Protein AF-A0A4R0J089-F1 (afdb_monomer_lite)

Foldseek 3Di:
DLVPDDPLVSLLVVQLVCQVVFAKAWEDAAPQAFIKIKHQQQQNQQVQQVHDSLAAFAKAQQAPVSLVLQVVFFLADPLLVVLVVVCQVLFAKEKTFGHDDPPRDPSQVSQDDPRIGIYHHRDDPSSCSNVVVDNMITMDAQHHPPDFGHRAPVSSCVGTPVPHRYSGPVVVHDDDPHHWHHFYWYQYSHSDIDGPDDIDSQVVLVHRVSVSVVSVCVSVQSVLVPVDCDDLEPFKWKFPFKFFLNHGDDADPPWIKMKHWYKDADPDPPDARIWIKIWIDTPDKIKIDIDHPPQCCPRQWGADCAIDIDDDDDDPSSVVVVVVVRVQNNQGWGWHHNPQWIWTDDDRMITIIGTQCVVQNFDDQAPFWWFFQWKWAQQHDTDGDDDPDTWTWHDHPQKIWTGLVFWTKIFGWDDDPFWIATDPIDIDPDDDDPVSVVSSVLVVVQNHGTWGWDTRRQWIWIADPNNIITIIGTD

Organism: NCBI:txid1572659

InterPro domains:
  IPR005184 Domain of unknown function DUF306, Meta/HslJ [PF03724] (278-347)
  IPR005184 Domain of unknown function DUF306, Meta/HslJ [PF03724] (365-466)
  IPR006070 Threonylcarbamoyl-AMP synthase-like domain [PS51163] (9-201)
  IPR017945 DHBP synthase RibB-like alpha/beta domain superfamily [SSF55821] (14-199)
  IPR038670 HslJ-like superfamily [G3DSA:2.40.128.270] (255-353)
  IPR038670 HslJ-like superfamily [G3DSA:2.40.128.270] (363-474)
  IPR053147 Heat shock protein HslJ-like [PTHR35535] (362-464)

Sequence (475 aa):
MMESLPELDRAQLHAIEVLRGGGAVVVTNPSPMTYGVVARDARAVNLLKGRPVDQPVGISVHSEAAHDQLFRYLDLGTDTLAAIDFALAERIAVLAPIRSDPTMPEWLAPAIKDGWVVFFDGYWGPLALLWLTFPFLYGSSANRTSEAPAASASEARARFPTDTVIIDADHLRTPAAAYGASTMVRVEPDGRLSLHRSGIQDQAAGGPDVLLDRLHEFRSAIAVLDGSTSTPIGEAYLSTAVTEDGEPRRLVPNTRIRLGFARAPNKNADGPRVWDVVRAHVGCNSMGTAVAAGELLTDGRLWIDGLGGTQVGCQPPLRDQEEWLKTFLTSKPSWRLNGDELTLASGGTTITLLDRTIAEPDFPLDGIRWEVVTTITNADLRQHHHHAEQAWIRFDGGRLTGWSGCNELSGTVTRNNTELTFANLTTTNRACPPETAPLQAAILATLGPAVTYTIDHNQLTLLTPSGIGLDLKAA

Radius of gyration: 31.44 Å; chains: 1; bounding box: 72×55×82 Å

pLDDT: mean 88.66, std 10.99, range [38.66, 98.38]

Structure (mmCIF, N/CA/C/O backbone):
data_AF-A0A4R0J089-F1
#
_entry.id   AF-A0A4R0J089-F1
#
loop_
_atom_site.group_PDB
_atom_site.id
_atom_site.type_symbol
_atom_site.label_atom_id
_atom_site.label_alt_id
_atom_site.label_comp_id
_atom_site.label_asym_id
_atom_site.label_entity_id
_atom_site.label_seq_id
_atom_site.pdbx_PDB_ins_code
_atom_site.Cartn_x
_atom_site.Cartn_y
_atom_site.Cartn_z
_atom_site.occupancy
_atom_site.B_iso_or_equiv
_atom_site.auth_seq_id
_atom_site.auth_comp_id
_atom_site.auth_asym_id
_atom_site.auth_atom_id
_atom_site.pdbx_PDB_model_num
ATOM 1 N N . MET A 1 1 ? 3.781 -23.599 40.535 1.00 57.16 1 MET A N 1
ATOM 2 C CA . MET A 1 1 ? 4.338 -22.749 39.456 1.00 57.16 1 MET A CA 1
ATOM 3 C C . MET A 1 1 ? 3.545 -21.463 39.219 1.00 57.16 1 MET A C 1
ATOM 5 O O . MET A 1 1 ? 4.145 -20.512 38.755 1.00 57.16 1 MET A O 1
ATOM 9 N N . MET A 1 2 ? 2.246 -21.392 39.546 1.00 54.44 2 MET A N 1
ATOM 10 C CA . MET A 1 2 ? 1.428 -20.190 39.304 1.00 54.44 2 MET A CA 1
ATOM 11 C C . MET A 1 2 ? 1.625 -19.073 40.349 1.00 54.44 2 MET A C 1
ATOM 13 O O . MET A 1 2 ? 1.461 -17.907 40.025 1.00 54.44 2 MET A O 1
ATOM 17 N N . GLU A 1 3 ? 2.018 -19.401 41.587 1.00 57.94 3 GLU A N 1
ATOM 18 C CA . GLU A 1 3 ? 2.177 -18.429 42.690 1.00 57.94 3 GLU A CA 1
ATOM 19 C C . GLU A 1 3 ? 3.389 -17.489 42.566 1.00 57.94 3 GLU A C 1
ATOM 21 O O . GLU A 1 3 ? 3.432 -16.481 43.262 1.00 57.94 3 GLU A O 1
ATOM 26 N N . SER A 1 4 ? 4.350 -17.779 41.683 1.00 71.38 4 SER A N 1
ATOM 27 C CA . SER A 1 4 ? 5.553 -16.954 41.478 1.00 71.38 4 SER A CA 1
ATOM 28 C C . SER A 1 4 ? 5.410 -15.896 40.378 1.00 71.38 4 SER A C 1
ATOM 30 O O . SER A 1 4 ? 6.367 -15.173 40.113 1.00 71.38 4 SER A O 1
ATOM 32 N N . LEU A 1 5 ? 4.260 -15.833 39.699 1.00 75.81 5 LEU A N 1
ATOM 33 C CA . LEU A 1 5 ? 4.003 -14.862 38.634 1.00 75.81 5 LEU A CA 1
ATOM 34 C C . LEU A 1 5 ? 3.502 -13.523 39.205 1.00 75.81 5 LEU A C 1
ATOM 36 O O . LEU A 1 5 ? 2.808 -13.527 40.230 1.00 75.81 5 LEU A O 1
ATOM 40 N N . PRO A 1 6 ? 3.788 -12.388 38.534 1.00 87.38 6 PRO A N 1
ATOM 41 C CA . PRO A 1 6 ? 3.177 -11.100 38.851 1.00 87.38 6 PRO A CA 1
ATOM 42 C C . PRO A 1 6 ? 1.649 -11.200 38.962 1.00 87.38 6 PRO A C 1
ATOM 44 O O . PRO A 1 6 ? 1.005 -11.978 38.258 1.00 87.38 6 PRO A O 1
ATOM 47 N N . GLU A 1 7 ? 1.046 -10.406 39.849 1.00 89.56 7 GLU A N 1
ATOM 48 C CA . GLU A 1 7 ? -0.401 -10.438 40.107 1.00 89.56 7 GLU A CA 1
ATOM 49 C C . GLU A 1 7 ? -1.237 -10.239 38.836 1.00 89.56 7 GLU A C 1
ATOM 51 O O . GLU A 1 7 ? -2.180 -10.996 38.601 1.00 89.56 7 GLU A O 1
ATOM 56 N N . LEU A 1 8 ? -0.835 -9.296 37.980 1.00 91.12 8 LEU A N 1
ATOM 57 C CA . LEU A 1 8 ? -1.517 -9.017 36.719 1.00 91.12 8 LEU A CA 1
ATOM 58 C C . LEU A 1 8 ? -1.459 -10.202 35.743 1.00 91.12 8 LEU A C 1
ATOM 60 O O . LEU A 1 8 ? -2.455 -10.505 35.089 1.00 91.12 8 LEU A O 1
ATOM 64 N N . ASP A 1 9 ? -0.334 -10.914 35.674 1.00 90.75 9 ASP A N 1
ATOM 65 C CA . ASP A 1 9 ? -0.192 -12.095 34.815 1.00 90.75 9 ASP A CA 1
ATOM 66 C C . ASP A 1 9 ? -1.080 -13.240 35.309 1.00 90.75 9 ASP A C 1
ATOM 68 O O . ASP A 1 9 ? -1.741 -13.904 34.511 1.00 90.75 9 ASP A O 1
ATOM 72 N N . ARG A 1 10 ? -1.176 -13.438 36.632 1.00 93.31 10 ARG A N 1
ATOM 73 C CA . ARG A 1 10 ? -2.110 -14.414 37.221 1.00 93.31 10 ARG A CA 1
ATOM 74 C C . ARG A 1 10 ? -3.564 -14.061 36.912 1.00 93.31 10 ARG A C 1
ATOM 76 O O . ARG A 1 10 ? -4.334 -14.952 36.560 1.00 93.31 10 ARG A O 1
ATOM 83 N N . ALA A 1 11 ? -3.933 -12.781 37.002 1.00 95.00 11 ALA A N 1
ATOM 84 C CA . ALA A 1 11 ? -5.275 -12.316 36.654 1.00 95.00 11 ALA A CA 1
ATOM 85 C C . ALA A 1 11 ? -5.596 -12.557 35.168 1.00 95.00 11 ALA A C 1
ATOM 87 O O . ALA A 1 11 ? -6.682 -13.038 34.844 1.00 95.00 11 ALA A O 1
ATOM 88 N N . GLN A 1 12 ? -4.640 -12.296 34.270 1.00 96.62 12 GLN A N 1
ATOM 89 C CA . GLN A 1 12 ? -4.781 -12.587 32.841 1.00 96.62 12 GLN A CA 1
ATOM 90 C C . GLN A 1 12 ? -4.917 -14.088 32.562 1.00 96.62 12 GLN A C 1
ATOM 92 O O . GLN A 1 12 ? -5.802 -14.479 31.805 1.00 96.62 12 GLN A O 1
ATOM 97 N N . LEU A 1 13 ? -4.099 -14.939 33.192 1.00 96.62 13 LEU A N 1
ATOM 98 C CA . LEU A 1 13 ? -4.197 -16.397 33.049 1.00 96.62 13 LEU A CA 1
ATOM 99 C C . LEU A 1 13 ? -5.551 -16.932 33.525 1.00 96.62 13 LEU A C 1
ATOM 101 O O . LEU A 1 13 ? -6.178 -17.718 32.818 1.00 96.62 13 LEU A O 1
ATOM 105 N N . HIS A 1 14 ? -6.041 -16.456 34.670 1.00 97.19 14 HIS A N 1
ATOM 106 C CA . HIS A 1 14 ? -7.359 -16.841 35.168 1.00 97.19 14 HIS A CA 1
ATOM 107 C C . HIS A 1 14 ? -8.484 -16.388 34.225 1.00 97.19 14 HIS A C 1
ATOM 109 O O . HIS A 1 14 ? -9.404 -17.148 33.922 1.00 97.19 14 HIS A O 1
ATOM 115 N N . ALA A 1 15 ? -8.389 -15.174 33.681 1.00 97.88 15 ALA A N 1
ATOM 116 C CA . ALA A 1 15 ? -9.337 -14.694 32.684 1.00 97.88 15 ALA A CA 1
ATOM 117 C C . ALA A 1 15 ? -9.291 -15.516 31.381 1.00 97.88 15 ALA A C 1
ATOM 119 O O . ALA A 1 15 ? -10.340 -15.827 30.821 1.00 97.88 15 ALA A O 1
ATOM 120 N N . ILE A 1 16 ? -8.105 -15.933 30.923 1.00 98.19 16 ILE A N 1
ATOM 121 C CA . ILE A 1 16 ? -7.942 -16.841 29.774 1.00 98.19 16 ILE A CA 1
ATOM 122 C C . ILE A 1 16 ? -8.651 -18.179 30.026 1.00 98.19 16 ILE A C 1
ATOM 124 O O . ILE A 1 16 ? -9.292 -18.704 29.113 1.00 98.19 16 ILE A O 1
ATOM 128 N N . GLU A 1 17 ? -8.565 -18.737 31.235 1.00 98.00 17 GLU A N 1
ATOM 129 C CA . GLU A 1 17 ? -9.277 -19.969 31.604 1.00 98.00 17 GLU A CA 1
ATOM 130 C C . GLU A 1 17 ? -10.797 -19.788 31.531 1.00 98.00 17 GLU A C 1
ATOM 132 O O . GLU A 1 17 ? -11.476 -20.600 30.897 1.00 98.00 17 GLU A O 1
ATOM 137 N N . VAL A 1 18 ? -11.326 -18.694 32.089 1.00 98.25 18 VAL A N 1
ATOM 138 C CA . VAL A 1 18 ? -12.760 -18.367 32.007 1.00 98.25 18 VAL A CA 1
ATOM 139 C C . VAL A 1 18 ? -13.212 -18.216 30.555 1.00 98.25 18 VAL A C 1
ATOM 141 O O . VAL A 1 18 ? -14.216 -18.806 30.156 1.00 98.25 18 VAL A O 1
ATOM 144 N N . LEU A 1 19 ? -12.442 -17.496 29.735 1.00 98.12 19 LEU A N 1
ATOM 145 C CA . LEU A 1 19 ? -12.720 -17.320 28.309 1.00 98.12 19 LEU A CA 1
ATOM 146 C C . LEU A 1 19 ? -12.696 -18.652 27.545 1.00 98.12 19 LEU A C 1
ATOM 148 O O . LEU A 1 19 ? -13.558 -18.896 26.700 1.00 98.12 19 LEU A O 1
ATOM 152 N N . ARG A 1 20 ? -11.741 -19.545 27.841 1.00 97.50 20 ARG A N 1
ATOM 153 C CA . ARG A 1 20 ? -11.686 -20.902 27.261 1.00 97.50 20 ARG A CA 1
ATOM 154 C C . ARG A 1 20 ? -12.882 -21.758 27.671 1.00 97.50 20 ARG A C 1
ATOM 156 O O . ARG A 1 20 ? -13.331 -22.556 26.854 1.00 97.50 20 ARG A O 1
ATOM 163 N N . GLY A 1 21 ? -13.401 -21.561 28.881 1.00 96.56 21 GLY A N 1
ATOM 164 C CA . GLY A 1 21 ? -14.614 -22.203 29.389 1.00 96.56 21 GLY A CA 1
ATOM 165 C C . GLY A 1 21 ? -15.928 -21.624 28.851 1.00 96.56 21 GLY A C 1
ATOM 166 O O . GLY A 1 21 ? -16.989 -22.089 29.255 1.00 96.56 21 GLY A O 1
ATOM 167 N N . GLY A 1 22 ? -15.884 -20.623 27.963 1.00 95.50 22 GLY A N 1
ATOM 168 C CA . GLY A 1 22 ? -17.076 -19.973 27.404 1.00 95.50 22 GLY A CA 1
ATOM 169 C C . GLY A 1 22 ? -17.680 -18.883 28.295 1.00 95.50 22 GLY A C 1
ATOM 170 O O . GLY A 1 22 ? -18.761 -18.383 27.995 1.00 95.50 22 GLY A O 1
ATOM 171 N N . GLY A 1 23 ? -16.999 -18.499 29.377 1.00 97.44 23 GLY A N 1
ATOM 172 C CA . GLY A 1 23 ? -17.391 -17.375 30.220 1.00 97.44 23 GLY A CA 1
ATOM 173 C C . GLY A 1 23 ? -17.019 -16.016 29.621 1.00 97.44 23 GLY A C 1
ATOM 174 O O . GLY A 1 23 ? -16.315 -15.917 28.612 1.00 97.44 23 GLY A O 1
ATOM 175 N N . ALA A 1 24 ? -17.485 -14.956 30.279 1.00 98.06 24 ALA A N 1
ATOM 176 C CA . ALA A 1 24 ? -17.128 -13.573 29.982 1.00 98.06 24 ALA A CA 1
ATOM 177 C C . ALA A 1 24 ? -16.313 -12.980 31.135 1.00 98.06 24 ALA A C 1
ATOM 179 O O . ALA A 1 24 ? -16.505 -13.346 32.295 1.00 98.06 24 ALA A O 1
ATOM 180 N N . VAL A 1 25 ? -15.422 -12.048 30.813 1.00 98.31 25 VAL A N 1
ATOM 181 C CA . VAL A 1 25 ? -14.563 -11.369 31.788 1.00 98.31 25 VAL A CA 1
ATOM 182 C C . VAL A 1 25 ? -14.657 -9.862 31.613 1.00 98.31 25 VAL A C 1
ATOM 184 O O . VAL A 1 25 ? -14.941 -9.368 30.518 1.00 98.31 25 VAL A O 1
ATOM 187 N N . VAL A 1 26 ? -14.409 -9.123 32.690 1.00 98.00 26 VAL A N 1
ATOM 188 C CA . VAL A 1 26 ? -14.304 -7.665 32.652 1.00 98.00 26 VAL A CA 1
ATOM 189 C C . VAL A 1 26 ? -12.826 -7.288 32.586 1.00 98.00 26 VAL A C 1
ATOM 191 O O . VAL A 1 26 ? -12.029 -7.703 33.426 1.00 98.00 26 VAL A O 1
ATOM 194 N N . VAL A 1 27 ? -12.452 -6.497 31.587 1.00 97.50 27 VAL A N 1
ATOM 195 C CA . VAL A 1 27 ? -11.071 -6.081 31.329 1.00 97.50 27 VAL A CA 1
ATOM 196 C C . VAL A 1 27 ? -10.910 -4.579 31.497 1.00 97.50 27 VAL A C 1
ATOM 198 O O . VAL A 1 27 ? -11.789 -3.791 31.133 1.00 97.50 27 VAL A O 1
ATOM 201 N N . THR A 1 28 ? -9.762 -4.187 32.043 1.00 95.88 28 THR A N 1
ATOM 202 C CA . THR A 1 28 ? -9.339 -2.788 32.063 1.00 95.88 28 THR A CA 1
ATOM 203 C C . THR A 1 28 ? -8.983 -2.342 30.644 1.00 95.88 28 THR A C 1
ATOM 205 O O . THR A 1 28 ? -8.209 -3.011 29.962 1.00 95.88 28 THR A O 1
ATOM 208 N N . ASN A 1 29 ? -9.507 -1.190 30.228 1.00 94.12 29 ASN A N 1
ATOM 209 C CA . ASN A 1 29 ? -9.069 -0.490 29.021 1.00 94.12 29 ASN A CA 1
ATOM 210 C C . ASN A 1 29 ? -8.115 0.663 29.391 1.00 94.12 29 ASN A C 1
ATOM 212 O O . ASN A 1 29 ? -8.190 1.189 30.509 1.00 94.12 29 ASN A O 1
ATOM 216 N N . PRO A 1 30 ? -7.240 1.101 28.469 1.00 91.31 30 PRO A N 1
ATOM 217 C CA . PRO A 1 30 ? -6.381 2.257 28.694 1.00 91.31 30 PRO A CA 1
ATOM 218 C C . PRO A 1 30 ? -7.198 3.523 28.931 1.00 91.31 30 PRO A C 1
ATOM 220 O O . PRO A 1 30 ? -8.322 3.668 28.451 1.00 91.31 30 PRO A O 1
ATOM 223 N N . SER A 1 31 ? -6.613 4.480 29.643 1.00 90.31 31 SER A N 1
ATOM 224 C CA . SER A 1 31 ? -7.219 5.802 29.776 1.00 90.31 31 SER A CA 1
ATOM 225 C C . SER A 1 31 ? -7.378 6.497 28.424 1.00 90.31 31 SER A C 1
ATOM 227 O O . SER A 1 31 ? -6.508 6.349 27.567 1.00 90.31 31 SER A O 1
ATOM 229 N N . PRO A 1 32 ? -8.441 7.296 28.241 1.00 92.31 32 PRO A N 1
ATOM 230 C CA . PRO A 1 32 ? -9.522 7.588 29.191 1.00 92.31 32 PRO A CA 1
ATOM 231 C C . PRO A 1 32 ? -10.733 6.635 29.058 1.00 92.31 32 PRO A C 1
ATOM 233 O O . PRO A 1 32 ? -11.843 6.963 29.472 1.00 92.31 32 PRO A O 1
ATOM 236 N N . MET A 1 33 ? -10.578 5.442 28.484 1.00 94.25 33 MET A N 1
ATOM 237 C CA . MET A 1 33 ? -11.711 4.541 28.262 1.00 94.25 33 MET A CA 1
ATOM 238 C C . MET A 1 33 ? -12.139 3.800 29.527 1.00 94.25 33 MET A C 1
ATOM 240 O O . MET A 1 33 ? -11.306 3.313 30.283 1.00 94.25 33 MET A O 1
ATOM 244 N N . THR A 1 34 ? -13.444 3.647 29.730 1.00 95.50 34 THR A N 1
ATOM 245 C CA . THR A 1 34 ? -14.035 2.767 30.757 1.00 95.50 34 THR A CA 1
ATOM 246 C C . THR A 1 34 ? -13.727 1.290 30.499 1.00 95.50 34 THR A C 1
ATOM 248 O O . THR A 1 34 ? -13.397 0.910 29.376 1.00 95.50 34 THR A O 1
ATOM 251 N N . TYR A 1 35 ? -13.925 0.441 31.507 1.00 96.75 35 TYR A N 1
ATOM 252 C CA . TYR A 1 35 ? -13.756 -1.012 31.419 1.00 96.75 35 TYR A CA 1
ATOM 253 C C . TYR A 1 35 ? -14.625 -1.638 30.313 1.00 96.75 35 TYR A C 1
ATOM 255 O O . TYR A 1 35 ? -15.670 -1.098 29.926 1.00 96.75 35 TYR A O 1
ATOM 263 N N . GLY A 1 36 ? -14.200 -2.800 29.816 1.00 96.25 36 GLY A N 1
ATOM 264 C CA . GLY A 1 36 ? -14.906 -3.600 28.814 1.00 96.25 36 GLY A CA 1
ATOM 265 C C . GLY A 1 36 ? -15.321 -4.968 29.351 1.00 96.25 36 GLY A C 1
ATOM 266 O O . GLY A 1 36 ? -14.690 -5.498 30.255 1.00 96.25 36 GLY A O 1
ATOM 267 N N . VAL A 1 37 ? -16.380 -5.544 28.794 1.00 97.31 37 VAL A N 1
ATOM 268 C CA . VAL A 1 37 ? -16.716 -6.968 28.920 1.00 97.31 37 VAL A CA 1
ATOM 269 C C . VAL A 1 37 ? -16.283 -7.649 27.635 1.00 97.31 37 VAL A C 1
ATOM 271 O O . VAL A 1 37 ? -16.646 -7.168 26.560 1.00 97.31 37 VAL A O 1
ATOM 274 N N . VAL A 1 38 ? -15.559 -8.760 27.744 1.00 98.00 38 VAL A N 1
ATOM 275 C CA . VAL A 1 38 ? -15.123 -9.557 26.593 1.00 98.00 38 VAL A CA 1
ATOM 276 C C . VAL A 1 38 ? -15.403 -11.042 26.791 1.00 98.00 38 VAL A C 1
ATOM 278 O O . VAL A 1 38 ? -15.368 -11.544 27.916 1.00 98.00 38 VAL A O 1
ATOM 281 N N . ALA A 1 39 ? -15.695 -11.747 25.699 1.00 98.06 39 ALA A N 1
ATOM 282 C CA . ALA A 1 39 ? -15.896 -13.193 25.698 1.00 98.06 39 ALA A CA 1
ATOM 283 C C . ALA A 1 39 ? -15.565 -13.820 24.339 1.00 98.06 39 ALA A C 1
ATOM 285 O O . ALA A 1 39 ? -15.548 -13.145 23.311 1.00 98.06 39 ALA A O 1
ATOM 286 N N . ARG A 1 40 ? -15.372 -15.143 24.322 1.00 96.56 40 ARG A N 1
ATOM 287 C CA . ARG A 1 40 ? -15.309 -15.928 23.075 1.00 96.56 40 ARG A CA 1
ATOM 288 C C . ARG A 1 40 ? -16.678 -16.259 22.486 1.00 96.56 40 ARG A C 1
ATOM 290 O O . ARG A 1 40 ? -16.751 -16.652 21.329 1.00 96.56 40 ARG A O 1
ATOM 297 N N . ASP A 1 41 ? -17.735 -16.118 23.280 1.00 95.50 41 ASP A N 1
ATOM 298 C CA . ASP A 1 41 ? -19.125 -16.312 22.876 1.00 95.50 41 ASP A CA 1
ATOM 299 C C . ASP A 1 41 ? -19.905 -15.014 23.124 1.00 95.50 41 ASP A C 1
ATOM 301 O O . ASP A 1 41 ? -19.961 -14.505 24.246 1.00 95.50 41 ASP A O 1
ATOM 305 N N . ALA A 1 42 ? -20.534 -14.487 22.075 1.00 96.38 42 ALA A N 1
ATOM 306 C CA . ALA A 1 42 ? -21.409 -13.322 22.136 1.00 96.38 42 ALA A CA 1
ATOM 307 C C . ALA A 1 42 ? -22.507 -13.453 23.206 1.00 96.38 42 ALA A C 1
ATOM 309 O O . ALA A 1 42 ? -22.836 -12.481 23.895 1.00 96.38 42 ALA A O 1
ATOM 310 N N . ARG A 1 43 ? -23.039 -14.666 23.402 1.00 96.50 43 ARG A N 1
ATOM 311 C CA . ARG A 1 43 ? -24.071 -14.943 24.408 1.00 96.50 43 ARG A CA 1
ATOM 312 C C . ARG A 1 43 ? -23.556 -14.685 25.816 1.00 96.50 43 ARG A C 1
ATOM 314 O O . ARG A 1 43 ? -24.283 -14.112 26.622 1.00 96.50 43 ARG A O 1
ATOM 321 N N . ALA A 1 44 ? -22.306 -15.042 26.105 1.00 97.19 44 ALA A N 1
ATOM 322 C CA . ALA A 1 44 ? -21.698 -14.814 27.412 1.00 97.19 44 ALA A CA 1
ATOM 323 C C . ALA A 1 44 ? -21.548 -13.314 27.719 1.00 97.19 44 ALA A C 1
ATOM 325 O O . ALA A 1 44 ? -21.844 -12.889 28.837 1.00 97.19 44 ALA A O 1
ATOM 326 N N . VAL A 1 45 ? -21.190 -12.493 26.718 1.00 97.06 45 VAL A N 1
ATOM 327 C CA . VAL A 1 45 ? -21.195 -11.021 26.852 1.00 97.06 45 VAL A CA 1
ATOM 328 C C . VAL A 1 45 ? -22.594 -10.524 27.220 1.00 97.06 45 VAL A C 1
ATOM 330 O O . VAL A 1 45 ? -22.753 -9.728 28.144 1.00 97.06 45 VAL A O 1
ATOM 333 N N . ASN A 1 46 ? -23.619 -10.995 26.509 1.00 96.19 46 ASN A N 1
ATOM 334 C CA . ASN A 1 46 ? -24.997 -10.552 26.710 1.00 96.19 46 ASN A CA 1
ATOM 335 C C . ASN A 1 46 ? -25.567 -10.970 28.072 1.00 96.19 46 ASN A C 1
ATOM 337 O O . ASN A 1 46 ? -26.172 -10.142 28.759 1.00 96.19 46 ASN A O 1
ATOM 341 N N . LEU A 1 47 ? -25.314 -12.213 28.488 1.00 95.06 47 LEU A N 1
ATOM 342 C CA . LEU A 1 47 ? -25.714 -12.734 29.794 1.00 95.06 47 LEU A CA 1
ATOM 343 C C . LEU A 1 47 ? -25.078 -11.931 30.929 1.00 95.06 47 LEU A C 1
ATOM 345 O O . LEU A 1 47 ? -25.796 -11.467 31.814 1.00 95.06 47 LEU A O 1
ATOM 349 N N . LEU A 1 48 ? -23.763 -11.687 30.873 1.00 94.94 48 LEU A N 1
ATOM 350 C CA . LEU A 1 48 ? -23.070 -10.915 31.907 1.00 94.94 48 LEU A CA 1
ATOM 351 C C . LEU A 1 48 ? -23.576 -9.464 31.988 1.00 94.94 48 LEU A C 1
ATOM 353 O O . LEU A 1 48 ? -23.626 -8.873 33.066 1.00 94.94 48 LEU A O 1
ATOM 357 N N . LYS A 1 49 ? -23.998 -8.887 30.858 1.00 92.81 49 LYS A N 1
ATOM 358 C CA . LYS A 1 49 ? -24.579 -7.536 30.800 1.00 92.81 49 LYS A CA 1
ATOM 359 C C . LYS A 1 49 ? -26.057 -7.466 31.194 1.00 92.81 49 LYS A C 1
ATOM 361 O O . LYS A 1 49 ? -26.582 -6.357 31.318 1.00 92.81 49 LYS A O 1
ATOM 366 N N . GLY A 1 50 ? -26.731 -8.604 31.365 1.00 92.31 50 GLY A N 1
ATOM 367 C CA . GLY A 1 50 ? -28.166 -8.656 31.641 1.00 92.31 50 GLY A CA 1
ATOM 368 C C . GLY A 1 50 ? -29.011 -8.118 30.482 1.00 92.31 50 GLY A C 1
ATOM 369 O O . GLY A 1 50 ? -29.906 -7.300 30.697 1.00 92.31 50 GLY A O 1
ATOM 370 N N . ARG A 1 51 ? -28.695 -8.519 29.244 1.00 93.06 51 ARG A N 1
ATOM 371 C CA . ARG A 1 51 ? -29.439 -8.143 28.026 1.00 93.06 51 ARG A CA 1
ATOM 372 C C . ARG A 1 51 ? -29.766 -9.380 27.168 1.00 93.06 51 ARG A C 1
ATOM 374 O O . ARG A 1 51 ? -29.204 -10.441 27.444 1.00 93.06 51 ARG A O 1
ATOM 381 N N . PRO A 1 52 ? -30.670 -9.290 26.169 1.00 94.69 52 PRO A N 1
ATOM 382 C CA . PRO A 1 52 ? -31.055 -10.435 25.339 1.00 94.69 52 PRO A CA 1
ATOM 383 C C . PRO A 1 52 ? -29.849 -11.174 24.750 1.00 94.69 52 PRO A C 1
ATOM 385 O O . PRO A 1 52 ? -28.895 -10.546 24.290 1.00 94.69 52 PRO A O 1
ATOM 388 N N . VAL A 1 53 ? -29.880 -12.511 24.786 1.00 93.56 53 VAL A N 1
ATOM 389 C CA . VAL A 1 53 ? -28.736 -13.371 24.416 1.00 93.56 53 VAL A CA 1
ATOM 390 C C . VAL A 1 53 ? -28.341 -13.259 22.945 1.00 93.56 53 VAL A C 1
ATOM 392 O O . VAL A 1 53 ? -27.186 -13.501 22.607 1.00 93.56 53 VAL A O 1
ATOM 395 N N . ASP A 1 54 ? -29.285 -12.868 22.099 1.00 92.00 54 ASP A N 1
ATOM 396 C CA . ASP A 1 54 ? -29.181 -12.660 20.656 1.00 92.00 54 ASP A CA 1
ATOM 397 C C . ASP A 1 54 ? -28.886 -11.201 20.277 1.00 92.00 54 ASP A C 1
ATOM 399 O O . ASP A 1 54 ? -28.757 -10.882 19.097 1.00 92.00 54 ASP A O 1
ATOM 403 N N . GLN A 1 55 ? -28.750 -10.299 21.256 1.00 93.44 55 GLN A N 1
ATOM 404 C CA . GLN A 1 55 ? -28.402 -8.915 20.972 1.00 93.44 55 GLN A CA 1
ATOM 405 C C . GLN A 1 55 ? -27.004 -8.830 20.328 1.00 93.44 55 GLN A C 1
ATOM 407 O O . GLN A 1 55 ? -26.048 -9.365 20.897 1.00 93.44 55 GLN A O 1
ATOM 412 N N . PRO A 1 56 ? -26.837 -8.089 19.217 1.00 93.81 56 PRO A N 1
ATOM 413 C CA . PRO A 1 56 ? -25.535 -7.933 18.583 1.00 93.81 56 PRO A CA 1
ATOM 414 C C . PRO A 1 56 ? -24.459 -7.369 19.522 1.00 93.81 56 PRO A C 1
ATOM 416 O O . PRO A 1 56 ? -24.708 -6.504 20.379 1.00 93.81 56 PRO A O 1
ATOM 419 N N . VAL A 1 57 ? -23.242 -7.878 19.361 1.00 95.00 57 VAL A N 1
ATOM 420 C CA . VAL A 1 57 ? -22.043 -7.521 20.135 1.00 95.00 57 VAL A CA 1
ATOM 421 C C . VAL A 1 57 ? -20.969 -6.980 19.200 1.00 95.00 57 VAL A C 1
ATOM 423 O O . VAL A 1 57 ? -20.908 -7.368 18.042 1.00 95.00 57 VAL A O 1
ATOM 426 N N . GLY A 1 58 ? -20.110 -6.085 19.689 1.00 95.38 58 GLY A N 1
ATOM 427 C CA . GLY A 1 58 ? -18.950 -5.679 18.900 1.00 95.38 58 GLY A CA 1
ATOM 428 C C . GLY A 1 58 ? -17.921 -6.804 18.842 1.00 95.38 58 GLY A C 1
ATOM 429 O O . GLY A 1 58 ? -17.889 -7.652 19.737 1.00 95.38 58 GLY A O 1
ATOM 430 N N . ILE A 1 59 ? -17.047 -6.781 17.842 1.00 95.94 59 ILE A N 1
ATOM 431 C CA . ILE A 1 59 ? -15.906 -7.696 17.750 1.00 95.94 59 ILE A CA 1
ATOM 432 C C . ILE A 1 59 ? -14.576 -6.948 17.822 1.00 95.94 59 ILE A C 1
ATOM 434 O O . ILE A 1 59 ? -14.427 -5.874 17.244 1.00 95.94 59 ILE A O 1
ATOM 438 N N . SER A 1 60 ? -13.609 -7.509 18.546 1.00 95.25 60 SER A N 1
ATOM 439 C CA . SER A 1 60 ? -12.245 -7.005 18.532 1.00 95.25 60 SER A CA 1
ATOM 440 C C . SER A 1 60 ? -11.493 -7.512 17.301 1.00 95.25 60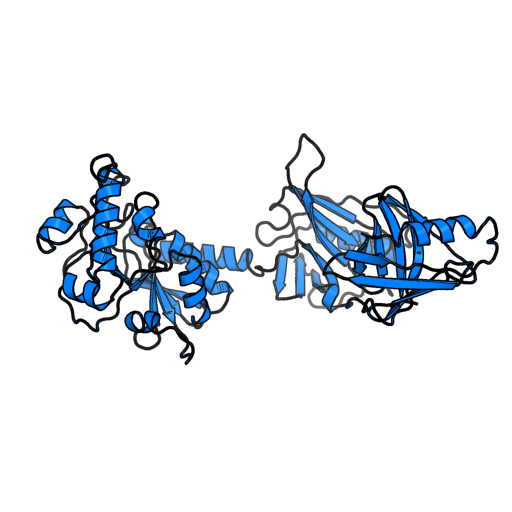 SER A C 1
ATOM 442 O O . SER A 1 60 ? -11.450 -8.715 17.045 1.00 95.25 60 SER A O 1
ATOM 444 N N . VAL A 1 61 ? -10.847 -6.601 16.578 1.00 92.06 61 VAL A N 1
ATOM 445 C CA . VAL A 1 61 ? -10.006 -6.897 15.400 1.00 92.06 61 VAL A CA 1
ATOM 446 C C . VAL A 1 61 ? -8.542 -6.554 15.657 1.00 92.06 61 VAL A C 1
ATOM 448 O O . VAL A 1 61 ? -7.848 -5.968 14.842 1.00 92.06 61 VAL A O 1
ATOM 451 N N . HIS A 1 62 ? -8.085 -6.911 16.848 1.00 85.56 62 HIS A N 1
ATOM 452 C CA . HIS A 1 62 ? -6.757 -6.584 17.349 1.00 85.56 62 HIS A CA 1
ATOM 453 C C . HIS A 1 62 ? -5.634 -7.482 16.801 1.00 85.56 62 HIS A C 1
ATOM 455 O O . HIS A 1 62 ? -4.457 -7.177 16.979 1.00 85.56 62 HIS A O 1
ATOM 461 N N . SER A 1 63 ? -5.981 -8.620 16.190 1.00 85.12 63 SER A N 1
ATOM 462 C CA . SER A 1 63 ? -5.026 -9.464 15.473 1.00 85.12 63 SER A CA 1
ATOM 463 C C . SER A 1 63 ? -5.150 -9.233 13.972 1.00 85.12 63 SER A C 1
ATOM 465 O O . SER A 1 63 ? -6.260 -9.070 13.464 1.00 85.12 63 SER A O 1
ATOM 467 N N . GLU A 1 64 ? -4.021 -9.300 13.267 1.00 81.25 64 GLU A N 1
ATOM 468 C CA . GLU A 1 64 ? -3.951 -9.193 11.803 1.00 81.25 64 GLU A CA 1
ATOM 469 C C . GLU A 1 64 ? -4.907 -10.184 11.120 1.00 81.25 64 GLU A C 1
ATOM 471 O O . GLU A 1 64 ? -5.681 -9.817 10.248 1.00 81.25 64 GLU A O 1
ATOM 476 N N . ALA A 1 65 ? -4.975 -11.426 11.609 1.00 82.19 65 ALA A N 1
ATOM 477 C CA . ALA A 1 65 ? -5.860 -12.439 11.040 1.00 82.19 65 ALA A CA 1
ATOM 478 C C . ALA A 1 65 ? -7.358 -12.099 11.177 1.00 82.19 65 ALA A C 1
ATOM 480 O O . ALA A 1 65 ? -8.134 -12.373 10.261 1.00 82.19 65 ALA A O 1
ATOM 481 N N . ALA A 1 66 ? -7.790 -11.551 12.319 1.00 86.38 66 ALA A N 1
ATOM 482 C CA . ALA A 1 66 ? -9.187 -11.158 12.516 1.00 86.38 66 ALA A CA 1
ATOM 483 C C . ALA A 1 66 ? -9.533 -9.885 11.738 1.00 86.38 66 ALA A C 1
ATOM 485 O O . ALA A 1 66 ? -10.637 -9.776 11.200 1.00 86.38 66 ALA A O 1
ATOM 486 N N . HIS A 1 67 ? -8.578 -8.958 11.670 1.00 88.19 67 HIS A N 1
ATOM 487 C CA . HIS A 1 67 ? -8.652 -7.747 10.868 1.00 88.19 67 HIS A CA 1
ATOM 488 C C . HIS A 1 67 ? -8.828 -8.081 9.380 1.00 88.19 67 HIS A C 1
ATOM 490 O O . HIS A 1 67 ? -9.893 -7.799 8.830 1.00 88.19 67 HIS A O 1
ATOM 496 N N . ASP A 1 68 ? -7.897 -8.828 8.783 1.00 85.38 68 ASP A N 1
ATOM 497 C CA . ASP A 1 68 ? -7.931 -9.231 7.371 1.00 85.38 68 ASP A CA 1
ATOM 498 C C . ASP A 1 68 ? -9.213 -9.985 7.002 1.00 85.38 68 ASP A C 1
ATOM 500 O O . ASP A 1 68 ? -9.805 -9.775 5.937 1.00 85.38 68 ASP A O 1
ATOM 504 N N . GLN A 1 69 ? -9.657 -10.897 7.879 1.00 88.31 69 GLN A N 1
ATOM 505 C CA . GLN A 1 69 ? -10.880 -11.660 7.646 1.00 88.31 69 GLN A CA 1
ATOM 506 C C . GLN A 1 69 ? -12.117 -10.769 7.654 1.00 88.31 69 GLN A C 1
ATOM 508 O O . GLN A 1 69 ? -12.960 -10.946 6.781 1.00 88.31 69 GLN A O 1
ATOM 513 N N . LEU A 1 70 ? -12.242 -9.829 8.597 1.00 90.88 70 LEU A N 1
ATOM 514 C CA . LEU A 1 70 ? -13.371 -8.900 8.616 1.00 90.88 70 LEU A CA 1
ATOM 515 C C . LEU A 1 70 ? -13.326 -7.957 7.407 1.00 90.88 70 LEU A C 1
ATOM 517 O O . LEU A 1 70 ? -14.332 -7.799 6.714 1.00 90.88 70 LEU A O 1
ATOM 521 N N . PHE A 1 71 ? -12.166 -7.350 7.146 1.00 89.94 71 PHE A N 1
ATOM 522 C CA . PHE A 1 71 ? -12.001 -6.294 6.146 1.00 89.94 71 PHE A CA 1
ATOM 523 C C . PHE A 1 71 ? -12.294 -6.796 4.730 1.00 89.94 71 PHE A C 1
ATOM 525 O O . PHE A 1 71 ? -12.870 -6.067 3.923 1.00 89.94 71 PHE A O 1
ATOM 532 N N . ARG A 1 72 ? -12.036 -8.081 4.456 1.00 89.25 72 ARG A N 1
ATOM 533 C CA . ARG A 1 72 ? -12.422 -8.739 3.199 1.00 89.25 72 ARG A CA 1
ATOM 534 C C . ARG A 1 72 ? -13.917 -8.655 2.889 1.00 89.25 72 ARG A C 1
ATOM 536 O O . ARG A 1 72 ? -14.267 -8.644 1.709 1.00 89.25 72 ARG A O 1
ATOM 543 N N . TYR A 1 73 ? -14.779 -8.615 3.903 1.00 92.75 73 TYR A N 1
ATOM 544 C CA . TYR A 1 73 ? -16.236 -8.609 3.735 1.00 92.75 73 TYR A CA 1
ATOM 545 C C . TYR A 1 73 ? -16.864 -7.225 3.910 1.00 92.75 73 TYR A C 1
ATOM 547 O O . TYR A 1 73 ? -18.055 -7.078 3.650 1.00 92.75 73 TYR A O 1
ATOM 555 N N . LEU A 1 74 ? -16.105 -6.199 4.306 1.00 93.31 74 LEU A N 1
ATOM 556 C CA . LEU A 1 74 ? -16.633 -4.835 4.383 1.00 93.31 74 LEU A CA 1
ATOM 557 C C . LEU A 1 74 ? -17.050 -4.344 2.992 1.00 93.31 74 LEU A C 1
ATOM 559 O O . LEU A 1 74 ? -16.367 -4.611 2.000 1.00 93.31 74 LEU A O 1
ATOM 563 N N . ASP A 1 75 ? -18.187 -3.658 2.906 1.00 91.50 75 ASP A N 1
ATOM 564 C CA . ASP A 1 75 ? -18.692 -3.063 1.660 1.00 91.50 75 ASP A CA 1
ATOM 565 C C . ASP A 1 75 ? -18.136 -1.645 1.476 1.00 91.50 75 ASP A C 1
ATOM 567 O O . ASP A 1 75 ? -18.874 -0.663 1.513 1.00 91.50 75 ASP A O 1
ATOM 571 N N . LEU A 1 76 ? -16.805 -1.538 1.411 1.00 84.88 76 LEU A N 1
ATOM 572 C CA . LEU A 1 76 ? -16.071 -0.272 1.427 1.00 84.88 76 LEU A CA 1
ATOM 573 C C . LEU A 1 76 ? -14.892 -0.291 0.446 1.00 84.88 76 LEU A C 1
ATOM 575 O O . LEU A 1 76 ? -14.309 -1.343 0.179 1.00 84.88 76 LEU A O 1
ATOM 579 N N . GLY A 1 77 ? -14.530 0.892 -0.059 1.00 73.19 77 GLY A N 1
ATOM 580 C CA . GLY A 1 77 ? -13.311 1.113 -0.841 1.00 73.19 77 GLY A CA 1
ATOM 581 C C . GLY A 1 77 ? -12.041 1.078 0.017 1.00 73.19 77 GLY A C 1
ATOM 582 O O . GLY A 1 77 ? -12.093 1.261 1.233 1.00 73.19 77 GLY A O 1
ATOM 583 N N . THR A 1 78 ? -10.888 0.849 -0.616 1.00 64.56 78 THR A N 1
ATOM 584 C CA . THR A 1 78 ? -9.578 0.745 0.056 1.00 64.56 78 THR A CA 1
ATOM 585 C C . THR A 1 78 ? -9.147 2.037 0.754 1.00 64.56 78 THR A C 1
ATOM 587 O O . THR A 1 78 ? -8.600 1.966 1.851 1.00 64.56 78 THR A O 1
ATOM 590 N N . ASP A 1 79 ? -9.467 3.199 0.178 1.00 63.78 79 ASP A N 1
ATOM 591 C CA . ASP A 1 79 ? -9.236 4.536 0.760 1.00 63.78 79 ASP A CA 1
ATOM 592 C C . ASP A 1 79 ? -9.897 4.686 2.142 1.00 63.78 79 ASP A C 1
ATOM 594 O O . ASP A 1 79 ? -9.393 5.321 3.070 1.00 63.78 79 ASP A O 1
ATOM 598 N N . THR A 1 80 ? -11.056 4.053 2.292 1.00 74.94 80 THR A N 1
ATOM 599 C CA . THR A 1 80 ? -11.863 4.105 3.501 1.00 74.94 80 THR A CA 1
ATOM 600 C C . THR A 1 80 ? -11.315 3.169 4.580 1.00 74.94 80 THR A C 1
ATOM 602 O O . THR A 1 80 ? -11.420 3.481 5.767 1.00 74.94 80 THR A O 1
ATOM 605 N N . LEU A 1 81 ? -10.685 2.052 4.195 1.00 79.56 81 LEU A N 1
ATOM 606 C CA . LEU A 1 81 ? -10.098 1.094 5.139 1.00 79.56 81 LEU A CA 1
ATOM 607 C C . LEU A 1 81 ? -8.950 1.719 5.945 1.00 79.56 81 LEU A C 1
ATOM 609 O O . LEU A 1 81 ? -8.875 1.511 7.152 1.00 79.56 81 LEU A O 1
ATOM 613 N N . ALA A 1 82 ? -8.127 2.569 5.330 1.00 70.25 82 ALA A N 1
ATOM 614 C CA . ALA A 1 82 ? -7.027 3.231 6.032 1.00 70.25 82 ALA A CA 1
ATOM 615 C C . ALA A 1 82 ? -7.519 4.258 7.078 1.00 70.25 82 ALA A C 1
ATOM 617 O O . ALA A 1 82 ? -6.963 4.374 8.173 1.00 70.25 82 ALA A O 1
ATOM 618 N N . ALA A 1 83 ? -8.619 4.967 6.790 1.00 73.88 83 ALA A N 1
ATOM 619 C CA . ALA A 1 83 ? -9.272 5.835 7.773 1.00 73.88 83 ALA A CA 1
ATOM 620 C C . ALA A 1 83 ? -9.893 5.034 8.935 1.00 73.88 83 ALA A C 1
ATOM 622 O O . ALA A 1 83 ? -9.902 5.499 10.078 1.00 73.88 83 ALA A O 1
ATOM 623 N N . ILE A 1 84 ? -10.389 3.823 8.659 1.00 87.81 84 ILE A N 1
ATOM 624 C CA . ILE A 1 84 ? -10.867 2.886 9.682 1.00 87.81 84 ILE A CA 1
ATOM 625 C C . ILE A 1 84 ? -9.710 2.423 10.570 1.00 87.81 84 ILE A C 1
ATOM 627 O O . ILE A 1 84 ? -9.859 2.451 11.789 1.00 87.81 84 ILE A O 1
ATOM 631 N N . ASP A 1 85 ? -8.562 2.057 10.002 1.00 82.00 85 ASP A N 1
ATOM 632 C CA . ASP A 1 85 ? -7.390 1.617 10.773 1.00 82.00 85 ASP A CA 1
ATOM 633 C C . ASP A 1 85 ? -6.901 2.684 11.744 1.00 82.00 85 ASP A C 1
ATOM 635 O O . ASP A 1 85 ? -6.606 2.398 12.906 1.00 82.00 85 ASP A O 1
ATOM 639 N N . PHE A 1 86 ? -6.900 3.941 11.312 1.00 81.44 86 PHE A N 1
ATOM 640 C CA . PHE A 1 86 ? -6.587 5.050 12.200 1.00 81.44 86 PHE A CA 1
ATOM 641 C C . PHE A 1 86 ? -7.642 5.263 13.280 1.00 81.44 86 PHE A C 1
ATOM 643 O O . PHE A 1 86 ? -7.294 5.461 14.442 1.00 81.44 86 PHE A O 1
ATOM 650 N N . ALA A 1 87 ? -8.930 5.162 12.939 1.00 88.19 87 ALA A N 1
ATOM 651 C CA . ALA A 1 87 ? -9.983 5.205 13.947 1.00 88.19 87 ALA A CA 1
ATOM 652 C C . ALA A 1 87 ? -9.775 4.104 15.008 1.00 88.19 87 ALA A C 1
ATOM 654 O O . ALA A 1 87 ? -9.867 4.380 16.205 1.00 88.19 87 ALA A O 1
ATOM 655 N N . LEU A 1 88 ? -9.421 2.884 14.592 1.00 89.62 88 LEU A N 1
ATOM 656 C CA . LEU A 1 88 ? -9.106 1.777 15.497 1.00 89.62 88 LEU A CA 1
ATOM 657 C C . LEU A 1 88 ? -7.865 2.059 16.358 1.00 89.62 88 LEU A C 1
ATOM 659 O O . LEU A 1 88 ? -7.912 1.820 17.566 1.00 89.62 88 LEU A O 1
ATOM 663 N N . ALA A 1 89 ? -6.799 2.626 15.784 1.00 81.50 89 ALA A N 1
ATOM 664 C CA . ALA A 1 89 ? -5.592 3.025 16.516 1.00 81.50 89 ALA A CA 1
ATOM 665 C C . ALA A 1 89 ? -5.884 4.091 17.593 1.00 81.50 89 ALA A C 1
ATOM 667 O O . ALA A 1 89 ? -5.362 4.022 18.709 1.00 81.50 89 ALA A O 1
ATOM 668 N N . GLU A 1 90 ? -6.808 5.010 17.305 1.00 84.25 90 GLU A N 1
ATOM 669 C CA . GLU A 1 90 ? -7.348 6.003 18.247 1.00 84.25 90 GLU A CA 1
ATOM 670 C C . GLU A 1 90 ? -8.411 5.414 19.206 1.00 84.25 90 GLU A C 1
ATOM 672 O O . GLU A 1 90 ? -9.031 6.114 20.017 1.00 84.25 90 GLU A O 1
ATOM 677 N N . ARG A 1 91 ? -8.621 4.091 19.155 1.00 88.38 91 ARG A N 1
ATOM 678 C CA . ARG A 1 91 ? -9.590 3.318 19.953 1.00 88.38 91 ARG A CA 1
ATOM 679 C C . ARG A 1 91 ? -11.043 3.751 19.778 1.00 88.38 91 ARG A C 1
ATOM 681 O O . ARG A 1 91 ? -11.878 3.596 20.679 1.00 88.38 91 ARG A O 1
ATOM 688 N N . ILE A 1 92 ? -11.352 4.296 18.612 1.00 93.81 92 ILE A N 1
ATOM 689 C CA . ILE A 1 92 ? -12.701 4.625 18.175 1.00 93.81 92 ILE A CA 1
ATOM 690 C C . ILE A 1 92 ? -13.346 3.332 17.668 1.00 93.81 92 ILE A C 1
ATOM 692 O O . ILE A 1 92 ? -12.741 2.556 16.930 1.00 93.81 92 ILE A O 1
ATOM 696 N N . ALA A 1 93 ? -14.584 3.072 18.086 1.00 95.94 93 ALA A N 1
ATOM 697 C CA . ALA A 1 93 ? -15.345 1.945 17.560 1.00 95.94 93 ALA A CA 1
ATOM 698 C C . ALA A 1 93 ? -15.928 2.296 16.187 1.00 95.94 93 ALA A C 1
ATOM 700 O O . ALA A 1 93 ? -16.371 3.424 15.961 1.00 95.94 93 ALA A O 1
ATOM 701 N N . VAL A 1 94 ? -15.995 1.316 15.296 1.00 97.06 94 VAL A N 1
ATOM 702 C CA . VAL A 1 94 ? -16.431 1.516 13.915 1.00 97.06 94 VAL A CA 1
ATOM 703 C C . VAL A 1 94 ? -17.694 0.706 13.649 1.00 97.06 94 VAL A C 1
ATOM 705 O O . VAL A 1 94 ? -17.781 -0.469 14.005 1.00 97.06 94 VAL A O 1
ATOM 708 N N . LEU A 1 95 ? -18.684 1.358 13.043 1.00 97.50 95 LEU A N 1
ATOM 709 C CA . LEU A 1 95 ? -19.883 0.750 12.474 1.00 97.50 95 LEU A CA 1
ATOM 710 C C . LEU A 1 95 ? -19.788 0.856 10.946 1.00 97.50 95 LEU A C 1
ATOM 712 O O . LEU A 1 95 ? -19.849 1.964 10.412 1.00 97.50 95 LEU A O 1
ATOM 716 N N . ALA A 1 96 ? -19.658 -0.274 10.255 1.00 97.00 96 ALA A N 1
ATOM 717 C CA . ALA A 1 96 ? -19.445 -0.313 8.805 1.00 97.00 96 ALA A CA 1
ATOM 718 C C . ALA A 1 96 ? -20.432 -1.257 8.099 1.00 97.00 96 ALA A C 1
ATOM 720 O O . ALA A 1 96 ? -20.931 -2.195 8.736 1.00 97.00 96 ALA A O 1
ATOM 721 N N . PRO A 1 97 ? -20.721 -1.033 6.805 1.00 96.62 97 PRO A N 1
ATOM 722 C CA . PRO A 1 97 ? -21.525 -1.946 6.011 1.00 96.62 97 PRO A CA 1
ATOM 723 C C . PRO A 1 97 ? -20.734 -3.226 5.729 1.00 96.62 97 PRO A C 1
ATOM 725 O O . PRO A 1 97 ? -19.521 -3.195 5.504 1.00 96.62 97 PRO A O 1
ATOM 728 N N . ILE A 1 98 ? -21.426 -4.361 5.734 1.00 94.00 98 ILE A N 1
ATOM 729 C CA . ILE A 1 98 ? -20.841 -5.667 5.432 1.00 94.00 98 ILE A CA 1
ATOM 730 C C . ILE A 1 98 ? -21.583 -6.317 4.264 1.00 94.00 98 ILE A C 1
ATOM 732 O O . ILE A 1 98 ? -22.815 -6.309 4.206 1.00 94.00 98 ILE A O 1
ATOM 736 N N . ARG A 1 99 ? -20.830 -6.884 3.321 1.00 90.25 99 ARG A N 1
ATOM 737 C CA . ARG A 1 99 ? -21.368 -7.592 2.159 1.00 90.25 99 ARG A CA 1
ATOM 738 C C . ARG A 1 99 ? -21.969 -8.919 2.597 1.00 90.25 99 ARG A C 1
ATOM 740 O O . ARG A 1 99 ? -21.411 -9.638 3.424 1.00 90.25 99 ARG A O 1
ATOM 747 N N . SER A 1 100 ? -23.107 -9.267 2.005 1.00 84.25 100 SER A N 1
ATOM 748 C CA . SER A 1 100 ? -23.648 -10.616 2.139 1.00 84.25 100 SER A CA 1
ATOM 749 C C . SER A 1 100 ? -22.827 -11.559 1.263 1.00 84.25 100 SER A C 1
ATOM 751 O O . SER A 1 100 ? -22.865 -11.454 0.039 1.00 84.25 100 SER A O 1
ATOM 753 N N . ASP A 1 101 ? -22.074 -12.460 1.893 1.00 84.31 101 ASP A N 1
ATOM 754 C CA . ASP A 1 101 ? -21.226 -13.433 1.209 1.00 84.31 101 ASP A CA 1
ATOM 755 C C . ASP A 1 101 ? -21.427 -14.830 1.831 1.00 84.31 101 ASP A C 1
ATOM 757 O O . ASP A 1 101 ? -21.317 -14.972 3.053 1.00 84.31 101 ASP A O 1
ATOM 761 N N . PRO A 1 102 ? -21.728 -15.877 1.038 1.00 84.50 102 PRO A N 1
ATOM 762 C CA . PRO A 1 102 ? -21.913 -17.236 1.553 1.00 84.50 102 PRO A CA 1
ATOM 763 C C . PRO A 1 102 ? -20.633 -17.856 2.141 1.00 84.50 102 PRO A C 1
ATOM 765 O O . PRO A 1 102 ? -20.717 -18.866 2.836 1.00 84.50 102 PRO A O 1
ATOM 768 N N . THR A 1 103 ? -19.459 -17.280 1.870 1.00 88.81 103 THR A N 1
ATOM 769 C CA . THR A 1 103 ? -18.161 -17.700 2.424 1.00 88.81 103 THR A CA 1
ATOM 770 C C . THR A 1 103 ? -17.813 -17.005 3.742 1.00 88.81 103 THR A C 1
ATOM 772 O O . THR A 1 103 ? -16.784 -17.315 4.350 1.00 88.81 103 THR A O 1
ATOM 775 N N . MET A 1 104 ? -18.672 -16.095 4.2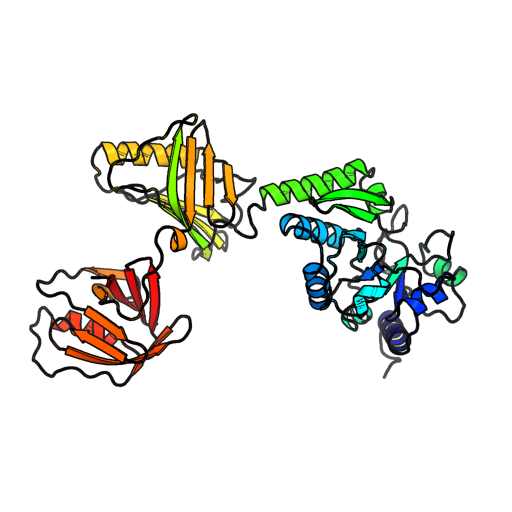14 1.00 89.56 104 MET A N 1
ATOM 776 C CA . MET A 1 104 ? -18.455 -15.358 5.451 1.00 89.56 104 MET A CA 1
ATOM 777 C C . MET A 1 104 ? -18.346 -16.313 6.655 1.00 89.56 104 MET A C 1
ATOM 779 O O . MET A 1 104 ? -19.215 -17.169 6.849 1.00 89.56 104 MET A O 1
ATOM 783 N N . PRO A 1 105 ? -17.308 -16.168 7.498 1.00 88.12 105 PRO A N 1
ATOM 784 C CA . PRO A 1 105 ? -17.159 -16.982 8.692 1.00 88.12 105 PRO A CA 1
ATOM 785 C C . PRO A 1 105 ? -18.347 -16.857 9.654 1.00 88.12 105 PRO A C 1
ATOM 787 O O . PRO A 1 105 ? -18.792 -15.755 9.970 1.00 88.12 105 PRO A O 1
ATOM 790 N N . GLU A 1 106 ? -18.799 -17.986 10.206 1.00 89.94 106 GLU A N 1
ATOM 791 C CA . GLU A 1 106 ? -19.927 -18.037 11.154 1.00 89.94 106 GLU A CA 1
ATOM 792 C C . GLU A 1 106 ? -19.698 -17.158 12.396 1.00 89.94 106 GLU A C 1
ATOM 794 O O . GLU A 1 106 ? -20.639 -16.591 12.950 1.00 89.94 106 GLU A O 1
ATOM 799 N N . TRP A 1 107 ? -18.437 -16.975 12.802 1.00 90.19 107 TRP A N 1
ATOM 800 C CA . TRP A 1 107 ? -18.079 -16.135 13.944 1.00 90.19 107 TRP A CA 1
ATOM 801 C C . TRP A 1 107 ? -18.371 -14.640 13.735 1.00 90.19 107 TRP A C 1
ATOM 803 O O . TRP A 1 107 ? -18.436 -13.897 14.706 1.00 90.19 107 TRP A O 1
ATOM 813 N N . LEU A 1 108 ? -18.587 -14.165 12.507 1.00 92.00 108 LEU A N 1
ATOM 814 C CA . LEU A 1 108 ? -18.987 -12.771 12.288 1.00 92.00 108 LEU A CA 1
ATOM 815 C C . LEU A 1 108 ? -20.472 -12.538 12.573 1.00 92.00 108 LEU A C 1
ATOM 817 O O . LEU A 1 108 ? -20.852 -11.435 12.965 1.00 92.00 108 LEU A O 1
ATOM 821 N N . ALA A 1 109 ? -21.314 -13.564 12.426 1.00 92.19 109 ALA A N 1
ATOM 822 C CA . ALA A 1 109 ? -22.768 -13.427 12.483 1.00 92.19 109 ALA A CA 1
ATOM 823 C C . ALA A 1 109 ? -23.294 -12.729 13.757 1.00 92.19 109 ALA A C 1
ATOM 825 O O . ALA A 1 109 ? -24.148 -11.852 13.623 1.00 92.19 109 ALA A O 1
ATOM 826 N N . PRO A 1 110 ? -22.783 -13.004 14.979 1.00 94.06 110 PRO A N 1
ATOM 827 C CA . PRO A 1 110 ? -23.263 -12.333 16.191 1.00 94.06 110 PRO A CA 1
ATOM 828 C C . PRO A 1 110 ? -22.944 -10.832 16.269 1.00 94.06 110 PRO A C 1
ATOM 830 O O . PRO A 1 110 ? -23.492 -10.135 17.126 1.00 94.06 110 PRO A O 1
ATOM 833 N N . ALA A 1 111 ? -22.049 -10.332 15.414 1.00 93.56 111 ALA A N 1
ATOM 834 C CA . ALA A 1 111 ? -21.693 -8.918 15.339 1.00 93.56 111 ALA A CA 1
ATOM 835 C C . ALA A 1 111 ? -22.457 -8.153 14.248 1.00 93.56 111 ALA A C 1
ATOM 837 O O . ALA A 1 111 ? -22.345 -6.927 14.175 1.00 93.56 111 ALA A O 1
ATOM 838 N N . ILE A 1 112 ? -23.242 -8.853 13.422 1.00 94.12 112 ILE A N 1
ATOM 839 C CA . ILE A 1 112 ? -23.942 -8.274 12.277 1.00 94.12 112 ILE A CA 1
ATOM 840 C C . ILE A 1 112 ? -25.395 -7.969 12.638 1.00 94.12 112 ILE A C 1
ATOM 842 O O . ILE A 1 112 ? -26.116 -8.803 13.184 1.00 94.12 112 ILE A O 1
ATOM 846 N N . LYS A 1 113 ? -25.850 -6.770 12.280 1.00 94.31 113 LYS A N 1
ATOM 847 C CA . LYS A 1 113 ? -27.244 -6.347 12.387 1.00 94.31 113 LYS A CA 1
ATOM 848 C C . LYS A 1 113 ? -27.636 -5.526 11.168 1.00 94.31 113 LYS A C 1
ATOM 850 O O . LYS A 1 113 ? -27.004 -4.516 10.888 1.00 94.31 113 LYS A O 1
ATOM 855 N N . ASP A 1 114 ? -28.688 -5.941 10.467 1.00 93.88 114 ASP A N 1
ATOM 856 C CA . ASP A 1 114 ? -29.265 -5.192 9.340 1.00 93.88 114 ASP A CA 1
ATOM 857 C C . ASP A 1 114 ? -28.238 -4.825 8.240 1.00 93.88 114 ASP A C 1
ATOM 859 O O . ASP A 1 114 ? -28.328 -3.763 7.631 1.00 93.88 114 ASP A O 1
ATOM 863 N N . GLY A 1 115 ? -27.239 -5.688 8.001 1.00 94.38 115 GLY A N 1
ATOM 864 C CA . GLY A 1 115 ? -26.155 -5.438 7.035 1.00 94.38 115 GLY A CA 1
ATOM 865 C C . GLY A 1 115 ? -25.007 -4.569 7.564 1.00 94.38 115 GLY A C 1
ATOM 866 O O . GLY A 1 115 ? -24.176 -4.113 6.784 1.00 94.38 115 GLY A O 1
ATOM 867 N N . TRP A 1 116 ? -24.943 -4.347 8.877 1.00 96.44 116 TRP A N 1
ATOM 868 C CA . TRP A 1 116 ? -23.903 -3.558 9.535 1.00 96.44 116 TRP A CA 1
ATOM 869 C C . TRP A 1 116 ? -23.163 -4.370 10.580 1.00 96.44 116 TRP A C 1
ATOM 871 O O . TRP A 1 116 ? -23.773 -5.162 11.294 1.00 96.44 116 TRP A O 1
ATOM 881 N N . VAL A 1 117 ? -21.867 -4.120 10.722 1.00 96.62 117 VAL A N 1
ATOM 882 C CA . VAL A 1 117 ? -21.010 -4.754 11.725 1.00 96.62 117 VAL A CA 1
ATOM 883 C C . VAL A 1 117 ? -20.365 -3.699 12.615 1.00 96.62 117 VAL A C 1
ATOM 885 O O . VAL A 1 117 ? -19.954 -2.640 12.137 1.00 96.62 117 VAL A O 1
ATOM 888 N N . VAL A 1 118 ? -20.289 -3.983 13.918 1.00 95.81 118 VAL A N 1
ATOM 889 C CA . VAL A 1 118 ? -19.555 -3.157 14.887 1.00 95.81 118 VAL A CA 1
ATOM 890 C C . VAL A 1 118 ? -18.254 -3.842 15.265 1.00 95.81 118 VAL A C 1
ATOM 892 O O . VAL A 1 118 ? -18.263 -4.978 15.740 1.00 95.81 118 VAL A O 1
ATOM 895 N N . PHE A 1 119 ? -17.145 -3.123 15.151 1.00 96.75 119 PHE A N 1
ATOM 896 C CA . PHE A 1 119 ? -15.834 -3.612 15.558 1.00 96.75 119 PHE A CA 1
ATOM 897 C C . PHE A 1 119 ? -14.989 -2.520 16.215 1.00 96.75 119 PHE A C 1
ATOM 899 O O . PHE A 1 119 ? -15.311 -1.331 16.167 1.00 96.75 119 PHE A O 1
ATOM 906 N N . PHE A 1 120 ? -13.952 -2.945 16.927 1.00 95.56 120 PHE A N 1
ATOM 907 C CA . PHE A 1 120 ? -13.051 -2.082 17.687 1.00 95.56 120 PHE A CA 1
ATOM 908 C C . PHE A 1 120 ? -11.682 -2.753 17.850 1.00 95.56 120 PHE A C 1
ATOM 910 O O . PHE A 1 120 ? -11.551 -3.960 17.646 1.00 95.56 120 PHE A O 1
ATOM 917 N N . ASP A 1 121 ? -10.671 -1.999 18.276 1.00 90.12 121 ASP A N 1
ATOM 918 C CA . ASP A 1 121 ? -9.425 -2.575 18.777 1.00 90.12 121 ASP A CA 1
ATOM 919 C C . ASP A 1 121 ? -9.453 -2.606 20.310 1.00 90.12 121 ASP A C 1
ATOM 921 O O . ASP A 1 121 ? -9.610 -1.583 20.982 1.00 90.12 121 ASP A O 1
ATOM 925 N N . GLY A 1 122 ? -9.379 -3.813 20.866 1.00 84.50 122 GLY A N 1
ATOM 926 C CA . GLY A 1 122 ? -9.355 -4.032 22.309 1.00 84.50 122 GLY A CA 1
ATOM 927 C C . GLY A 1 122 ? -7.948 -4.066 22.901 1.00 84.50 122 GLY A C 1
ATOM 928 O O . GLY A 1 122 ? -7.807 -4.062 24.124 1.00 84.50 122 GLY A O 1
ATOM 929 N N . TYR A 1 123 ? -6.904 -4.111 22.071 1.00 86.69 123 TYR A N 1
ATOM 930 C CA . TYR A 1 123 ? -5.552 -4.363 22.533 1.00 86.69 123 TYR A CA 1
ATOM 931 C C . TYR A 1 123 ? -5.003 -3.235 23.407 1.00 86.69 123 TYR A C 1
ATOM 933 O O . TYR A 1 123 ? -5.012 -2.035 23.096 1.00 86.69 123 TYR A O 1
ATOM 941 N N . TRP A 1 124 ? -4.441 -3.668 24.530 1.00 88.69 124 TRP A N 1
ATOM 942 C CA . TRP A 1 124 ? -3.666 -2.831 25.421 1.00 88.69 124 TRP A CA 1
ATOM 943 C C . TRP A 1 124 ? -2.465 -3.627 25.916 1.00 88.69 124 TRP A C 1
ATOM 945 O O . TRP A 1 124 ? -2.635 -4.701 26.486 1.00 88.69 124 TRP A O 1
ATOM 955 N N . GLY A 1 125 ? -1.258 -3.098 25.697 1.00 86.19 125 GLY A N 1
ATOM 956 C CA . GLY A 1 125 ? 0.008 -3.797 25.957 1.00 86.19 125 GLY A CA 1
ATOM 957 C C . GLY A 1 125 ? 0.123 -4.466 27.336 1.00 86.19 125 GLY A C 1
ATOM 958 O O . GLY A 1 125 ? 0.540 -5.619 27.394 1.00 86.19 125 GLY A O 1
ATOM 959 N N . PRO A 1 126 ? -0.300 -3.828 28.445 1.00 88.56 126 PRO A N 1
ATOM 960 C CA . PRO A 1 126 ? -0.327 -4.473 29.759 1.00 88.56 126 PRO A CA 1
ATOM 961 C C . PRO A 1 126 ? -1.167 -5.751 29.843 1.00 88.56 126 PRO A C 1
ATOM 963 O O . PRO A 1 126 ? -0.877 -6.612 30.670 1.00 88.56 126 PRO A O 1
ATOM 966 N N . LEU A 1 127 ? -2.188 -5.886 28.992 1.00 89.75 127 LEU A N 1
ATOM 967 C CA . LEU A 1 127 ? -3.051 -7.064 28.900 1.00 89.75 127 LEU A CA 1
ATOM 968 C C . LEU A 1 127 ? -2.732 -7.948 27.678 1.00 89.75 127 LEU A C 1
ATOM 970 O O . LEU A 1 127 ? -3.592 -8.698 27.206 1.00 89.75 127 LEU A O 1
ATOM 974 N N . ALA A 1 128 ? -1.513 -7.852 27.133 1.00 86.44 128 ALA A N 1
ATOM 975 C CA . ALA A 1 128 ? -1.123 -8.562 25.917 1.00 86.44 128 ALA A CA 1
ATOM 976 C C . ALA A 1 128 ? -1.251 -10.087 26.038 1.00 86.44 128 ALA A C 1
ATOM 978 O O . ALA A 1 128 ? -1.613 -10.728 25.056 1.00 86.44 128 ALA A O 1
ATOM 979 N N . LEU A 1 129 ? -1.015 -10.674 27.219 1.00 86.94 129 LEU A N 1
ATOM 980 C CA . LEU A 1 129 ? -1.146 -12.122 27.411 1.00 86.94 129 LEU A CA 1
ATOM 981 C C . LEU A 1 129 ? -2.584 -12.585 27.137 1.00 86.94 129 LEU A C 1
ATOM 983 O O . LEU A 1 129 ? -2.778 -13.581 26.444 1.00 86.94 129 LEU A O 1
ATOM 987 N N . LEU A 1 130 ? -3.590 -11.855 27.629 1.00 92.88 130 LEU A N 1
ATOM 988 C CA . LEU A 1 130 ? -4.994 -12.163 27.345 1.00 92.88 130 LEU A CA 1
ATOM 989 C C . LEU A 1 130 ? -5.347 -11.922 25.877 1.00 92.88 130 LEU A C 1
ATOM 991 O O . LEU A 1 130 ? -5.915 -12.812 25.245 1.00 92.88 130 LEU A O 1
ATOM 995 N N . TRP A 1 131 ? -5.024 -10.740 25.348 1.00 88.56 131 TRP A N 1
ATOM 996 C CA . TRP A 1 131 ? -5.433 -10.357 23.996 1.00 88.56 131 TRP A CA 1
ATOM 997 C C . TRP A 1 131 ? -4.772 -11.247 22.940 1.00 88.56 131 TRP A C 1
ATOM 999 O O . TRP A 1 131 ? -5.473 -11.902 22.183 1.00 88.56 131 TRP A O 1
ATOM 1009 N N . LEU A 1 132 ? -3.449 -11.421 22.977 1.00 87.12 132 LEU A N 1
ATOM 1010 C CA . LEU A 1 132 ? -2.724 -12.225 21.984 1.00 87.12 132 LEU A CA 1
ATOM 1011 C C . LEU A 1 132 ? -3.014 -13.736 22.064 1.00 87.12 132 LEU A C 1
ATOM 1013 O O . LEU A 1 132 ? -2.621 -14.483 21.171 1.00 87.12 132 LEU A O 1
ATOM 1017 N N . THR A 1 133 ? -3.702 -14.213 23.110 1.00 91.88 133 THR A N 1
ATOM 1018 C CA . THR A 1 133 ? -4.113 -15.624 23.217 1.00 91.88 133 THR A CA 1
ATOM 1019 C C . THR A 1 133 ? -5.274 -15.970 22.280 1.00 91.88 133 THR A C 1
ATOM 1021 O O . THR A 1 133 ? -5.425 -17.135 21.899 1.00 91.88 133 THR A O 1
ATOM 1024 N N . PHE A 1 134 ? -6.115 -14.999 21.918 1.00 92.12 134 PHE A N 1
ATOM 1025 C CA . PHE A 1 134 ? -7.309 -15.235 21.110 1.00 92.12 134 PHE A CA 1
ATOM 1026 C C . PHE A 1 134 ? -7.266 -14.372 19.849 1.00 92.12 134 PHE A C 1
ATOM 1028 O O . PHE A 1 134 ? -7.038 -13.178 19.958 1.00 92.12 134 PHE A O 1
ATOM 1035 N N . PRO A 1 135 ? -7.539 -14.922 18.651 1.00 86.62 135 PRO A N 1
ATOM 1036 C CA . PRO A 1 135 ? -7.481 -14.133 17.417 1.00 86.62 135 PRO A CA 1
ATOM 1037 C C . PRO A 1 135 ? -8.490 -12.973 17.420 1.00 86.62 135 PRO A C 1
ATOM 1039 O O . PRO A 1 135 ? -8.232 -11.911 16.864 1.00 86.62 135 PRO A O 1
ATOM 1042 N N . PHE A 1 136 ? -9.632 -13.159 18.076 1.00 93.25 136 PHE A N 1
ATOM 1043 C CA . PHE A 1 136 ? -10.646 -12.137 18.297 1.00 93.25 136 PHE A CA 1
ATOM 1044 C C . PHE A 1 136 ? -11.410 -12.444 19.587 1.00 93.25 136 PHE A C 1
ATOM 1046 O O . PHE A 1 136 ? -11.411 -13.577 20.079 1.00 93.25 136 PHE A O 1
ATOM 1053 N N . LEU A 1 137 ? -12.097 -11.434 20.112 1.00 96.69 137 LEU A N 1
ATOM 1054 C CA . LEU A 1 137 ? -13.066 -11.557 21.196 1.00 96.69 137 LEU A CA 1
ATOM 1055 C C . LEU A 1 137 ? -14.290 -10.707 20.864 1.00 96.69 137 LEU A C 1
ATOM 1057 O O . LEU A 1 137 ? -14.170 -9.619 20.305 1.00 96.69 137 LEU A O 1
ATOM 1061 N N . TYR A 1 138 ? -15.472 -11.164 21.258 1.00 97.69 138 TYR A N 1
ATOM 1062 C CA . TYR A 1 138 ? -16.636 -10.289 21.294 1.00 97.69 138 TYR A CA 1
ATOM 1063 C C . TYR A 1 138 ? -16.522 -9.357 22.486 1.00 97.69 138 TYR A C 1
ATOM 1065 O O . TYR A 1 138 ? -16.029 -9.760 23.542 1.00 97.69 138 TYR A O 1
ATOM 1073 N N . GLY A 1 139 ? -17.029 -8.137 22.358 1.00 95.38 139 GLY A N 1
ATOM 1074 C CA . GLY A 1 139 ? -17.004 -7.203 23.463 1.00 95.38 139 GLY A CA 1
ATOM 1075 C C . GLY A 1 139 ? -18.039 -6.094 23.426 1.00 95.38 139 GLY A C 1
ATOM 1076 O O . GLY A 1 139 ? -18.758 -5.853 22.454 1.00 95.38 139 GLY A O 1
ATOM 1077 N N . SER A 1 140 ? -18.128 -5.437 24.574 1.00 93.25 140 SER A N 1
ATOM 1078 C CA . SER A 1 140 ? -18.983 -4.287 24.837 1.00 93.25 140 SER A CA 1
ATOM 1079 C C . SER A 1 140 ? -18.417 -3.511 26.027 1.00 93.25 140 SER A C 1
ATOM 1081 O O . SER A 1 140 ? -17.677 -4.058 26.836 1.00 93.25 140 SER A O 1
ATOM 1083 N N . SER A 1 141 ? -18.822 -2.254 26.210 1.00 89.69 141 SER A N 1
ATOM 1084 C CA . SER A 1 141 ? -18.546 -1.510 27.447 1.00 89.69 141 SER A CA 1
ATOM 1085 C C . SER A 1 141 ? -19.031 -2.258 28.700 1.00 89.69 141 SER A C 1
ATOM 1087 O O . SER A 1 141 ? -20.062 -2.942 28.664 1.00 89.69 141 SER A O 1
ATOM 1089 N N . ALA A 1 142 ? -18.316 -2.110 29.816 1.00 86.12 142 ALA A N 1
ATOM 1090 C CA . ALA A 1 142 ? -18.618 -2.763 31.088 1.00 86.12 142 ALA A CA 1
ATOM 1091 C C . ALA A 1 142 ? -19.690 -2.009 31.891 1.00 86.12 142 ALA A C 1
ATOM 1093 O O . ALA A 1 142 ? -19.412 -1.340 32.883 1.00 86.12 142 ALA A O 1
ATOM 1094 N N . ASN A 1 143 ? -20.936 -2.125 31.443 1.00 82.81 143 ASN A N 1
ATOM 1095 C CA . ASN A 1 143 ? -22.142 -1.671 32.135 1.00 82.81 143 ASN A CA 1
ATOM 1096 C C . ASN A 1 143 ? -23.236 -2.736 32.091 1.00 82.81 143 ASN A C 1
ATOM 1098 O O . ASN A 1 143 ? -23.303 -3.509 31.128 1.00 82.81 143 ASN A O 1
ATOM 1102 N N . ARG A 1 144 ? -24.155 -2.709 33.059 1.00 81.06 144 ARG A N 1
ATOM 1103 C CA . ARG A 1 144 ? -25.483 -3.293 32.845 1.00 81.06 144 ARG A CA 1
ATOM 1104 C C . ARG A 1 144 ? -26.286 -2.417 31.888 1.00 81.06 144 ARG A C 1
ATOM 1106 O O . ARG A 1 144 ? -25.979 -1.241 31.686 1.00 81.06 144 ARG A O 1
ATOM 1113 N N . THR A 1 145 ? -27.305 -2.995 31.262 1.00 72.62 145 THR A N 1
ATOM 1114 C CA . THR A 1 145 ? -28.230 -2.251 30.395 1.00 72.62 145 THR A CA 1
ATOM 1115 C C . THR A 1 145 ? -28.746 -1.003 31.121 1.00 72.62 145 THR A C 1
ATOM 1117 O O . THR A 1 145 ? -29.171 -1.109 32.264 1.00 72.62 145 THR A O 1
ATOM 1120 N N . SER A 1 146 ? -28.709 0.164 30.463 1.00 72.50 146 SER A N 1
ATOM 1121 C CA . SER A 1 146 ? -29.086 1.498 30.987 1.00 72.50 146 SER A CA 1
ATOM 1122 C C . SER A 1 146 ? -28.167 2.154 32.035 1.00 72.50 146 SER A C 1
ATOM 1124 O O . SER A 1 146 ? -28.404 3.304 32.393 1.00 72.50 146 SER A O 1
ATOM 1126 N N . GLU A 1 147 ? -27.085 1.500 32.465 1.00 81.19 147 GLU A N 1
ATOM 1127 C CA . GLU A 1 147 ? -26.082 2.107 33.355 1.00 81.19 147 GLU A CA 1
ATOM 1128 C C . GLU A 1 147 ? -24.906 2.712 32.576 1.00 81.19 147 GLU A C 1
ATOM 1130 O O . GLU A 1 147 ? -24.587 2.281 31.462 1.00 81.19 147 GLU A O 1
ATOM 1135 N N . ALA A 1 148 ? -24.208 3.674 33.187 1.00 84.56 148 ALA A N 1
ATOM 1136 C CA . ALA A 1 148 ? -22.916 4.133 32.684 1.00 84.56 148 ALA A CA 1
ATOM 1137 C C . ALA A 1 148 ? -21.865 3.000 32.773 1.00 84.56 148 ALA A C 1
ATOM 1139 O O . ALA A 1 148 ? -21.942 2.160 33.674 1.00 84.56 148 ALA A O 1
ATOM 1140 N N . PRO A 1 149 ? -20.876 2.934 31.867 1.00 89.44 149 PRO A N 1
ATOM 1141 C CA . PRO A 1 149 ? -19.753 1.994 31.970 1.00 89.44 149 PRO A CA 1
ATOM 1142 C C . PRO A 1 149 ? -18.834 2.252 33.165 1.00 89.44 149 PRO A C 1
ATOM 1144 O O . PRO A 1 149 ? -18.733 3.378 33.645 1.00 89.44 149 PRO A O 1
ATOM 1147 N N . ALA A 1 150 ? -18.217 1.194 33.697 1.00 94.69 150 ALA A N 1
ATOM 1148 C CA . ALA A 1 150 ? -17.364 1.274 34.884 1.00 94.69 150 ALA A CA 1
ATOM 1149 C C . ALA A 1 150 ? -16.067 2.026 34.584 1.00 94.69 150 ALA A C 1
ATOM 1151 O O . ALA A 1 150 ? -15.308 1.638 33.694 1.00 94.69 150 ALA A O 1
ATOM 1152 N N . ALA A 1 151 ? -15.815 3.103 35.327 1.00 95.19 151 ALA A N 1
ATOM 1153 C CA . ALA A 1 151 ? -14.605 3.904 35.196 1.00 95.19 151 ALA A CA 1
ATOM 1154 C C . ALA A 1 151 ? -13.417 3.308 35.960 1.00 95.19 151 ALA A C 1
ATOM 1156 O O . ALA A 1 151 ? -12.281 3.633 35.626 1.00 95.19 151 ALA A O 1
ATOM 1157 N N . SER A 1 152 ? -13.661 2.425 36.932 1.00 95.62 152 SER A N 1
ATOM 1158 C CA . SER A 1 152 ? -12.651 1.785 37.783 1.00 95.62 152 SER A CA 1
ATOM 1159 C C . SER A 1 152 ? -12.989 0.320 38.075 1.00 95.62 152 SER A C 1
ATOM 1161 O O . SER A 1 152 ? -14.135 -0.120 37.917 1.00 95.62 152 SER A O 1
ATOM 1163 N N . ALA A 1 153 ? -12.016 -0.426 38.597 1.00 95.94 153 ALA A N 1
ATOM 1164 C CA . ALA A 1 153 ? -12.234 -1.784 39.085 1.00 95.94 153 ALA A CA 1
ATOM 1165 C C . ALA A 1 153 ? -13.230 -1.822 40.252 1.00 95.94 153 ALA A C 1
ATOM 1167 O O . ALA A 1 153 ? -14.027 -2.754 40.355 1.00 95.94 153 ALA A O 1
ATOM 1168 N N . SER A 1 154 ? -13.225 -0.809 41.127 1.00 96.00 154 SER A N 1
ATOM 1169 C CA . SER A 1 154 ? -14.182 -0.717 42.237 1.00 96.00 154 SER A CA 1
ATOM 1170 C C . SER A 1 154 ? -15.622 -0.570 41.742 1.00 96.00 154 SER A C 1
ATOM 1172 O O . SER A 1 154 ? -16.511 -1.263 42.235 1.00 96.00 154 SER A O 1
ATOM 1174 N N . GLU A 1 155 ? -15.854 0.261 40.724 1.00 95.56 155 GLU A N 1
ATOM 1175 C CA . GLU A 1 155 ? -17.163 0.388 40.084 1.00 95.56 155 GLU A CA 1
ATOM 1176 C C . GLU A 1 155 ? -17.569 -0.894 39.357 1.00 95.56 155 GLU A C 1
ATOM 1178 O O . GLU A 1 155 ? -18.721 -1.314 39.452 1.00 95.56 155 GLU A O 1
ATOM 1183 N N . ALA A 1 156 ? -16.632 -1.543 38.660 1.00 95.19 156 ALA A N 1
ATOM 1184 C CA . ALA A 1 156 ? -16.899 -2.801 37.976 1.00 95.19 156 ALA A CA 1
ATOM 1185 C C . ALA A 1 156 ? -17.321 -3.898 38.972 1.00 95.19 156 ALA A C 1
ATOM 1187 O O . ALA A 1 156 ? -18.347 -4.548 38.768 1.00 95.19 156 ALA A O 1
ATOM 1188 N N . ARG A 1 157 ? -16.604 -4.040 40.097 1.00 95.50 157 ARG A N 1
ATOM 1189 C CA . ARG A 1 157 ? -16.950 -4.977 41.183 1.00 95.50 157 ARG A CA 1
ATOM 1190 C C . ARG A 1 157 ? -18.321 -4.691 41.799 1.00 95.50 157 ARG A C 1
ATOM 1192 O O . ARG A 1 157 ? -18.996 -5.622 42.216 1.00 95.50 157 ARG A O 1
ATOM 1199 N N . ALA A 1 158 ? -18.739 -3.427 41.857 1.00 93.75 158 ALA A N 1
ATOM 1200 C CA . ALA A 1 158 ? -20.053 -3.058 42.381 1.00 93.75 158 ALA A CA 1
ATOM 1201 C C . ALA A 1 158 ? -21.207 -3.380 41.410 1.00 93.75 158 ALA A C 1
ATOM 1203 O O . ALA A 1 158 ? -22.338 -3.576 41.851 1.00 93.75 158 ALA A O 1
ATOM 1204 N N . ARG A 1 159 ? -20.942 -3.417 40.095 1.00 90.88 159 ARG A N 1
ATOM 1205 C CA . ARG A 1 159 ? -21.970 -3.591 39.048 1.00 90.88 159 ARG A CA 1
ATOM 1206 C C . ARG A 1 159 ? -22.129 -5.038 38.586 1.00 90.88 159 ARG A C 1
ATOM 1208 O O . ARG A 1 159 ? -23.236 -5.459 38.239 1.00 90.88 159 ARG A O 1
ATOM 1215 N N . PHE A 1 160 ? -21.053 -5.816 38.554 1.00 92.94 160 PHE A N 1
ATOM 1216 C CA . PHE A 1 160 ? -21.086 -7.197 38.068 1.00 92.94 160 PHE A CA 1
ATOM 1217 C C . PHE A 1 160 ? -21.242 -8.216 39.210 1.00 92.94 160 PHE A C 1
ATOM 1219 O O . PHE A 1 160 ? -20.926 -7.898 40.355 1.00 92.94 160 PHE A O 1
ATOM 1226 N N . PRO A 1 161 ? -21.784 -9.422 38.937 1.00 93.75 161 PRO A N 1
ATOM 1227 C CA . PRO A 1 161 ? -21.840 -10.510 39.916 1.00 93.75 161 PRO A CA 1
ATOM 1228 C C . PRO A 1 161 ? -20.488 -10.762 40.595 1.00 93.75 161 PRO A C 1
ATOM 1230 O O . PRO A 1 161 ? -19.441 -10.612 39.968 1.00 93.75 161 PRO A O 1
ATOM 1233 N N . THR A 1 162 ? -20.502 -11.162 41.866 1.00 92.56 162 THR A N 1
ATOM 1234 C CA . THR A 1 162 ? -19.294 -11.296 42.704 1.00 92.56 162 THR A CA 1
ATOM 1235 C C . THR A 1 162 ? -18.283 -12.327 42.202 1.00 92.56 162 THR A C 1
ATOM 1237 O O . THR A 1 162 ? -17.110 -12.247 42.546 1.00 92.56 162 THR A O 1
ATOM 1240 N N . ASP A 1 163 ? -18.734 -13.298 41.414 1.00 93.06 163 ASP A N 1
ATOM 1241 C CA . ASP A 1 163 ? -17.933 -14.338 40.764 1.00 93.06 163 ASP A CA 1
ATOM 1242 C C . ASP A 1 163 ? -17.366 -13.906 39.400 1.00 93.06 163 ASP A C 1
ATOM 1244 O O . ASP A 1 163 ? -16.618 -14.653 38.771 1.00 93.06 163 ASP A O 1
ATOM 1248 N N . THR A 1 164 ? -17.685 -12.694 38.936 1.00 95.94 164 THR A N 1
ATOM 1249 C CA . THR A 1 164 ? -17.153 -12.161 37.680 1.00 95.94 164 THR A CA 1
ATOM 1250 C C . THR A 1 164 ? -15.654 -11.928 37.805 1.00 95.94 164 THR A C 1
ATOM 1252 O O . THR A 1 164 ? -15.197 -11.189 38.678 1.00 95.94 164 THR A O 1
ATOM 1255 N N . VAL A 1 165 ? -14.878 -12.495 36.882 1.00 97.69 165 VAL A N 1
ATOM 1256 C CA . VAL A 1 165 ? -13.444 -12.211 36.793 1.00 97.69 165 VAL A CA 1
ATOM 1257 C C . VAL A 1 165 ? -13.235 -10.809 36.234 1.00 97.69 165 VAL A C 1
ATOM 1259 O O . VAL A 1 165 ? -13.671 -10.495 35.124 1.00 97.69 165 VAL A O 1
ATOM 1262 N N . ILE A 1 166 ? -12.550 -9.975 37.015 1.00 97.50 166 ILE A N 1
ATOM 1263 C CA . ILE A 1 166 ? -12.215 -8.593 36.673 1.00 97.50 166 ILE A CA 1
ATOM 1264 C C . ILE A 1 166 ? -10.699 -8.448 36.698 1.00 97.50 166 ILE A C 1
ATOM 1266 O O . ILE A 1 166 ? -10.075 -8.628 37.744 1.00 97.50 166 ILE A O 1
ATOM 1270 N N . ILE A 1 167 ? -10.111 -8.095 35.557 1.00 97.62 167 ILE A N 1
ATOM 1271 C CA . ILE A 1 167 ? -8.694 -7.740 35.492 1.00 97.62 167 ILE A CA 1
ATOM 1272 C C . ILE A 1 167 ? -8.559 -6.281 35.905 1.00 97.62 167 ILE A C 1
ATOM 1274 O O . ILE A 1 167 ? -8.866 -5.389 35.115 1.00 97.62 167 ILE A O 1
ATOM 1278 N N . ASP A 1 168 ? -8.122 -6.059 37.142 1.00 96.62 168 ASP A N 1
ATOM 1279 C CA . ASP A 1 168 ? -7.851 -4.744 37.722 1.00 96.62 168 ASP A CA 1
ATOM 1280 C C . ASP A 1 168 ? -6.431 -4.291 37.368 1.00 96.62 168 ASP A C 1
ATOM 1282 O O . ASP A 1 168 ? -5.439 -4.838 37.854 1.00 96.62 168 ASP A O 1
ATOM 1286 N N . ALA A 1 169 ? -6.341 -3.292 36.498 1.00 95.50 169 ALA A N 1
ATOM 1287 C CA . ALA A 1 169 ? -5.087 -2.664 36.111 1.00 95.50 169 ALA A CA 1
ATOM 1288 C C . ALA A 1 169 ? -5.176 -1.134 36.218 1.00 95.50 169 ALA A C 1
ATOM 1290 O O . ALA A 1 169 ? -4.482 -0.423 35.491 1.00 95.50 169 ALA A O 1
ATOM 1291 N N . ASP A 1 170 ? -6.010 -0.611 37.130 1.00 95.69 170 ASP A N 1
ATOM 1292 C CA . ASP A 1 170 ? -6.192 0.840 37.295 1.00 95.69 170 ASP A CA 1
ATOM 1293 C C . ASP A 1 170 ? -4.874 1.565 37.603 1.00 95.69 170 ASP A C 1
ATOM 1295 O O . ASP A 1 170 ? -4.653 2.680 37.141 1.00 95.69 170 ASP A O 1
ATOM 1299 N N . HIS A 1 171 ? -3.955 0.908 38.310 1.00 94.25 171 HIS A N 1
ATOM 1300 C CA . HIS A 1 171 ? -2.635 1.449 38.641 1.00 94.25 171 HIS A CA 1
ATOM 1301 C C . HIS A 1 171 ? -1.713 1.672 37.424 1.00 94.25 171 HIS A C 1
ATOM 1303 O O . HIS A 1 171 ? -0.740 2.413 37.536 1.00 94.25 171 HIS A O 1
ATOM 1309 N N . LEU A 1 172 ? -1.998 1.051 36.272 1.00 91.88 172 LEU A N 1
ATOM 1310 C CA . LEU A 1 172 ? -1.235 1.224 35.025 1.00 91.88 172 LEU A CA 1
ATOM 1311 C C . LEU A 1 172 ? -1.841 2.280 34.096 1.00 91.88 172 LEU A C 1
ATOM 1313 O O . LEU A 1 172 ? -1.302 2.558 33.023 1.00 91.88 172 LEU A O 1
ATOM 1317 N N . ARG A 1 173 ? -2.985 2.847 34.473 1.00 91.88 173 ARG A N 1
ATOM 1318 C CA . ARG A 1 173 ? -3.706 3.821 33.663 1.00 91.88 173 ARG A CA 1
ATOM 1319 C C . ARG A 1 173 ? -3.176 5.221 33.925 1.00 91.88 173 ARG A C 1
ATOM 1321 O O . ARG A 1 173 ? -2.986 5.629 35.068 1.00 91.88 173 ARG A O 1
ATOM 1328 N N . THR A 1 174 ? -2.989 5.995 32.861 1.00 91.19 174 THR A N 1
ATOM 1329 C CA . THR A 1 174 ? -2.698 7.426 32.984 1.00 91.19 174 THR A CA 1
ATOM 1330 C C . THR A 1 174 ? -3.913 8.133 33.590 1.00 91.19 174 THR A C 1
ATOM 1332 O O . THR A 1 174 ? -5.007 7.986 33.046 1.00 91.19 174 THR A O 1
ATOM 1335 N N . PRO A 1 175 ? -3.786 8.903 34.682 1.00 89.50 175 PRO A N 1
ATOM 1336 C CA . PRO A 1 175 ? -4.924 9.619 35.246 1.00 89.50 175 PRO A CA 1
ATOM 1337 C C . PRO A 1 175 ? -5.602 10.517 34.204 1.00 89.50 175 PRO A C 1
ATOM 1339 O O . PRO A 1 175 ? -4.932 11.279 33.509 1.00 89.50 175 PRO A O 1
ATOM 1342 N N . ALA A 1 176 ? -6.927 10.433 34.106 1.00 89.06 176 ALA A N 1
ATOM 1343 C CA . ALA A 1 176 ? -7.733 11.254 33.210 1.00 89.06 176 ALA A CA 1
ATOM 1344 C C . ALA A 1 176 ? -8.773 12.059 33.998 1.00 89.06 176 ALA A C 1
ATOM 1346 O O . ALA A 1 176 ? -9.272 11.605 35.028 1.00 89.06 176 ALA A O 1
ATOM 1347 N N . ALA A 1 177 ? -9.114 13.249 33.497 1.00 87.00 177 ALA A N 1
ATOM 1348 C CA . ALA A 1 177 ? -10.133 14.110 34.105 1.00 87.00 177 ALA A CA 1
ATOM 1349 C C . ALA A 1 177 ? -11.550 13.513 34.010 1.00 87.00 177 ALA A C 1
ATOM 1351 O O . ALA A 1 177 ? -12.406 13.809 34.840 1.00 87.00 177 ALA A O 1
ATOM 1352 N N . ALA A 1 178 ? -11.786 12.668 33.006 1.00 91.19 178 ALA A N 1
ATOM 1353 C CA . ALA A 1 178 ? -13.021 11.928 32.810 1.00 91.19 178 ALA A CA 1
ATOM 1354 C C . ALA A 1 178 ? -12.715 10.562 32.190 1.00 91.19 178 ALA A C 1
ATOM 1356 O O . ALA A 1 178 ? -11.703 10.393 31.507 1.00 91.19 178 ALA A O 1
ATOM 1357 N N . TYR A 1 179 ? -13.623 9.612 32.409 1.00 93.44 179 TYR A N 1
ATOM 1358 C CA . TYR A 1 179 ? -13.595 8.300 31.778 1.00 93.44 179 TYR A CA 1
ATOM 1359 C C . TYR A 1 179 ? -14.911 8.043 31.055 1.00 93.44 179 TYR A C 1
ATOM 1361 O O . TYR A 1 179 ? -15.976 8.350 31.589 1.00 93.44 179 TYR A O 1
ATOM 1369 N N . GLY A 1 180 ? -14.855 7.456 29.860 1.00 93.06 180 GLY A N 1
ATOM 1370 C CA . GLY A 1 180 ? -16.060 7.205 29.068 1.00 93.06 180 GLY A CA 1
ATOM 1371 C C . GLY A 1 180 ? -15.968 6.003 28.136 1.00 93.06 180 GLY A C 1
ATOM 1372 O O . GLY A 1 180 ? -14.907 5.407 27.951 1.00 93.06 180 GLY A O 1
ATOM 1373 N N . ALA A 1 181 ? -17.110 5.639 27.552 1.00 92.31 181 ALA A N 1
ATOM 1374 C CA . ALA A 1 181 ? -17.167 4.644 26.485 1.00 92.31 181 ALA A CA 1
ATOM 1375 C C . ALA A 1 181 ? -16.440 5.149 25.233 1.00 92.31 181 ALA A C 1
ATOM 1377 O O . ALA A 1 181 ? -16.298 6.357 25.045 1.00 92.31 181 ALA A O 1
ATOM 1378 N N . SER A 1 182 ? -16.063 4.233 24.339 1.00 92.75 182 SER A N 1
ATOM 1379 C CA . SER A 1 182 ? -15.549 4.632 23.033 1.00 92.75 182 SER A CA 1
ATOM 1380 C C . SER A 1 182 ? -16.582 5.450 22.261 1.00 92.75 182 SER A C 1
ATOM 1382 O O . SER A 1 182 ? -17.773 5.093 22.189 1.00 92.75 182 SER A O 1
ATOM 1384 N N . THR A 1 183 ? -16.097 6.526 21.652 1.00 95.00 183 THR A N 1
ATOM 1385 C CA . THR A 1 183 ? -16.774 7.187 20.543 1.00 95.00 183 THR A CA 1
ATOM 1386 C C . THR A 1 183 ? -16.956 6.166 19.427 1.00 95.00 183 THR A C 1
ATOM 1388 O O . THR A 1 183 ? -16.087 5.320 19.198 1.00 95.00 183 THR A O 1
ATOM 1391 N N . MET A 1 184 ? -18.114 6.200 18.773 1.00 95.69 184 MET A N 1
ATOM 1392 C CA . MET A 1 184 ? -18.412 5.331 17.643 1.00 95.69 184 MET A CA 1
ATOM 1393 C C . MET A 1 184 ? -18.652 6.170 16.402 1.00 95.69 184 MET A C 1
ATOM 1395 O O . MET A 1 184 ? -19.525 7.045 16.400 1.00 95.69 184 MET A O 1
ATOM 1399 N N . VAL A 1 185 ? -17.915 5.858 15.345 1.00 95.38 185 VAL A N 1
ATOM 1400 C CA . VAL A 1 185 ? -18.113 6.438 14.019 1.00 95.38 185 VAL A CA 1
ATOM 1401 C C . VAL A 1 185 ? -18.812 5.432 13.121 1.00 95.38 185 VAL A C 1
ATOM 1403 O O . VAL A 1 185 ? -18.588 4.225 13.209 1.00 95.38 185 VAL A O 1
ATOM 1406 N N . ARG A 1 186 ? -19.698 5.939 12.272 1.00 95.31 186 ARG A N 1
ATOM 1407 C CA . ARG A 1 186 ? -20.342 5.190 11.203 1.00 95.31 186 ARG A CA 1
ATOM 1408 C C . ARG A 1 186 ? -19.685 5.561 9.888 1.00 95.31 186 ARG A C 1
ATOM 1410 O O . ARG A 1 186 ? -19.520 6.747 9.599 1.00 95.31 186 ARG A O 1
ATOM 1417 N N . VAL A 1 187 ? -19.364 4.539 9.112 1.00 93.69 187 VAL A N 1
ATOM 1418 C CA . VAL A 1 187 ? -18.798 4.651 7.770 1.00 93.69 187 VAL A CA 1
ATOM 1419 C C . VAL A 1 187 ? -19.872 4.229 6.788 1.00 93.69 187 VAL A C 1
ATOM 1421 O O . VAL A 1 187 ? -20.335 3.099 6.857 1.00 93.69 187 VAL A O 1
ATOM 1424 N N . GLU A 1 188 ? -20.327 5.121 5.921 1.00 88.75 188 GLU A N 1
ATOM 1425 C CA . GLU A 1 188 ? -21.285 4.750 4.874 1.00 88.75 188 GLU A CA 1
ATOM 1426 C C . GLU A 1 188 ? -20.586 4.048 3.692 1.00 88.75 188 GLU A C 1
ATOM 1428 O O . GLU A 1 188 ? -19.368 4.173 3.561 1.00 88.75 188 GLU A O 1
ATOM 1433 N N . PRO A 1 189 ? -21.323 3.352 2.800 1.00 84.81 189 PRO A N 1
ATOM 1434 C CA . PRO A 1 189 ? -20.736 2.686 1.628 1.00 84.81 189 PRO A CA 1
ATOM 1435 C C . PRO A 1 189 ? -19.928 3.603 0.691 1.00 84.81 189 PRO A C 1
ATOM 1437 O O . PRO A 1 189 ? -19.021 3.146 0.008 1.00 84.81 189 PRO A O 1
ATOM 1440 N N . ASP A 1 190 ? -20.229 4.906 0.669 1.00 77.88 190 ASP A N 1
ATOM 1441 C CA . ASP A 1 190 ? -19.483 5.931 -0.084 1.00 77.88 190 ASP A CA 1
ATOM 1442 C C . ASP A 1 190 ? -18.225 6.448 0.656 1.00 77.88 190 ASP A C 1
ATOM 1444 O O . ASP A 1 190 ? -17.593 7.428 0.248 1.00 77.88 190 ASP A O 1
ATOM 1448 N N . GLY A 1 191 ? -17.880 5.827 1.785 1.00 80.12 191 GLY A N 1
ATOM 1449 C CA . GLY A 1 191 ? -16.760 6.188 2.648 1.00 80.12 191 GLY A CA 1
ATOM 1450 C C . GLY A 1 191 ? -17.027 7.376 3.574 1.00 80.12 191 GLY A C 1
ATOM 1451 O O . GLY A 1 191 ? -16.150 7.761 4.352 1.00 80.12 191 GLY A O 1
ATOM 1452 N N . ARG A 1 192 ? -18.212 8.002 3.533 1.00 82.75 192 ARG A N 1
ATOM 1453 C CA . ARG A 1 192 ? -18.531 9.145 4.400 1.00 82.75 192 ARG A CA 1
ATOM 1454 C C . ARG A 1 192 ? -18.528 8.730 5.872 1.00 82.75 192 ARG A C 1
ATOM 1456 O O . ARG A 1 192 ? -19.310 7.882 6.300 1.00 82.75 192 ARG A O 1
ATOM 1463 N N . LEU A 1 193 ? -17.691 9.403 6.663 1.00 86.81 193 LEU A N 1
ATOM 1464 C CA . LEU A 1 193 ? -17.632 9.242 8.115 1.00 86.81 193 LEU A CA 1
ATOM 1465 C C . LEU A 1 193 ? -18.635 10.172 8.794 1.00 86.81 193 LEU A C 1
ATOM 1467 O O . LEU A 1 193 ? -18.718 11.358 8.471 1.00 86.81 193 LEU A O 1
ATOM 1471 N N . SER A 1 194 ? -19.373 9.640 9.761 1.00 89.75 194 SER A N 1
ATOM 1472 C CA . SER A 1 194 ? -20.278 10.406 10.616 1.00 89.75 194 SER A CA 1
ATOM 1473 C C . SER A 1 194 ? -20.243 9.890 12.047 1.00 89.75 194 SER A C 1
ATOM 1475 O O . SER A 1 194 ? -19.929 8.726 12.298 1.00 89.75 194 SER A O 1
ATOM 1477 N N . LEU A 1 195 ? -20.574 10.749 13.008 1.00 94.56 195 LEU A N 1
ATOM 1478 C CA . LEU A 1 195 ? -20.714 10.320 14.391 1.00 94.56 195 LEU A CA 1
ATOM 1479 C C . LEU A 1 195 ? -21.935 9.402 14.511 1.00 94.56 195 LEU A C 1
ATOM 1481 O O . LEU A 1 195 ? -23.057 9.808 14.218 1.00 94.56 195 LEU A O 1
ATOM 1485 N N . HIS A 1 196 ? -21.725 8.180 14.995 1.00 95.19 196 HIS A N 1
ATOM 1486 C CA . HIS A 1 196 ? -22.819 7.287 15.366 1.00 95.19 196 HIS A CA 1
ATOM 1487 C C . HIS A 1 196 ? -23.195 7.446 16.839 1.00 95.19 196 HIS A C 1
ATOM 1489 O O . HIS A 1 196 ? -24.371 7.453 17.198 1.00 95.19 196 HIS A O 1
ATOM 1495 N N . ARG A 1 197 ? -22.183 7.562 17.705 1.00 93.25 197 ARG A N 1
ATOM 1496 C CA . ARG A 1 197 ? -22.360 7.733 19.147 1.00 93.25 197 ARG A CA 1
ATOM 1497 C C . ARG A 1 197 ? -21.204 8.539 19.728 1.00 93.25 197 ARG A C 1
ATOM 1499 O O . ARG A 1 197 ? -20.051 8.151 19.559 1.00 93.25 197 ARG A O 1
ATOM 1506 N N . SER A 1 198 ? -21.528 9.602 20.460 1.00 93.25 198 SER A N 1
ATOM 1507 C CA . SER A 1 198 ? -20.549 10.347 21.260 1.00 93.25 198 SER A CA 1
ATOM 1508 C C . SER A 1 198 ? -19.954 9.464 22.366 1.00 93.25 198 SER A C 1
ATOM 1510 O O . SER A 1 198 ? -20.618 8.568 22.899 1.00 93.25 198 SER A O 1
ATOM 1512 N N . GLY A 1 199 ? -18.690 9.699 22.692 1.00 93.12 199 GLY A N 1
ATOM 1513 C CA . GLY A 1 199 ? -17.898 8.962 23.665 1.00 93.12 199 GLY A CA 1
ATOM 1514 C C . GLY A 1 199 ? -16.712 9.786 24.162 1.00 93.12 199 GLY A C 1
ATOM 1515 O O . GLY A 1 199 ? -16.750 11.013 24.188 1.00 93.12 199 GLY A O 1
ATOM 1516 N N . ILE A 1 200 ? -15.670 9.114 24.643 1.00 93.94 200 ILE A N 1
ATOM 1517 C CA . ILE A 1 200 ? -14.568 9.805 25.314 1.00 93.94 200 ILE A CA 1
ATOM 1518 C C . ILE A 1 200 ? -13.576 10.450 24.339 1.00 93.94 200 ILE A C 1
ATOM 1520 O O . ILE A 1 200 ? -12.965 11.458 24.685 1.00 93.94 200 ILE A O 1
ATOM 1524 N N . GLN A 1 201 ? -13.432 9.918 23.122 1.00 91.81 201 GLN A N 1
ATOM 1525 C CA . GLN A 1 201 ? -12.504 10.456 22.126 1.00 91.81 201 GLN A CA 1
ATOM 1526 C C . GLN A 1 201 ? -12.970 11.801 21.567 1.00 91.81 201 GLN A C 1
ATOM 1528 O O . GLN A 1 201 ? -12.164 12.721 21.483 1.00 91.81 201 GLN A O 1
ATOM 1533 N N . ASP A 1 202 ? -14.255 11.967 21.238 1.00 89.44 202 ASP A N 1
ATOM 1534 C CA . ASP A 1 202 ? -14.771 13.262 20.768 1.00 89.44 202 ASP A CA 1
ATOM 1535 C C . ASP A 1 202 ? -14.803 14.297 21.888 1.00 89.44 202 ASP A C 1
ATOM 1537 O O . ASP A 1 202 ? -14.449 15.451 21.661 1.00 89.44 202 ASP A O 1
ATOM 1541 N N . GLN A 1 203 ? -15.128 13.893 23.117 1.00 90.62 203 GLN A N 1
ATOM 1542 C CA . GLN A 1 203 ? -15.011 14.784 24.274 1.00 90.62 203 GLN A CA 1
ATOM 1543 C C . GLN A 1 203 ? -13.567 15.263 24.473 1.00 90.62 203 GLN A C 1
ATOM 1545 O O . GLN A 1 203 ? -13.340 16.457 24.657 1.00 90.62 203 GLN A O 1
ATOM 1550 N N . ALA A 1 204 ? -12.589 14.356 24.380 1.00 87.38 204 ALA A N 1
ATOM 1551 C CA . ALA A 1 204 ? -11.170 14.696 24.474 1.00 87.38 204 ALA A CA 1
ATOM 1552 C C . ALA A 1 204 ? -10.678 15.543 23.287 1.00 87.38 204 ALA A C 1
ATOM 1554 O O . ALA A 1 204 ? -9.789 16.376 23.455 1.00 87.38 204 ALA A O 1
ATOM 1555 N N . ALA A 1 205 ? -11.261 15.367 22.098 1.00 84.19 205 ALA A N 1
ATOM 1556 C CA . ALA A 1 205 ? -10.954 16.172 20.919 1.00 84.19 205 ALA A CA 1
ATOM 1557 C C . ALA A 1 205 ? -11.521 17.602 20.995 1.00 84.19 205 ALA A C 1
ATOM 1559 O O . ALA A 1 205 ? -11.040 18.469 20.270 1.00 84.19 205 ALA A O 1
ATOM 1560 N N . GLY A 1 206 ? -12.496 17.863 21.876 1.00 89.00 206 GLY A N 1
ATOM 1561 C CA . GLY A 1 206 ? -13.186 19.154 21.995 1.00 89.00 206 GLY A CA 1
ATOM 1562 C C . GLY A 1 206 ? -14.549 19.209 21.297 1.00 89.00 206 GLY A C 1
ATOM 1563 O O . GLY A 1 206 ? -15.122 20.288 21.165 1.00 89.00 206 GLY A O 1
ATOM 1564 N N . GLY A 1 207 ? -15.082 18.064 20.868 1.00 88.25 207 GLY A N 1
ATOM 1565 C CA . GLY A 1 207 ? -16.394 17.922 20.247 1.00 88.25 207 GLY A CA 1
ATOM 1566 C C . GLY A 1 207 ? -16.399 16.910 19.096 1.00 88.25 207 GLY A C 1
ATOM 1567 O O . GLY A 1 207 ? -15.342 16.575 18.554 1.00 88.25 207 GLY A O 1
ATOM 1568 N N . PRO A 1 208 ? -17.588 16.424 18.696 1.00 84.75 208 PRO A N 1
ATOM 1569 C CA . PRO A 1 208 ? -17.723 15.465 17.604 1.00 84.75 208 PRO A CA 1
ATOM 1570 C C . PRO A 1 208 ? -17.277 16.036 16.262 1.00 84.75 208 PRO A C 1
ATOM 1572 O O . PRO A 1 208 ? -16.637 15.314 15.507 1.00 84.75 208 PRO A O 1
ATOM 1575 N N . ASP A 1 209 ? -17.539 17.317 15.999 1.00 81.81 209 ASP A N 1
ATOM 1576 C CA . ASP A 1 209 ? -17.111 17.971 14.760 1.00 81.81 209 ASP A CA 1
ATOM 1577 C C . ASP A 1 209 ? -15.586 18.050 14.690 1.00 81.81 209 ASP A C 1
ATOM 1579 O O . ASP A 1 209 ? -15.017 17.682 13.680 1.00 81.81 209 ASP A O 1
ATOM 1583 N N . VAL A 1 210 ? -14.900 18.381 15.792 1.00 78.94 210 VAL A N 1
ATOM 1584 C CA . VAL A 1 210 ? -13.425 18.417 15.828 1.00 78.94 210 VAL A CA 1
ATOM 1585 C C . VAL A 1 210 ? -12.821 17.027 15.627 1.00 78.94 210 VAL A C 1
ATOM 1587 O O . VAL A 1 210 ? -11.802 16.882 14.956 1.00 78.94 210 VAL A O 1
ATOM 1590 N N . LEU A 1 211 ? -13.426 15.985 16.204 1.00 83.62 211 LEU A N 1
ATOM 1591 C CA . LEU A 1 211 ? -12.973 14.613 15.974 1.00 83.62 211 LEU A CA 1
ATOM 1592 C C . LEU A 1 211 ? -13.206 14.185 14.523 1.00 83.62 211 LEU A C 1
ATOM 1594 O O . LEU A 1 211 ? -12.321 13.584 13.922 1.00 83.62 211 LEU A O 1
ATOM 1598 N N . LEU A 1 212 ? -14.388 14.468 13.972 1.00 79.00 212 LEU A N 1
ATOM 1599 C CA . LEU A 1 212 ? -14.707 14.149 12.586 1.00 79.00 212 LEU A CA 1
ATOM 1600 C C . LEU A 1 212 ? -13.830 14.944 11.628 1.00 79.00 212 LEU A C 1
ATOM 1602 O O . LEU A 1 212 ? -13.334 14.342 10.694 1.00 79.00 212 LEU A O 1
ATOM 1606 N N . ASP A 1 213 ? -13.555 16.216 11.906 1.00 75.19 213 ASP A N 1
ATOM 1607 C CA . ASP A 1 213 ? -12.620 17.049 11.156 1.00 75.19 213 ASP A CA 1
ATOM 1608 C C . ASP A 1 213 ? -11.213 16.471 11.227 1.00 75.19 213 ASP A C 1
ATOM 1610 O O . ASP A 1 213 ? -10.561 16.414 10.204 1.00 75.19 213 ASP A O 1
ATOM 1614 N N . ARG A 1 214 ? -10.751 15.951 12.373 1.00 76.19 214 ARG A N 1
ATOM 1615 C CA . ARG A 1 214 ? -9.462 15.235 12.450 1.00 76.19 214 ARG A CA 1
ATOM 1616 C C . ARG A 1 214 ? -9.470 13.931 11.672 1.00 76.19 214 ARG A C 1
ATOM 1618 O O . ARG A 1 214 ? -8.466 13.592 11.069 1.00 76.19 214 ARG A O 1
ATOM 1625 N N . LEU A 1 215 ? -10.570 13.182 11.684 1.00 72.31 215 LEU A N 1
ATOM 1626 C CA . LEU A 1 215 ? -10.706 11.953 10.901 1.00 72.31 215 LEU A CA 1
ATOM 1627 C C . LEU A 1 215 ? -10.875 12.244 9.411 1.00 72.31 215 LEU A C 1
ATOM 1629 O O . LEU A 1 215 ? -10.457 11.440 8.592 1.00 72.31 215 LEU A O 1
ATOM 1633 N N . HIS A 1 216 ? -11.478 13.372 9.044 1.00 67.88 216 HIS A N 1
ATOM 1634 C CA . HIS A 1 216 ? -11.629 13.857 7.677 1.00 67.88 216 HIS A CA 1
ATOM 1635 C C . HIS A 1 216 ? -10.350 14.502 7.189 1.00 67.88 216 HIS A C 1
ATOM 1637 O O . HIS A 1 216 ? -10.023 14.310 6.036 1.00 67.88 216 HIS A O 1
ATOM 1643 N N . GLU A 1 217 ? -9.620 15.221 8.032 1.00 64.06 217 GLU A N 1
ATOM 1644 C CA . GLU A 1 217 ? -8.285 15.750 7.783 1.00 64.06 217 GLU A CA 1
ATOM 1645 C C . GLU A 1 217 ? -7.311 14.596 7.706 1.00 64.06 217 GLU A C 1
ATOM 1647 O O . GLU A 1 217 ? -6.504 14.596 6.807 1.00 64.06 217 GLU A O 1
ATOM 1652 N N . PHE A 1 218 ? -7.426 13.566 8.540 1.00 64.00 218 PHE A N 1
ATOM 1653 C CA . PHE A 1 218 ? -6.645 12.349 8.394 1.00 64.00 218 PHE A CA 1
ATOM 1654 C C . PHE A 1 218 ? -7.085 11.550 7.174 1.00 64.00 218 PHE A C 1
ATOM 1656 O O . PHE A 1 218 ? -6.225 11.055 6.481 1.00 64.00 218 PHE A O 1
ATOM 1663 N N . ARG A 1 219 ? -8.378 11.462 6.836 1.00 58.62 219 ARG A N 1
ATOM 1664 C CA . ARG A 1 219 ? -8.864 10.848 5.586 1.00 58.62 219 ARG A CA 1
ATOM 1665 C C . ARG A 1 219 ? -8.490 11.680 4.369 1.00 58.62 219 ARG A C 1
ATOM 1667 O O . ARG A 1 219 ? -8.361 11.108 3.310 1.00 58.62 219 ARG A O 1
ATOM 1674 N N . SER A 1 220 ? -8.355 12.996 4.482 1.00 50.81 220 SER A N 1
ATOM 1675 C CA . SER A 1 220 ? -7.989 13.904 3.390 1.00 50.81 220 SER A CA 1
ATOM 1676 C C . SER A 1 220 ? -6.486 13.996 3.270 1.00 50.81 220 SER A C 1
ATOM 1678 O O . SER A 1 220 ? -5.992 14.046 2.166 1.00 50.81 220 SER A O 1
ATOM 1680 N N . ALA A 1 221 ? -5.760 13.969 4.382 1.00 50.59 221 ALA A N 1
ATOM 1681 C CA . ALA A 1 221 ? -4.326 13.789 4.452 1.00 50.59 221 ALA A CA 1
ATOM 1682 C C . ALA A 1 221 ? -4.008 12.402 3.937 1.00 50.59 221 ALA A C 1
ATOM 1684 O O . ALA A 1 221 ? -3.149 12.331 3.096 1.00 50.59 221 ALA A O 1
ATOM 1685 N N . ILE A 1 222 ? -4.751 11.354 4.305 1.00 44.28 222 ILE A N 1
ATOM 1686 C CA . ILE A 1 222 ? -4.756 10.058 3.629 1.00 44.28 222 ILE A CA 1
ATOM 1687 C C . ILE A 1 222 ? -5.120 10.281 2.180 1.00 44.28 222 ILE A C 1
ATOM 1689 O O . ILE A 1 222 ? -4.233 10.116 1.416 1.00 44.28 222 ILE A O 1
ATOM 1693 N N . ALA A 1 223 ? -6.259 10.784 1.726 1.00 41.69 223 ALA A N 1
ATOM 1694 C CA . ALA A 1 223 ? -6.570 10.959 0.297 1.00 41.69 223 ALA A CA 1
ATOM 1695 C C . ALA A 1 223 ? -5.577 11.862 -0.484 1.00 41.69 223 ALA A C 1
ATOM 1697 O O . ALA A 1 223 ? -5.537 11.826 -1.711 1.00 41.69 223 ALA A O 1
ATOM 1698 N N . VAL A 1 224 ? -4.769 12.672 0.207 1.00 39.44 224 VAL A N 1
ATOM 1699 C CA . VAL A 1 224 ? -3.631 13.458 -0.306 1.00 39.44 224 VAL A CA 1
ATOM 1700 C C . VAL A 1 224 ? -2.308 12.664 -0.234 1.00 39.44 224 VAL A C 1
ATOM 1702 O O . VAL A 1 224 ? -1.446 12.852 -1.086 1.00 39.44 224 VAL A O 1
ATOM 1705 N N . LEU A 1 225 ? -2.158 11.757 0.733 1.00 38.66 225 LEU A N 1
ATOM 1706 C CA . LEU A 1 225 ? -1.113 10.738 0.931 1.00 38.66 225 LEU A CA 1
ATOM 1707 C C . LEU A 1 225 ? -1.477 9.388 0.251 1.00 38.66 225 LEU A C 1
ATOM 1709 O O . LEU A 1 225 ? -0.666 8.472 0.251 1.00 38.66 225 LEU A O 1
ATOM 1713 N N . ASP A 1 226 ? -2.672 9.282 -0.332 1.00 39.38 226 ASP A N 1
ATOM 1714 C CA . ASP A 1 226 ? -3.426 8.089 -0.737 1.00 39.38 226 ASP A CA 1
ATOM 1715 C C . ASP A 1 226 ? -4.275 8.435 -1.974 1.00 39.38 226 ASP A C 1
ATOM 1717 O O . ASP A 1 226 ? -5.495 8.298 -2.035 1.00 39.38 226 ASP A O 1
ATOM 1721 N N . GLY A 1 227 ? -3.571 8.875 -3.013 1.00 40.31 227 GLY A N 1
ATOM 1722 C CA . GLY A 1 227 ? -3.691 8.182 -4.298 1.00 40.31 227 GLY A CA 1
ATOM 1723 C C . GLY A 1 227 ? -2.716 7.001 -4.337 1.00 40.31 227 GLY A C 1
ATOM 1724 O O . GLY A 1 227 ? -1.961 6.872 -5.296 1.00 40.31 227 GLY A O 1
ATOM 1725 N N . SER A 1 228 ? -2.563 6.284 -3.213 1.00 39.31 228 SER A N 1
ATOM 1726 C CA . SER A 1 228 ? -1.290 5.672 -2.868 1.00 39.31 228 SER A CA 1
ATOM 1727 C C . SER A 1 228 ? -1.302 4.764 -1.615 1.00 39.31 228 SER A C 1
ATOM 1729 O O . SER A 1 228 ? -0.642 5.048 -0.616 1.00 39.31 228 SER A O 1
ATOM 1731 N N . THR A 1 229 ? -1.813 3.543 -1.732 1.00 43.12 229 THR A N 1
ATOM 1732 C CA . THR A 1 229 ? -0.877 2.416 -1.515 1.00 43.12 229 THR A CA 1
ATOM 1733 C C . THR A 1 229 ? 0.087 2.260 -2.706 1.00 43.12 229 THR A C 1
ATOM 1735 O O . THR A 1 229 ? 1.137 1.642 -2.576 1.00 43.12 229 THR A O 1
ATOM 1738 N N . SER A 1 230 ? -0.201 2.912 -3.835 1.00 58.03 230 SER A N 1
ATOM 1739 C CA . SER A 1 230 ? 0.710 3.253 -4.932 1.00 58.03 230 SER A CA 1
ATOM 1740 C C . SER A 1 230 ? 1.418 4.603 -4.728 1.00 58.03 230 SER A C 1
ATOM 1742 O O . SER A 1 230 ? 0.906 5.654 -5.101 1.00 58.03 230 SER A O 1
ATOM 1744 N N . THR A 1 231 ? 2.624 4.597 -4.174 1.00 69.56 231 THR A N 1
ATOM 1745 C CA . THR A 1 231 ? 3.550 5.726 -4.355 1.00 69.56 231 THR A CA 1
ATOM 1746 C C . THR A 1 231 ? 4.238 5.563 -5.713 1.00 69.56 231 THR A C 1
ATOM 1748 O O . THR A 1 231 ? 4.485 4.426 -6.110 1.00 69.56 231 THR A O 1
ATOM 1751 N N . PRO A 1 232 ? 4.614 6.638 -6.437 1.00 79.94 232 PRO A N 1
ATOM 1752 C CA . PRO A 1 232 ? 5.449 6.459 -7.617 1.00 79.94 232 PRO A CA 1
ATOM 1753 C C . PRO A 1 232 ? 6.837 5.897 -7.264 1.00 79.94 232 PRO A C 1
ATOM 1755 O O . PRO A 1 232 ? 7.500 5.370 -8.150 1.00 79.94 232 PRO A O 1
ATOM 1758 N N . ILE A 1 233 ? 7.279 5.977 -5.996 1.00 82.38 233 ILE A N 1
ATOM 1759 C CA . ILE A 1 233 ? 8.554 5.411 -5.529 1.00 82.38 233 ILE A CA 1
ATOM 1760 C C . ILE A 1 233 ? 8.625 3.908 -5.820 1.00 82.38 233 ILE A C 1
ATOM 1762 O O . ILE A 1 233 ? 7.833 3.132 -5.300 1.00 82.38 233 ILE A O 1
ATOM 1766 N N . GLY A 1 234 ? 9.658 3.504 -6.558 1.00 80.75 234 GLY A N 1
ATOM 1767 C CA . GLY A 1 234 ? 9.878 2.121 -6.982 1.00 80.75 234 GLY A CA 1
ATOM 1768 C C . GLY A 1 234 ? 9.615 1.920 -8.471 1.00 80.75 234 GLY A C 1
ATOM 1769 O O . GLY A 1 234 ? 10.206 1.020 -9.059 1.00 80.75 234 GLY A O 1
ATOM 1770 N N . GLU A 1 235 ? 8.833 2.811 -9.084 1.00 87.69 235 GLU A N 1
ATOM 1771 C CA . GLU A 1 235 ? 8.351 2.660 -10.451 1.00 87.69 235 GLU A CA 1
ATOM 1772 C C . GLU A 1 235 ? 8.958 3.675 -11.430 1.00 87.69 235 GLU A C 1
ATOM 1774 O O . GLU A 1 235 ? 9.600 4.676 -11.074 1.00 87.69 235 GLU A O 1
ATOM 1779 N N . ALA A 1 236 ? 8.736 3.410 -12.716 1.00 93.12 236 ALA A N 1
ATOM 1780 C CA . ALA A 1 236 ? 9.055 4.319 -13.805 1.00 93.12 236 ALA A CA 1
ATOM 1781 C C . ALA A 1 236 ? 7.810 4.588 -14.649 1.00 93.12 236 ALA A C 1
ATOM 1783 O O . ALA A 1 236 ? 7.019 3.692 -14.900 1.00 93.12 236 ALA A O 1
ATOM 1784 N N . TYR A 1 237 ? 7.677 5.814 -15.143 1.00 96.56 237 TYR A N 1
ATOM 1785 C CA . TYR A 1 237 ? 6.501 6.301 -15.851 1.00 96.56 237 TYR A CA 1
ATOM 1786 C C . TYR A 1 237 ? 6.892 6.955 -17.170 1.00 96.56 237 TYR A C 1
ATOM 1788 O O . TYR A 1 237 ? 7.932 7.617 -17.268 1.00 96.56 237 TYR A O 1
ATOM 1796 N N . LEU A 1 238 ? 6.033 6.810 -18.176 1.00 97.12 238 LEU A N 1
ATOM 1797 C CA . LEU A 1 238 ? 6.211 7.364 -19.514 1.00 97.12 238 LEU A CA 1
ATOM 1798 C C . LEU A 1 238 ? 5.032 8.266 -19.888 1.00 97.12 238 LEU A C 1
ATOM 1800 O O . LEU A 1 238 ? 3.880 7.837 -19.832 1.00 97.12 238 LEU A O 1
ATOM 1804 N N . SER A 1 239 ? 5.295 9.501 -20.327 1.00 97.75 239 SER A N 1
ATOM 1805 C CA . SER A 1 239 ? 4.222 10.455 -20.651 1.00 97.75 239 SER A CA 1
ATOM 1806 C C . SER A 1 239 ? 3.313 9.939 -21.759 1.00 97.75 239 SER A C 1
ATOM 1808 O O . SER A 1 239 ? 3.795 9.587 -22.836 1.00 97.75 239 SER A O 1
ATOM 1810 N N . THR A 1 240 ? 2.008 9.938 -21.529 1.00 96.50 240 THR A N 1
ATOM 1811 C CA . THR A 1 240 ? 0.969 9.650 -22.528 1.00 96.50 240 THR A CA 1
ATOM 1812 C C . THR A 1 240 ? 0.354 10.934 -23.077 1.00 96.50 240 THR A C 1
ATOM 1814 O O . THR A 1 240 ? -0.030 10.973 -24.245 1.00 96.50 240 THR A O 1
ATOM 1817 N N . ALA A 1 241 ? 0.328 12.004 -22.278 1.00 96.62 241 ALA A N 1
ATOM 1818 C CA . ALA A 1 241 ? -0.149 13.315 -22.692 1.00 96.62 241 ALA A CA 1
ATOM 1819 C C . ALA A 1 241 ? 0.575 14.446 -21.949 1.00 96.62 241 ALA A C 1
ATOM 1821 O O . ALA A 1 241 ? 1.005 14.299 -20.805 1.00 96.62 241 ALA A O 1
ATOM 1822 N N . VAL A 1 242 ? 0.678 15.596 -22.614 1.00 97.94 242 VAL A N 1
ATOM 1823 C CA . VAL A 1 242 ? 1.102 16.863 -22.014 1.00 97.94 242 VAL A CA 1
ATOM 1824 C C . VAL A 1 242 ? 0.124 17.932 -22.476 1.00 97.94 242 VAL A C 1
ATOM 1826 O O . VAL A 1 242 ? -0.131 18.053 -23.676 1.00 97.94 242 VAL A O 1
ATOM 1829 N N . THR A 1 243 ? -0.417 18.704 -21.542 1.00 97.38 243 THR A N 1
ATOM 1830 C CA . THR A 1 243 ? -1.301 19.833 -21.834 1.00 97.38 243 THR A CA 1
ATOM 1831 C C . THR A 1 243 ? -0.808 21.102 -21.154 1.00 97.38 243 THR A C 1
ATOM 1833 O O . THR A 1 243 ? -0.180 21.051 -20.098 1.00 97.38 243 THR A O 1
ATOM 1836 N N . GLU A 1 244 ? -1.090 22.245 -21.769 1.00 95.94 244 GLU A N 1
ATOM 1837 C CA . GLU A 1 244 ? -0.917 23.581 -21.199 1.00 95.94 244 GLU A CA 1
ATOM 1838 C C . GLU A 1 244 ? -2.228 24.341 -21.365 1.00 95.94 244 GLU A C 1
ATOM 1840 O O . GLU A 1 244 ? -2.767 24.423 -22.467 1.00 95.94 244 GLU A O 1
ATOM 1845 N N . ASP A 1 245 ? -2.776 24.831 -20.254 1.00 92.69 245 ASP A N 1
ATOM 1846 C CA . ASP A 1 245 ? -4.063 25.534 -20.198 1.00 92.69 245 ASP A CA 1
ATOM 1847 C C . ASP A 1 245 ? -5.219 24.744 -20.845 1.00 92.69 245 ASP A C 1
ATOM 1849 O O . ASP A 1 245 ? -6.157 25.302 -21.409 1.00 92.69 245 ASP A O 1
ATOM 1853 N N . GLY A 1 246 ? -5.147 23.412 -20.742 1.00 88.56 246 GLY A N 1
ATOM 1854 C CA . GLY A 1 246 ? -6.121 22.476 -21.310 1.00 88.56 246 GLY A CA 1
ATOM 1855 C C . GLY A 1 246 ? -5.856 22.069 -22.762 1.00 88.56 246 GLY A C 1
ATOM 1856 O O . GLY A 1 246 ? -6.469 21.111 -23.229 1.00 88.56 246 GLY A O 1
ATOM 1857 N N . GLU A 1 247 ? -4.913 22.709 -23.455 1.00 94.88 247 GLU A N 1
ATOM 1858 C CA . GLU A 1 247 ? -4.586 22.414 -24.852 1.00 94.88 247 GLU A CA 1
ATOM 1859 C C . GLU A 1 247 ? -3.380 21.464 -24.978 1.00 94.88 247 GLU A C 1
ATOM 1861 O O . GLU A 1 247 ? -2.422 21.577 -24.209 1.00 94.88 247 GLU A O 1
ATOM 1866 N N . PRO A 1 248 ? -3.363 20.523 -25.945 1.00 96.38 248 PRO A N 1
ATOM 1867 C CA . PRO A 1 248 ? -2.239 19.607 -26.127 1.00 96.38 248 PRO A CA 1
ATOM 1868 C C . PRO A 1 248 ? -0.925 20.322 -26.470 1.00 96.38 248 PRO A C 1
ATOM 1870 O O . PRO A 1 248 ? -0.798 20.969 -27.514 1.00 96.38 248 PRO A O 1
ATOM 1873 N N . ARG A 1 249 ? 0.108 20.107 -25.651 1.00 94.12 249 ARG A N 1
ATOM 1874 C CA . ARG A 1 249 ? 1.482 20.539 -25.929 1.00 94.12 249 ARG A CA 1
ATOM 1875 C C . ARG A 1 249 ? 2.235 19.412 -26.628 1.00 94.12 249 ARG A C 1
ATOM 1877 O O . ARG A 1 249 ? 2.407 18.323 -26.086 1.00 94.12 249 ARG A O 1
ATOM 1884 N N . ARG A 1 250 ? 2.732 19.669 -27.839 1.00 94.38 250 ARG A N 1
ATOM 1885 C CA . ARG A 1 250 ? 3.535 18.684 -28.578 1.00 94.38 250 ARG A CA 1
ATOM 1886 C C . ARG A 1 250 ? 4.975 18.673 -28.079 1.00 94.38 250 ARG A C 1
ATOM 1888 O O . ARG A 1 250 ? 5.633 19.710 -28.076 1.00 94.38 250 ARG A O 1
ATOM 1895 N N . LEU A 1 251 ? 5.464 17.487 -27.729 1.00 95.94 251 LEU A N 1
ATOM 1896 C CA . LEU A 1 251 ? 6.890 17.243 -27.527 1.00 95.94 251 LEU A CA 1
ATOM 1897 C C . LEU A 1 251 ? 7.621 17.180 -28.877 1.00 95.94 251 LEU A C 1
ATOM 1899 O O . LEU A 1 251 ? 7.014 16.938 -29.927 1.00 95.94 251 LEU A O 1
ATOM 1903 N N . VAL A 1 252 ? 8.938 17.379 -28.848 1.00 95.94 252 VAL A N 1
ATOM 1904 C CA . VAL A 1 252 ? 9.829 17.177 -29.995 1.00 95.94 252 VAL A CA 1
ATOM 1905 C C . VAL A 1 252 ? 9.614 15.755 -30.546 1.00 95.94 252 VAL A C 1
ATOM 1907 O O . VAL A 1 252 ? 9.522 14.810 -29.755 1.00 95.94 252 VAL A O 1
ATOM 1910 N N . PRO A 1 253 ? 9.523 15.562 -31.877 1.00 93.38 253 PRO A N 1
ATOM 1911 C CA . PRO A 1 253 ? 9.277 14.244 -32.461 1.00 93.38 253 PRO A CA 1
ATOM 1912 C C . PRO A 1 253 ? 10.252 13.172 -31.963 1.00 93.38 253 PRO A C 1
ATOM 1914 O O . PRO A 1 253 ? 11.440 13.442 -31.790 1.00 93.38 253 PRO A O 1
ATOM 1917 N N . ASN A 1 254 ? 9.746 11.949 -31.782 1.00 88.50 254 ASN A N 1
ATOM 1918 C CA . ASN A 1 254 ? 10.490 10.794 -31.259 1.00 88.50 254 ASN A CA 1
ATOM 1919 C C . ASN A 1 254 ? 11.053 10.986 -29.840 1.00 88.50 254 ASN A C 1
ATOM 1921 O O . ASN A 1 254 ? 12.012 10.317 -29.462 1.00 88.50 254 ASN A O 1
ATOM 1925 N N . THR A 1 255 ? 10.462 11.883 -29.048 1.00 93.94 255 THR A N 1
ATOM 1926 C CA . THR A 1 255 ? 10.772 12.022 -27.622 1.00 93.94 255 THR A CA 1
ATOM 1927 C C . THR A 1 255 ? 9.549 11.716 -26.769 1.00 93.94 255 THR A C 1
ATOM 1929 O O . THR A 1 255 ? 8.407 11.881 -27.203 1.00 93.94 255 THR A O 1
ATOM 1932 N N . ARG A 1 256 ? 9.800 11.258 -25.544 1.00 94.44 256 ARG A N 1
ATOM 1933 C CA . ARG A 1 256 ? 8.793 10.973 -24.523 1.00 94.44 256 ARG A CA 1
ATOM 1934 C C . ARG A 1 256 ? 9.397 11.328 -23.172 1.00 94.44 256 ARG A C 1
ATOM 1936 O O . ARG A 1 256 ? 10.589 11.099 -22.964 1.00 94.44 256 ARG A O 1
ATOM 1943 N N . ILE A 1 257 ? 8.609 11.907 -22.273 1.00 97.62 257 ILE A N 1
ATOM 1944 C CA . ILE A 1 257 ? 9.082 12.151 -20.910 1.00 97.62 257 ILE A CA 1
ATOM 1945 C C . ILE A 1 257 ? 9.116 10.801 -20.196 1.00 97.62 257 ILE A C 1
ATOM 1947 O O . ILE A 1 257 ? 8.106 10.097 -20.175 1.00 97.62 257 ILE A O 1
ATOM 1951 N N . ARG A 1 258 ? 10.258 10.461 -19.599 1.00 96.81 258 ARG A N 1
ATOM 1952 C CA . ARG A 1 258 ? 10.404 9.332 -18.677 1.00 96.81 258 ARG A CA 1
ATOM 1953 C C . ARG A 1 258 ? 10.760 9.858 -17.297 1.00 96.81 258 ARG A C 1
ATOM 1955 O O . ARG A 1 258 ? 11.741 10.590 -17.163 1.00 96.81 258 ARG A O 1
ATOM 1962 N N . LEU A 1 259 ? 9.990 9.463 -16.290 1.00 97.75 259 LEU A N 1
ATOM 1963 C CA . LEU A 1 259 ? 10.274 9.731 -14.883 1.00 97.75 259 LEU A CA 1
ATOM 1964 C C . LEU A 1 259 ? 10.498 8.404 -14.165 1.00 97.75 259 LEU A C 1
ATOM 1966 O O . LEU A 1 259 ? 9.675 7.510 -14.278 1.00 97.75 259 LEU A O 1
ATOM 1970 N N . GLY A 1 260 ? 11.608 8.260 -13.455 1.00 95.25 260 GLY A N 1
ATOM 1971 C CA . GLY A 1 260 ? 11.888 7.108 -12.605 1.00 95.25 260 GLY A CA 1
ATOM 1972 C C . GLY A 1 260 ? 12.024 7.552 -11.162 1.00 95.25 260 GLY A C 1
ATOM 1973 O O . GLY A 1 260 ? 12.729 8.526 -10.890 1.00 95.25 260 GLY A O 1
ATOM 1974 N N . PHE A 1 261 ? 11.387 6.827 -10.256 1.00 93.38 261 PHE A N 1
ATOM 1975 C CA . PHE A 1 261 ? 11.413 7.106 -8.832 1.00 93.38 261 PHE A CA 1
ATOM 1976 C C . PHE A 1 261 ? 11.955 5.887 -8.098 1.00 93.38 261 PHE A C 1
ATOM 1978 O O . PHE A 1 261 ? 11.541 4.762 -8.349 1.00 93.38 261 PHE A O 1
ATOM 1985 N N . ALA A 1 262 ? 12.890 6.086 -7.180 1.00 84.12 262 ALA A N 1
ATOM 1986 C CA . ALA A 1 262 ? 13.499 4.978 -6.458 1.00 84.12 262 ALA A CA 1
ATOM 1987 C C . ALA A 1 262 ? 13.809 5.364 -5.020 1.00 84.12 262 ALA A C 1
ATOM 1989 O O . ALA A 1 262 ? 14.167 6.504 -4.738 1.00 84.12 262 ALA A O 1
ATOM 1990 N N . ARG A 1 263 ? 13.751 4.377 -4.128 1.00 81.25 263 ARG A N 1
ATOM 1991 C CA . ARG A 1 263 ? 14.276 4.486 -2.772 1.00 81.25 263 ARG A CA 1
ATOM 1992 C C . ARG A 1 263 ? 15.567 3.692 -2.677 1.00 81.25 263 ARG A C 1
ATOM 1994 O O . ARG A 1 263 ? 15.579 2.498 -2.963 1.00 81.25 263 ARG A O 1
ATOM 2001 N N . ALA A 1 264 ? 16.652 4.347 -2.283 1.00 71.69 264 ALA A N 1
ATOM 2002 C CA . ALA A 1 264 ? 17.968 3.724 -2.236 1.00 71.69 264 ALA A CA 1
ATOM 2003 C C . ALA A 1 264 ? 18.689 4.016 -0.912 1.00 71.69 264 ALA A C 1
ATOM 2005 O O . ALA A 1 264 ? 18.575 5.121 -0.372 1.00 71.69 264 ALA A O 1
ATOM 2006 N N . PRO A 1 265 ? 19.460 3.054 -0.376 1.00 65.56 265 PRO A N 1
ATOM 2007 C CA . PRO A 1 265 ? 20.298 3.300 0.787 1.00 65.56 265 PRO A CA 1
ATOM 2008 C C . PRO A 1 265 ? 21.381 4.332 0.461 1.00 65.56 265 PRO A C 1
ATOM 2010 O O . PRO A 1 265 ? 21.966 4.336 -0.626 1.00 65.56 265 PRO A O 1
ATOM 2013 N N . ASN A 1 266 ? 21.684 5.189 1.431 1.00 65.75 266 ASN A N 1
ATOM 2014 C CA . ASN A 1 266 ? 22.802 6.112 1.336 1.00 65.75 266 ASN A CA 1
ATOM 2015 C C . ASN A 1 266 ? 24.121 5.395 1.627 1.00 65.75 266 ASN A C 1
ATOM 2017 O O . ASN A 1 266 ? 24.253 4.722 2.647 1.00 65.75 266 ASN A O 1
ATOM 2021 N N . LYS A 1 267 ? 25.115 5.586 0.758 1.00 62.19 267 LYS A N 1
ATOM 2022 C CA . LYS A 1 267 ? 26.478 5.072 0.958 1.00 62.19 267 LYS A CA 1
ATOM 2023 C C . LYS A 1 267 ? 27.393 6.059 1.699 1.00 62.19 267 LYS A C 1
ATOM 2025 O O . LYS A 1 267 ? 28.485 5.673 2.102 1.00 62.19 267 LYS A O 1
ATOM 2030 N N . ASN A 1 268 ? 26.962 7.307 1.893 1.00 65.62 268 ASN A N 1
ATOM 2031 C CA . ASN A 1 268 ? 27.718 8.336 2.606 1.00 65.62 268 ASN A CA 1
ATOM 2032 C C . ASN A 1 268 ? 27.447 8.260 4.113 1.00 65.62 268 ASN A C 1
ATOM 2034 O O . ASN A 1 268 ? 26.292 8.248 4.535 1.00 65.62 268 ASN A O 1
ATOM 2038 N N . ALA A 1 269 ? 28.513 8.259 4.917 1.00 58.62 269 ALA A N 1
ATOM 2039 C CA . ALA A 1 269 ? 28.430 8.116 6.372 1.00 58.62 269 ALA A CA 1
ATOM 2040 C C . ALA A 1 269 ? 27.735 9.302 7.075 1.00 58.62 269 ALA A C 1
ATOM 2042 O O . ALA A 1 269 ? 27.098 9.101 8.106 1.00 58.62 269 ALA A O 1
ATOM 2043 N N . ASP A 1 270 ? 27.811 10.503 6.491 1.00 65.50 270 ASP A N 1
ATOM 2044 C CA . ASP A 1 270 ? 27.398 11.764 7.127 1.00 65.50 270 ASP A CA 1
ATOM 2045 C C . ASP A 1 270 ? 26.027 12.296 6.647 1.00 65.50 270 ASP A C 1
ATOM 2047 O O . ASP A 1 270 ? 25.735 13.482 6.790 1.00 65.50 270 ASP A O 1
ATOM 2051 N N . GLY A 1 271 ? 25.171 11.450 6.055 1.00 60.19 271 GLY A N 1
ATOM 2052 C CA . GLY A 1 271 ? 23.851 11.852 5.539 1.00 60.19 271 GLY A CA 1
ATOM 2053 C C . GLY A 1 271 ? 22.686 10.953 5.987 1.00 60.19 271 GLY A C 1
ATOM 2054 O O . GLY A 1 271 ? 22.906 9.949 6.668 1.00 60.19 271 GLY A O 1
ATOM 2055 N N . PRO A 1 272 ? 21.437 11.272 5.583 1.00 62.88 272 PRO A N 1
ATOM 2056 C CA . PRO A 1 272 ? 20.266 10.411 5.777 1.00 62.88 272 PRO A CA 1
ATOM 2057 C C . PRO A 1 272 ? 20.560 8.972 5.355 1.00 62.88 272 PRO A C 1
ATOM 2059 O O . PRO A 1 272 ? 21.210 8.769 4.339 1.00 62.88 272 PRO A O 1
ATOM 2062 N N . ARG A 1 273 ? 20.091 7.957 6.090 1.00 63.78 273 ARG A N 1
ATOM 2063 C CA . ARG A 1 273 ? 20.404 6.546 5.771 1.00 63.78 273 ARG A CA 1
ATOM 2064 C C . ARG A 1 273 ? 19.755 6.047 4.476 1.00 63.78 273 ARG A C 1
ATOM 2066 O O . ARG A 1 273 ? 20.213 5.056 3.912 1.00 63.78 273 ARG A O 1
ATOM 2073 N N . VAL A 1 274 ? 18.702 6.717 4.014 1.00 68.88 274 VAL A N 1
ATOM 2074 C CA . VAL A 1 274 ? 17.917 6.358 2.831 1.00 68.88 274 VAL A CA 1
ATOM 2075 C C . VAL A 1 274 ? 17.537 7.636 2.089 1.00 68.88 274 VAL A C 1
ATOM 2077 O O . VAL A 1 274 ? 17.149 8.620 2.722 1.00 68.88 274 VAL A O 1
ATOM 2080 N N . TRP A 1 275 ? 17.643 7.600 0.764 1.00 75.69 275 TRP A N 1
ATOM 2081 C CA . TRP A 1 275 ? 17.238 8.678 -0.132 1.00 75.69 275 TRP A CA 1
ATOM 2082 C C . TRP A 1 275 ? 16.068 8.240 -1.005 1.00 75.69 275 TRP A C 1
ATOM 2084 O O . TRP A 1 275 ? 16.036 7.096 -1.469 1.00 75.69 275 TRP A O 1
ATOM 2094 N N . ASP A 1 276 ? 15.175 9.183 -1.280 1.00 83.81 276 ASP A N 1
ATOM 2095 C CA . ASP A 1 276 ? 14.262 9.112 -2.411 1.00 83.81 276 ASP A CA 1
ATOM 2096 C C . ASP A 1 276 ? 14.909 9.834 -3.598 1.00 83.81 276 ASP A C 1
ATOM 2098 O O . ASP A 1 276 ? 15.426 10.946 -3.480 1.00 83.81 276 ASP A O 1
ATOM 2102 N N . VAL A 1 277 ? 14.921 9.169 -4.746 1.00 88.06 277 VAL A N 1
ATOM 2103 C CA . VAL A 1 277 ? 15.595 9.601 -5.967 1.00 88.06 277 VAL A CA 1
ATOM 2104 C C . VAL A 1 277 ? 14.556 9.760 -7.059 1.00 88.06 277 VAL A C 1
ATOM 2106 O O . VAL A 1 277 ? 13.785 8.837 -7.310 1.00 88.06 277 VAL A O 1
ATOM 2109 N N . VAL A 1 278 ? 14.591 10.891 -7.760 1.00 95.81 278 VAL A N 1
ATOM 2110 C CA . VAL A 1 278 ? 13.864 11.078 -9.019 1.00 95.81 278 VAL A CA 1
ATOM 2111 C C . VAL A 1 278 ? 14.856 11.278 -10.152 1.00 95.81 278 VAL A C 1
ATOM 2113 O O . VAL A 1 278 ? 15.816 12.045 -10.041 1.00 95.81 278 VAL A O 1
ATOM 2116 N N . ARG A 1 279 ? 14.623 10.581 -11.260 1.00 95.88 279 ARG A N 1
ATOM 2117 C CA . ARG A 1 279 ? 15.335 10.756 -12.525 1.00 95.88 279 ARG A CA 1
ATOM 2118 C C . ARG A 1 279 ? 14.329 11.124 -13.596 1.00 95.88 279 ARG A C 1
ATOM 2120 O O . ARG A 1 279 ? 13.316 10.453 -13.741 1.00 95.88 279 ARG A O 1
ATOM 2127 N N . ALA A 1 280 ? 14.626 12.158 -14.358 1.00 96.31 280 ALA A N 1
ATOM 2128 C CA . ALA A 1 280 ? 13.824 12.613 -15.473 1.00 96.31 280 ALA A CA 1
ATOM 2129 C C . ALA A 1 280 ? 14.648 12.598 -16.759 1.00 96.31 280 ALA A C 1
ATOM 2131 O O . ALA A 1 280 ? 15.844 12.906 -16.769 1.00 96.31 280 ALA A O 1
ATOM 2132 N N . HIS A 1 281 ? 13.995 12.253 -17.859 1.00 94.38 281 HIS A N 1
ATOM 2133 C CA . HIS A 1 281 ? 14.576 12.278 -19.189 1.00 94.38 281 HIS A CA 1
ATOM 2134 C C . HIS A 1 281 ? 13.531 12.739 -20.201 1.00 94.38 281 HIS A C 1
ATOM 2136 O O . HIS A 1 281 ? 12.383 12.301 -20.148 1.00 94.38 281 HIS A O 1
ATOM 2142 N N . VAL A 1 282 ? 13.924 13.626 -21.115 1.00 89.50 282 VAL A N 1
ATOM 2143 C CA . VAL A 1 282 ? 13.041 14.140 -22.171 1.00 89.50 282 VAL A CA 1
ATOM 2144 C C . VAL A 1 282 ? 13.840 14.543 -23.417 1.00 89.50 282 VAL A C 1
ATOM 2146 O O . VAL A 1 282 ? 13.749 15.659 -23.923 1.00 89.50 282 VAL A O 1
ATOM 2149 N N . GLY A 1 283 ? 14.653 13.616 -23.930 1.00 85.25 283 GLY A N 1
ATOM 2150 C CA . GLY A 1 283 ? 15.405 13.833 -25.163 1.00 85.25 283 GLY A CA 1
ATOM 2151 C C . GLY A 1 283 ? 16.857 13.397 -25.067 1.00 85.25 283 GLY A C 1
ATOM 2152 O O . GLY A 1 283 ? 17.178 12.256 -25.364 1.00 85.25 283 GLY A O 1
ATOM 2153 N N . CYS A 1 284 ? 17.753 14.319 -24.739 1.00 85.75 284 CYS A N 1
ATOM 2154 C CA . CYS A 1 284 ? 19.190 14.153 -24.940 1.00 85.75 284 CYS A CA 1
ATOM 2155 C C . CYS A 1 284 ? 19.959 14.021 -23.615 1.00 85.75 284 CYS A C 1
ATOM 2157 O O . CYS A 1 284 ? 20.847 13.177 -23.515 1.00 85.75 284 CYS A O 1
ATOM 2159 N N . ASN A 1 285 ? 19.582 14.767 -22.575 1.00 88.06 285 ASN A N 1
ATOM 2160 C CA . ASN A 1 285 ? 20.159 14.657 -21.237 1.00 88.06 285 ASN A CA 1
ATOM 2161 C C . ASN A 1 285 ? 19.249 13.918 -20.253 1.00 88.06 285 ASN A C 1
ATOM 2163 O O . ASN A 1 285 ? 18.020 13.930 -20.349 1.00 88.06 285 ASN A O 1
ATOM 2167 N N . SER A 1 286 ? 19.871 13.290 -19.257 1.00 89.56 286 SER A N 1
ATOM 2168 C CA . SER A 1 286 ? 19.191 12.847 -18.039 1.00 89.56 286 SER A CA 1
ATOM 2169 C C . SER A 1 286 ? 19.406 13.870 -16.931 1.00 89.56 286 SER A C 1
ATOM 2171 O O . SER A 1 286 ? 20.526 14.358 -16.756 1.00 89.56 286 SER A O 1
ATOM 2173 N N . MET A 1 287 ? 18.365 14.139 -16.151 1.00 94.50 287 MET A N 1
ATOM 2174 C CA . MET A 1 287 ? 18.413 15.006 -14.977 1.00 94.50 287 MET A CA 1
ATOM 2175 C C . MET A 1 287 ? 17.827 14.289 -13.758 1.00 94.50 287 MET A C 1
ATOM 2177 O O . MET A 1 287 ? 17.078 13.327 -13.903 1.00 94.50 287 MET A O 1
ATOM 2181 N N . GLY A 1 288 ? 18.164 14.715 -12.548 1.00 94.19 288 GLY A N 1
ATOM 2182 C CA . GLY A 1 288 ? 17.639 14.095 -11.339 1.00 94.19 288 GLY A CA 1
ATOM 2183 C C . GLY A 1 288 ? 18.117 14.747 -10.054 1.00 94.19 288 GLY A C 1
ATOM 2184 O O . GLY A 1 288 ? 18.977 15.632 -10.056 1.00 94.19 288 GLY A O 1
ATOM 2185 N N . THR A 1 289 ? 17.539 14.289 -8.952 1.00 94.06 289 THR A N 1
ATOM 2186 C CA . THR A 1 289 ? 17.926 14.679 -7.597 1.00 94.06 289 THR A CA 1
ATOM 2187 C C . THR A 1 289 ? 17.722 13.521 -6.627 1.00 94.06 289 THR A C 1
ATOM 2189 O O . THR A 1 289 ? 17.044 12.541 -6.948 1.00 94.06 289 THR A O 1
ATOM 2192 N N . ALA A 1 290 ? 18.325 13.642 -5.451 1.00 89.75 290 ALA A N 1
ATOM 2193 C CA . ALA A 1 290 ? 18.108 12.765 -4.316 1.00 89.75 290 ALA A CA 1
ATOM 2194 C C . ALA A 1 290 ? 17.810 13.639 -3.091 1.00 89.75 290 ALA A C 1
ATOM 2196 O O . ALA A 1 290 ? 18.580 14.553 -2.796 1.00 89.75 290 ALA A O 1
ATOM 2197 N N . VAL A 1 291 ? 16.716 13.349 -2.385 1.00 83.81 291 VAL A N 1
ATOM 2198 C CA . VAL A 1 291 ? 16.328 13.995 -1.110 1.00 83.81 291 VAL A CA 1
ATOM 2199 C C . VAL A 1 291 ? 16.098 12.951 -0.012 1.00 83.81 291 VAL A C 1
ATOM 2201 O O . VAL A 1 291 ? 16.037 11.752 -0.317 1.00 83.81 291 VAL A O 1
ATOM 2204 N N . ALA A 1 292 ? 16.054 13.349 1.264 1.00 75.62 292 ALA A N 1
ATOM 2205 C CA . ALA A 1 292 ? 15.900 12.360 2.329 1.00 75.62 292 ALA A CA 1
ATOM 2206 C C . ALA A 1 292 ? 14.566 11.612 2.152 1.00 75.62 292 ALA A C 1
ATOM 2208 O O . ALA A 1 292 ? 13.589 12.164 1.644 1.00 75.62 292 ALA A O 1
ATOM 2209 N N . ALA A 1 293 ? 14.527 10.330 2.522 1.00 71.06 293 ALA A N 1
ATOM 2210 C CA . ALA A 1 293 ? 13.322 9.526 2.336 1.00 71.06 293 ALA A CA 1
ATOM 2211 C C . ALA A 1 293 ? 12.094 10.178 3.001 1.00 71.06 293 ALA A C 1
ATOM 2213 O O . ALA A 1 293 ? 12.135 10.516 4.183 1.00 71.06 293 ALA A O 1
ATOM 2214 N N . GLY A 1 294 ? 11.007 10.323 2.241 1.00 64.06 294 GLY A N 1
ATOM 2215 C CA . GLY A 1 294 ? 9.775 10.989 2.672 1.00 64.06 294 GLY A CA 1
ATOM 2216 C C . GLY A 1 294 ? 9.678 12.474 2.304 1.00 64.06 294 GLY A C 1
ATOM 2217 O O . GLY A 1 294 ? 8.575 13.012 2.354 1.00 64.06 294 GLY A O 1
ATOM 2218 N N . GLU A 1 295 ? 10.772 13.118 1.883 1.00 76.88 295 GLU A N 1
ATOM 2219 C CA . GLU A 1 295 ? 10.779 14.542 1.496 1.00 76.88 295 GLU A CA 1
ATOM 2220 C C . GLU A 1 295 ? 10.362 14.767 0.035 1.00 76.88 295 GLU A C 1
ATOM 2222 O O . GLU A 1 295 ? 9.800 15.804 -0.303 1.00 76.88 295 GLU A O 1
ATOM 2227 N N . LEU A 1 296 ? 10.612 13.800 -0.857 1.00 79.56 296 LEU A N 1
ATOM 2228 C CA . LEU A 1 296 ? 10.400 13.979 -2.301 1.00 79.56 296 LEU A CA 1
ATOM 2229 C C . LEU A 1 296 ? 8.926 14.197 -2.673 1.00 79.56 296 LEU A C 1
ATOM 2231 O O . LEU A 1 296 ? 8.635 14.892 -3.644 1.00 79.56 296 LEU A O 1
ATOM 2235 N N . LEU A 1 297 ? 8.009 13.582 -1.925 1.00 75.31 297 LEU A N 1
ATOM 2236 C CA . LEU A 1 297 ? 6.575 13.515 -2.227 1.00 75.31 297 LEU A CA 1
ATOM 2237 C C . LEU A 1 297 ? 5.711 14.049 -1.074 1.00 75.31 297 LEU A C 1
ATOM 2239 O O . LEU A 1 297 ? 4.611 13.555 -0.834 1.00 75.31 297 LEU A O 1
ATOM 2243 N N . THR A 1 298 ? 6.212 15.027 -0.323 1.00 67.94 298 THR A N 1
ATOM 2244 C CA . THR A 1 298 ? 5.504 15.598 0.831 1.00 67.94 298 THR A CA 1
ATOM 2245 C C . THR A 1 298 ? 4.348 16.510 0.399 1.00 67.94 298 THR A C 1
ATOM 2247 O O . THR A 1 298 ? 4.420 17.193 -0.625 1.00 67.94 298 THR A O 1
ATOM 2250 N N . ASP A 1 299 ? 3.268 16.542 1.181 1.00 68.94 299 ASP A N 1
ATOM 2251 C CA . ASP A 1 299 ? 2.116 17.441 0.991 1.00 68.94 299 ASP A CA 1
ATOM 2252 C C . ASP A 1 299 ? 1.459 17.356 -0.404 1.00 68.94 299 ASP A C 1
ATOM 2254 O O . ASP A 1 299 ? 1.033 18.366 -0.974 1.00 68.94 299 ASP A O 1
ATOM 2258 N N . GLY A 1 300 ? 1.421 16.155 -1.000 1.00 70.88 300 GLY A N 1
ATOM 2259 C CA . GLY A 1 300 ? 0.845 15.926 -2.333 1.00 70.88 300 GLY A CA 1
ATOM 2260 C C . GLY A 1 300 ? 1.601 16.631 -3.469 1.00 70.88 300 GLY A C 1
ATOM 2261 O O . GLY A 1 300 ? 1.051 16.862 -4.551 1.00 70.88 300 GLY A O 1
ATOM 2262 N N . ARG A 1 301 ? 2.860 17.020 -3.230 1.00 82.94 301 ARG A N 1
ATOM 2263 C CA . ARG A 1 301 ? 3.719 17.735 -4.180 1.00 82.94 301 ARG A CA 1
ATOM 2264 C C . ARG A 1 301 ? 5.047 17.028 -4.384 1.00 82.94 301 ARG A C 1
ATOM 2266 O O . ARG A 1 301 ? 5.540 16.332 -3.507 1.00 82.94 301 ARG A O 1
ATOM 2273 N N . LEU A 1 302 ? 5.605 17.210 -5.574 1.00 90.00 302 LEU A N 1
ATOM 2274 C CA . LEU A 1 302 ? 6.929 16.724 -5.935 1.00 90.00 302 LEU A CA 1
ATOM 2275 C C . LEU A 1 302 ? 7.959 17.793 -5.554 1.00 90.00 302 LEU A C 1
ATOM 2277 O O . LEU A 1 302 ? 8.164 18.756 -6.293 1.00 90.00 302 LEU A O 1
ATOM 2281 N N . TRP A 1 303 ? 8.579 17.658 -4.385 1.00 87.69 303 TRP A N 1
ATOM 2282 C CA . TRP A 1 303 ? 9.522 18.641 -3.850 1.00 87.69 303 TRP A CA 1
ATOM 2283 C C . TRP A 1 303 ? 10.914 18.457 -4.452 1.00 87.69 303 TRP A C 1
ATOM 2285 O O . TRP A 1 303 ? 11.722 17.647 -4.004 1.00 87.69 303 TRP A O 1
ATOM 2295 N N . ILE A 1 304 ? 11.194 19.241 -5.492 1.00 93.94 304 ILE A N 1
ATOM 2296 C CA . ILE A 1 304 ? 12.495 19.294 -6.161 1.00 93.94 304 ILE A CA 1
ATOM 2297 C C . ILE A 1 304 ? 13.020 20.727 -6.075 1.00 93.94 304 ILE A C 1
ATOM 2299 O O . ILE A 1 304 ? 12.537 21.612 -6.777 1.00 93.94 304 ILE A O 1
ATOM 2303 N N . ASP A 1 305 ? 14.030 20.957 -5.235 1.00 87.81 305 ASP A N 1
ATOM 2304 C CA . ASP A 1 305 ? 14.677 22.275 -5.109 1.00 87.81 305 ASP A CA 1
ATOM 2305 C C . ASP A 1 305 ? 15.767 22.514 -6.165 1.00 87.81 305 ASP A C 1
ATOM 2307 O O . ASP A 1 305 ? 16.147 23.649 -6.449 1.00 87.81 305 ASP A O 1
ATOM 2311 N N . GLY A 1 306 ? 16.267 21.443 -6.779 1.00 91.38 306 GLY A N 1
ATOM 2312 C CA . GLY A 1 306 ? 17.277 21.515 -7.822 1.00 91.38 306 GLY A CA 1
ATOM 2313 C C . GLY A 1 306 ? 17.444 20.184 -8.536 1.00 91.38 306 GLY A C 1
ATOM 2314 O O . GLY A 1 306 ? 17.166 19.124 -7.977 1.00 91.38 306 GLY A O 1
ATOM 2315 N N . LEU A 1 307 ? 17.907 20.252 -9.782 1.00 93.00 307 LEU A N 1
ATOM 2316 C CA . LEU A 1 307 ? 18.195 19.091 -10.619 1.00 93.00 307 LEU A CA 1
ATOM 2317 C C . L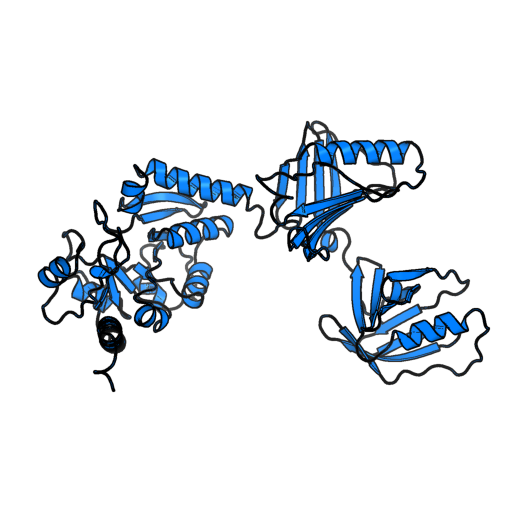EU A 1 307 ? 19.640 19.166 -11.110 1.00 93.00 307 LEU A C 1
ATOM 2319 O O . LEU A 1 307 ? 20.039 20.153 -11.734 1.00 93.00 307 LEU A O 1
ATOM 2323 N N . GLY A 1 308 ? 20.407 18.112 -10.837 1.00 92.06 308 GLY A N 1
ATOM 2324 C CA . GLY A 1 308 ? 21.679 17.841 -11.505 1.00 92.06 308 GLY A CA 1
ATOM 2325 C C . GLY A 1 308 ? 21.446 16.998 -12.757 1.00 92.06 308 GLY A C 1
ATOM 2326 O O . GLY A 1 308 ? 20.397 16.372 -12.893 1.00 92.06 308 GLY A O 1
ATOM 2327 N N . GLY A 1 309 ? 22.398 16.953 -13.685 1.00 88.38 309 GLY A N 1
ATOM 2328 C CA . GLY A 1 309 ? 22.226 16.161 -14.900 1.00 88.38 309 GLY A CA 1
ATOM 2329 C C . GLY A 1 309 ? 23.461 16.090 -15.782 1.00 88.38 309 GLY A C 1
ATOM 2330 O O . GLY A 1 309 ? 24.479 16.732 -15.516 1.00 88.38 309 GLY A O 1
ATOM 2331 N N . THR A 1 310 ? 23.355 15.291 -16.839 1.00 86.88 310 THR A N 1
ATOM 2332 C CA . THR A 1 310 ? 24.366 15.227 -17.897 1.00 86.88 310 THR A CA 1
ATOM 2333 C C . THR A 1 310 ? 24.348 16.509 -18.729 1.00 86.88 310 THR A C 1
ATOM 2335 O O . THR A 1 310 ? 23.341 17.213 -18.781 1.00 86.88 310 THR A O 1
ATOM 2338 N N . GLN A 1 311 ? 25.467 16.814 -19.387 1.00 82.75 311 GLN A N 1
ATOM 2339 C CA . GLN A 1 311 ? 25.606 17.980 -20.264 1.00 82.75 311 GLN A CA 1
ATOM 2340 C C . GLN A 1 311 ? 26.146 17.561 -21.633 1.00 82.75 311 GLN A C 1
ATOM 2342 O O . GLN A 1 311 ? 27.246 17.930 -22.041 1.00 82.75 311 GLN A O 1
ATOM 2347 N N . VAL A 1 312 ? 25.373 16.742 -22.338 1.00 85.06 312 VAL A N 1
ATOM 2348 C CA . VAL A 1 312 ? 25.612 16.424 -23.747 1.00 85.06 312 VAL A CA 1
ATOM 2349 C C . VAL A 1 312 ? 25.127 17.599 -24.601 1.00 85.06 312 VAL A C 1
ATOM 2351 O O . VAL A 1 312 ? 24.120 18.238 -24.291 1.00 85.06 312 VAL A O 1
ATOM 2354 N N . GLY A 1 313 ? 25.856 17.920 -25.673 1.00 85.06 313 GLY A N 1
ATOM 2355 C CA . GLY A 1 313 ? 25.481 18.985 -26.603 1.00 85.06 313 GLY A CA 1
ATOM 2356 C C . GLY A 1 313 ? 24.259 18.604 -27.441 1.00 85.06 313 GLY A C 1
ATOM 2357 O O . GLY A 1 313 ? 24.381 17.844 -28.399 1.00 85.06 313 GLY A O 1
ATOM 2358 N N . CYS A 1 314 ? 23.090 19.146 -27.096 1.00 87.06 314 CYS A N 1
ATOM 2359 C CA . CYS A 1 314 ? 21.821 18.830 -27.752 1.00 87.06 314 CYS A CA 1
ATOM 2360 C C . CYS A 1 314 ? 21.440 19.862 -28.823 1.00 87.06 314 CYS A C 1
ATOM 2362 O O . CYS A 1 314 ? 21.805 21.037 -28.745 1.00 87.06 314 CYS A O 1
ATOM 2364 N N . GLN A 1 315 ? 20.654 19.432 -29.813 1.00 92.00 315 GLN A N 1
ATOM 2365 C CA . GLN A 1 315 ? 20.052 20.347 -30.787 1.00 92.00 315 GLN A CA 1
ATOM 2366 C C . GLN A 1 315 ? 19.087 21.329 -30.091 1.00 92.00 315 GLN A C 1
ATOM 2368 O O . GLN A 1 315 ? 18.444 20.934 -29.113 1.00 92.00 315 GLN A O 1
ATOM 2373 N N . PRO A 1 316 ? 18.929 22.574 -30.589 1.00 92.94 316 PRO A N 1
ATOM 2374 C CA . PRO A 1 316 ? 18.162 23.612 -29.894 1.00 92.94 316 PRO A CA 1
ATOM 2375 C C . PRO A 1 316 ? 16.743 23.201 -29.455 1.00 92.94 316 PRO A C 1
ATOM 2377 O O . PRO A 1 316 ? 16.428 23.427 -28.291 1.00 92.94 316 PRO A O 1
ATOM 2380 N N . PRO A 1 317 ? 15.922 22.508 -30.278 1.00 93.81 317 PRO A N 1
ATOM 2381 C CA . PRO A 1 317 ? 14.581 22.097 -29.849 1.00 93.81 317 PRO A CA 1
ATOM 2382 C C . PRO A 1 317 ? 14.577 21.143 -28.646 1.00 93.81 317 PRO A C 1
ATOM 2384 O O . PRO A 1 317 ? 13.702 21.235 -27.792 1.00 93.81 317 PRO A O 1
ATOM 2387 N N . LEU A 1 318 ? 15.562 20.238 -28.558 1.00 93.81 318 LEU A N 1
ATOM 2388 C CA . LEU A 1 318 ? 15.696 19.309 -27.430 1.00 93.81 318 LEU A CA 1
ATOM 2389 C C . LEU A 1 318 ? 16.135 20.045 -26.166 1.00 93.81 318 LEU A C 1
ATOM 2391 O O . LEU A 1 318 ? 15.594 19.802 -25.094 1.00 93.81 318 LEU A O 1
ATOM 2395 N N . ARG A 1 319 ? 17.074 20.985 -26.304 1.00 92.25 319 ARG A N 1
ATOM 2396 C CA . ARG A 1 319 ? 17.546 21.809 -25.189 1.00 92.25 319 ARG A CA 1
ATOM 2397 C C . ARG A 1 319 ? 16.419 22.665 -24.603 1.00 92.25 319 ARG A C 1
ATOM 2399 O O . ARG A 1 319 ? 16.269 22.722 -23.388 1.00 92.25 319 ARG A O 1
ATOM 2406 N N . ASP A 1 320 ? 15.629 23.316 -25.454 1.00 93.88 320 ASP A N 1
ATOM 2407 C CA . ASP A 1 320 ? 14.536 24.183 -25.004 1.00 93.88 320 ASP A CA 1
ATOM 2408 C C . ASP A 1 320 ? 13.413 23.355 -24.332 1.00 93.88 320 ASP A C 1
ATOM 2410 O O . ASP A 1 320 ? 12.839 23.779 -23.328 1.00 93.88 320 ASP A O 1
ATOM 2414 N N . GLN A 1 321 ? 13.152 22.134 -24.819 1.00 95.06 321 GLN A N 1
ATOM 2415 C CA . GLN A 1 321 ? 12.250 21.170 -24.174 1.00 95.06 321 GLN A CA 1
ATOM 2416 C C . GLN A 1 321 ? 12.767 20.688 -22.807 1.00 95.06 321 GLN A C 1
ATOM 2418 O O . GLN A 1 321 ? 11.988 20.598 -21.857 1.00 95.06 321 GLN A O 1
ATOM 2423 N N . GLU A 1 322 ? 14.061 20.383 -22.689 1.00 94.06 322 GLU A N 1
ATOM 2424 C CA . GLU A 1 322 ? 14.685 19.979 -21.422 1.00 94.06 322 GLU A CA 1
ATOM 2425 C C . GLU A 1 322 ? 14.600 21.089 -20.369 1.00 94.06 322 GLU A C 1
ATOM 2427 O O . GLU A 1 322 ? 14.236 20.815 -19.224 1.00 94.06 322 GLU A O 1
ATOM 2432 N N . GLU A 1 323 ? 14.869 22.341 -20.751 1.00 93.00 323 GLU A N 1
ATOM 2433 C CA . GLU A 1 323 ? 14.783 23.484 -19.833 1.00 93.00 323 GLU A CA 1
ATOM 2434 C C . GLU A 1 323 ? 13.339 23.751 -19.383 1.00 93.00 323 GLU A C 1
ATOM 2436 O O . GLU A 1 323 ? 13.096 24.049 -18.209 1.00 93.00 323 GLU A O 1
ATOM 2441 N N . TRP A 1 324 ? 12.362 23.576 -20.280 1.00 95.44 324 TRP A N 1
ATOM 2442 C CA . TRP A 1 324 ? 10.944 23.627 -19.917 1.00 95.44 324 TRP A CA 1
ATOM 2443 C C . TRP A 1 324 ? 10.581 22.551 -18.886 1.00 95.44 324 TRP A C 1
ATOM 2445 O O . TRP A 1 324 ? 10.007 22.884 -17.847 1.00 95.44 324 TRP A O 1
ATOM 2455 N N . LEU A 1 325 ? 10.951 21.282 -19.114 1.00 96.38 325 LEU A N 1
ATOM 2456 C CA . LEU A 1 325 ? 10.629 20.210 -18.163 1.00 96.38 325 LEU A CA 1
ATOM 2457 C C . LEU A 1 325 ? 11.316 20.447 -16.816 1.00 96.38 325 LEU A C 1
ATOM 2459 O O . LEU A 1 325 ? 10.701 20.260 -15.770 1.00 96.38 325 LEU A O 1
ATOM 2463 N N . LYS A 1 326 ? 12.575 20.889 -16.828 1.00 95.31 326 LYS A N 1
ATOM 2464 C CA . LYS A 1 326 ? 13.311 21.245 -15.613 1.00 95.31 326 LYS A CA 1
ATOM 2465 C C . LYS A 1 326 ? 12.583 22.338 -14.829 1.00 95.31 326 LYS A C 1
ATOM 2467 O O . LYS A 1 326 ? 12.361 22.174 -13.631 1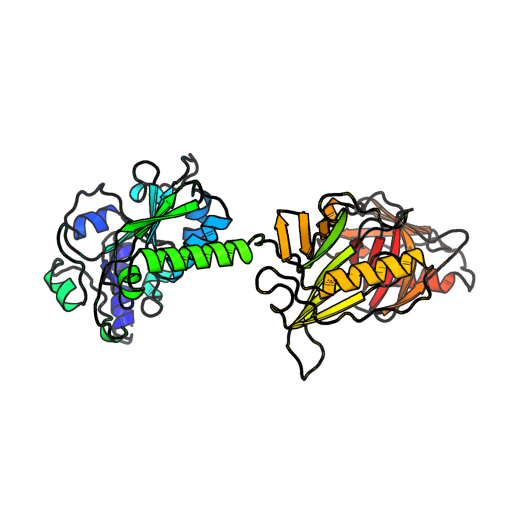.00 95.31 326 LYS A O 1
ATOM 2472 N N . THR A 1 327 ? 12.159 23.406 -15.506 1.00 95.88 327 THR A N 1
ATOM 2473 C CA . THR A 1 327 ? 11.381 24.497 -14.897 1.00 95.88 327 THR A CA 1
ATOM 2474 C C . THR A 1 327 ? 10.095 23.961 -14.274 1.00 95.88 327 THR A C 1
ATOM 2476 O O . THR A 1 327 ? 9.823 24.231 -13.104 1.00 95.88 327 THR A O 1
ATOM 2479 N N . PHE A 1 328 ? 9.350 23.128 -15.005 1.00 97.69 328 PHE A N 1
ATOM 2480 C CA . PHE A 1 328 ? 8.139 22.487 -14.499 1.00 97.69 328 PHE A CA 1
ATOM 2481 C C . PHE A 1 328 ? 8.411 21.634 -13.250 1.00 97.69 328 PHE A C 1
ATOM 2483 O O . PHE A 1 328 ? 7.738 21.810 -12.236 1.00 97.69 328 PHE A O 1
ATOM 2490 N N . LEU A 1 329 ? 9.420 20.758 -13.270 1.00 97.25 329 LEU A N 1
ATOM 2491 C CA . LEU A 1 329 ? 9.730 19.868 -12.145 1.00 97.25 329 LEU A CA 1
ATOM 2492 C C . LEU A 1 329 ? 10.171 20.647 -10.897 1.00 97.25 329 LEU A C 1
ATOM 2494 O O . LEU A 1 329 ? 9.748 20.323 -9.791 1.00 97.25 329 LEU A O 1
ATOM 2498 N N . THR A 1 330 ? 10.949 21.718 -11.068 1.00 96.81 330 THR A N 1
ATOM 2499 C CA . THR A 1 330 ? 11.378 22.592 -9.955 1.00 96.81 330 THR A CA 1
ATOM 2500 C C . THR A 1 330 ? 10.295 23.557 -9.460 1.00 96.81 330 THR A C 1
ATOM 2502 O O . THR A 1 330 ? 10.465 24.199 -8.426 1.00 96.81 330 THR A O 1
ATOM 2505 N N . SER A 1 331 ? 9.148 23.640 -10.146 1.00 96.38 331 SER A N 1
ATOM 2506 C CA . SER A 1 331 ? 7.993 24.435 -9.698 1.00 96.38 331 SER A CA 1
ATOM 2507 C C . SER A 1 331 ? 7.201 23.775 -8.561 1.00 96.38 331 SER A C 1
ATOM 2509 O O . SER A 1 331 ? 6.233 24.352 -8.064 1.00 96.38 331 SER A O 1
ATOM 2511 N N . LYS A 1 332 ? 7.621 22.573 -8.142 1.00 94.75 332 LYS A N 1
ATOM 2512 C CA . LYS A 1 332 ? 6.992 21.743 -7.107 1.00 94.75 332 LYS A CA 1
ATOM 2513 C C . LYS A 1 332 ? 5.555 21.356 -7.476 1.00 94.75 332 LYS A C 1
ATOM 2515 O O . LYS A 1 332 ? 4.610 21.730 -6.761 1.00 94.75 332 LYS A O 1
ATOM 2520 N N . PRO A 1 333 ? 5.375 20.653 -8.615 1.00 95.19 333 PRO A N 1
ATOM 2521 C CA . PRO A 1 333 ? 4.058 20.307 -9.128 1.00 95.19 333 PRO A CA 1
ATOM 2522 C C . PRO A 1 333 ? 3.298 19.441 -8.124 1.00 95.19 333 PRO A C 1
ATOM 2524 O O . PRO A 1 333 ? 3.902 18.649 -7.395 1.00 95.19 333 PRO A O 1
ATOM 2527 N N . SER A 1 334 ? 1.971 19.569 -8.095 1.00 87.56 334 SER A N 1
ATOM 2528 C CA . SER A 1 334 ? 1.155 18.568 -7.410 1.00 87.56 334 SER A CA 1
ATOM 2529 C C . SER A 1 334 ? 1.233 17.258 -8.180 1.00 87.56 334 SER A C 1
ATOM 2531 O O . SER A 1 334 ? 1.257 17.281 -9.413 1.00 87.56 334 SER A O 1
ATOM 2533 N N . TRP A 1 335 ? 1.215 16.136 -7.474 1.00 87.62 335 TRP A N 1
ATOM 2534 C CA . TRP A 1 335 ? 1.170 14.812 -8.084 1.00 87.62 335 TRP A CA 1
ATOM 2535 C C . TRP A 1 335 ? -0.088 14.065 -7.647 1.00 87.62 335 TRP A C 1
ATOM 2537 O O . TRP A 1 335 ? -0.638 14.324 -6.578 1.00 87.62 335 TRP A O 1
ATOM 2547 N N . ARG A 1 336 ? -0.561 13.157 -8.499 1.00 82.44 336 ARG A N 1
ATOM 2548 C CA . ARG A 1 336 ? -1.630 12.197 -8.202 1.00 82.44 336 ARG A CA 1
ATOM 2549 C C . ARG A 1 336 ? -1.326 10.896 -8.922 1.00 82.44 336 ARG A C 1
ATOM 2551 O O . ARG A 1 336 ? -0.990 10.948 -10.100 1.00 82.44 336 ARG A O 1
ATOM 2558 N N . LEU A 1 337 ? -1.467 9.767 -8.243 1.00 76.75 337 LEU A N 1
ATOM 2559 C CA . LEU A 1 337 ? -1.383 8.445 -8.856 1.00 76.75 337 LEU A CA 1
ATOM 2560 C C . LEU A 1 337 ? -2.767 7.787 -8.771 1.00 76.75 337 LEU A C 1
ATOM 2562 O O . LEU A 1 337 ? -3.415 7.826 -7.728 1.00 76.75 337 LEU A O 1
ATOM 2566 N N . ASN A 1 338 ? -3.263 7.285 -9.899 1.00 74.44 338 ASN A N 1
ATOM 2567 C CA . ASN A 1 338 ? -4.543 6.589 -9.999 1.00 74.44 338 ASN A CA 1
ATOM 2568 C C . ASN A 1 338 ? -4.326 5.266 -10.737 1.00 74.44 338 ASN A C 1
ATOM 2570 O O . ASN A 1 338 ? -4.239 5.243 -11.967 1.00 74.44 338 ASN A O 1
ATOM 2574 N N . GLY A 1 339 ? -4.187 4.178 -9.977 1.00 78.50 339 GLY A N 1
ATOM 2575 C CA . GLY A 1 339 ? -3.702 2.909 -10.517 1.00 78.50 339 GLY A CA 1
ATOM 2576 C C . GLY A 1 339 ? -2.303 3.091 -11.105 1.00 78.50 339 GLY A C 1
ATOM 2577 O O . GLY A 1 339 ? -1.397 3.535 -10.407 1.00 78.50 339 GLY A O 1
ATOM 2578 N N . ASP A 1 340 ? -2.163 2.818 -12.399 1.00 83.88 340 ASP A N 1
ATOM 2579 C CA . ASP A 1 340 ? -0.894 2.914 -13.127 1.00 83.88 340 ASP A CA 1
ATOM 2580 C C . ASP A 1 340 ? -0.634 4.315 -13.719 1.00 83.88 340 ASP A C 1
ATOM 2582 O O . ASP A 1 340 ? 0.397 4.544 -14.350 1.00 83.88 340 ASP A O 1
ATOM 2586 N N . GLU A 1 341 ? -1.565 5.269 -13.579 1.00 88.12 341 GLU A N 1
ATOM 2587 C CA . GLU A 1 341 ? -1.457 6.599 -14.190 1.00 88.12 341 GLU A CA 1
ATOM 2588 C C . GLU A 1 341 ? -1.009 7.674 -13.187 1.00 88.12 341 GLU A C 1
ATOM 2590 O O . GLU A 1 341 ? -1.743 8.055 -12.272 1.00 88.12 341 GLU A O 1
ATOM 2595 N N . LEU A 1 342 ? 0.192 8.217 -13.396 1.00 93.62 342 LEU A N 1
ATOM 2596 C CA . LEU A 1 342 ? 0.747 9.350 -12.665 1.00 93.62 342 LEU A CA 1
ATOM 2597 C C . LEU A 1 342 ? 0.417 10.660 -13.386 1.00 93.62 342 LEU A C 1
ATOM 2599 O O . LEU A 1 342 ? 0.806 10.873 -14.530 1.00 93.62 342 LEU A O 1
ATOM 2603 N N . THR A 1 343 ? -0.218 11.594 -12.690 1.00 92.50 343 THR A N 1
ATOM 2604 C CA . THR A 1 343 ? -0.467 12.955 -13.176 1.00 92.50 343 THR A CA 1
ATOM 2605 C C . THR A 1 343 ? 0.326 13.969 -12.361 1.00 92.50 343 THR A C 1
ATOM 2607 O O . THR A 1 343 ? 0.208 14.011 -11.137 1.00 92.50 343 THR A O 1
ATOM 2610 N N . LEU A 1 344 ? 1.093 14.828 -13.037 1.00 96.62 344 LEU A N 1
ATOM 2611 C CA . LEU A 1 344 ? 1.770 15.988 -12.451 1.00 96.62 344 LEU A CA 1
ATOM 2612 C C . LEU A 1 344 ? 1.141 17.282 -12.972 1.00 96.62 344 LEU A C 1
ATOM 2614 O O . LEU A 1 344 ? 0.938 17.412 -14.177 1.00 96.62 344 LEU A O 1
ATOM 2618 N N . ALA A 1 345 ? 0.887 18.262 -12.103 1.00 93.12 345 ALA A N 1
ATOM 2619 C CA . ALA A 1 345 ? 0.288 19.537 -12.503 1.00 93.12 345 ALA A CA 1
ATOM 2620 C C . ALA A 1 345 ? 0.929 20.752 -11.814 1.00 93.12 345 ALA A C 1
ATOM 2622 O O . ALA A 1 345 ? 1.175 20.741 -10.606 1.00 93.12 345 ALA A O 1
ATOM 2623 N N . SER A 1 346 ? 1.180 21.817 -12.579 1.00 94.88 346 SER A N 1
ATOM 2624 C CA . SER A 1 346 ? 1.663 23.111 -12.074 1.00 94.88 346 SER A CA 1
ATOM 2625 C C . SER A 1 346 ? 1.475 24.216 -13.110 1.00 94.88 346 SER A C 1
ATOM 2627 O O . SER A 1 346 ? 1.752 24.002 -14.287 1.00 94.88 346 SER A O 1
ATOM 2629 N N . GLY A 1 347 ? 1.028 25.403 -12.681 1.00 88.25 347 GLY A N 1
ATOM 2630 C CA . GLY A 1 347 ? 1.006 26.611 -13.521 1.00 88.25 347 GLY A CA 1
ATOM 2631 C C . GLY A 1 347 ? 0.313 26.445 -14.881 1.00 88.25 347 GLY A C 1
ATOM 2632 O O . GLY A 1 347 ? 0.849 26.904 -15.880 1.00 88.25 347 GLY A O 1
ATOM 2633 N N . GLY A 1 348 ? -0.818 25.731 -14.929 1.00 89.94 348 GLY A N 1
ATOM 2634 C CA . GLY A 1 348 ? -1.567 25.443 -16.165 1.00 89.94 348 GLY A CA 1
ATOM 2635 C C . GLY A 1 348 ? -1.048 24.243 -16.969 1.00 89.94 348 GLY A C 1
ATOM 2636 O O . GLY A 1 348 ? -1.776 23.703 -17.798 1.00 89.94 348 GLY A O 1
ATOM 2637 N N . THR A 1 349 ? 0.166 23.761 -16.690 1.00 97.94 349 THR A N 1
ATOM 2638 C CA . THR A 1 349 ? 0.719 22.545 -17.300 1.00 97.94 349 THR A CA 1
ATOM 2639 C C . THR A 1 349 ? 0.220 21.300 -16.573 1.00 97.94 349 THR A C 1
ATOM 2641 O O . THR A 1 349 ? 0.294 21.234 -15.344 1.00 97.94 349 THR A O 1
ATOM 2644 N N . THR A 1 350 ? -0.218 20.289 -17.325 1.00 97.69 350 THR A N 1
ATOM 2645 C CA . THR A 1 350 ? -0.486 18.935 -16.818 1.00 97.69 350 THR A CA 1
ATOM 2646 C C . THR A 1 350 ? 0.292 17.910 -17.638 1.00 97.69 350 THR A C 1
ATOM 2648 O O . THR A 1 350 ? 0.263 17.930 -18.867 1.00 97.69 350 THR A O 1
ATOM 2651 N N . ILE A 1 351 ? 0.997 17.007 -16.960 1.00 98.38 351 ILE A N 1
ATOM 2652 C CA . ILE A 1 351 ? 1.710 15.879 -17.561 1.00 98.38 351 ILE A CA 1
ATOM 2653 C C . ILE A 1 351 ? 1.050 14.605 -17.050 1.00 98.38 351 ILE A C 1
ATOM 2655 O O . ILE A 1 351 ? 1.108 14.325 -15.853 1.00 98.38 351 ILE A O 1
ATOM 2659 N N . THR A 1 352 ? 0.457 13.835 -17.955 1.00 97.00 352 THR A N 1
ATOM 2660 C CA . THR A 1 352 ? -0.095 12.511 -17.659 1.00 97.00 352 THR A CA 1
ATOM 2661 C C . THR A 1 352 ? 0.906 11.464 -18.120 1.00 97.00 352 THR A C 1
ATOM 2663 O O . THR A 1 352 ? 1.376 11.495 -19.262 1.00 97.00 352 THR A O 1
ATOM 2666 N N . LEU A 1 353 ? 1.268 10.557 -17.223 1.00 98.25 353 LEU A N 1
ATOM 2667 C CA . LEU A 1 353 ? 2.211 9.478 -17.452 1.00 98.25 353 LEU A CA 1
ATOM 2668 C C . LEU A 1 353 ? 1.584 8.153 -17.041 1.00 98.25 353 LEU A C 1
ATOM 2670 O O . LEU A 1 353 ? 0.833 8.094 -16.080 1.00 98.25 353 LEU A O 1
ATOM 2674 N N . LEU A 1 354 ? 1.934 7.091 -17.749 1.00 93.94 354 LEU A N 1
ATOM 2675 C CA . LEU A 1 354 ? 1.498 5.736 -17.439 1.00 93.94 354 LEU A CA 1
ATOM 2676 C C . LEU A 1 354 ? 2.705 4.916 -16.994 1.00 93.94 354 LEU A C 1
ATOM 2678 O O . LEU A 1 354 ? 3.810 5.149 -17.500 1.00 93.94 354 LEU A O 1
ATOM 2682 N N . ASP A 1 355 ? 2.492 3.984 -16.069 1.00 89.75 355 ASP A N 1
ATOM 2683 C CA . ASP A 1 355 ? 3.498 3.024 -15.636 1.00 89.75 355 ASP A CA 1
ATOM 2684 C C . ASP A 1 355 ? 4.186 2.409 -16.857 1.00 89.75 355 ASP A C 1
ATOM 2686 O O . ASP A 1 355 ? 3.553 2.018 -17.845 1.00 89.75 355 ASP A O 1
ATOM 2690 N N . ARG A 1 356 ? 5.514 2.376 -16.811 1.00 92.56 356 ARG A N 1
ATOM 2691 C CA . ARG A 1 356 ? 6.364 1.925 -17.907 1.00 92.56 356 ARG A CA 1
ATOM 2692 C C . ARG A 1 356 ? 6.036 0.486 -18.302 1.00 92.56 356 ARG A C 1
ATOM 2694 O O . ARG A 1 356 ? 5.980 0.219 -19.497 1.00 92.56 356 ARG A O 1
ATOM 2701 N N . THR A 1 357 ? 5.790 -0.407 -17.343 1.00 85.94 357 THR A N 1
ATOM 2702 C CA . THR A 1 357 ? 5.463 -1.824 -17.591 1.00 85.94 357 THR A CA 1
ATOM 2703 C C . THR A 1 357 ? 4.132 -1.994 -18.330 1.00 85.94 357 THR A C 1
ATOM 2705 O O . THR A 1 357 ? 3.927 -2.999 -19.004 1.00 85.94 357 THR A O 1
ATOM 2708 N N . ILE A 1 358 ? 3.233 -1.010 -18.246 1.00 87.88 358 ILE A N 1
ATOM 2709 C CA . ILE A 1 358 ? 1.943 -1.017 -18.946 1.00 87.88 358 ILE A CA 1
ATOM 2710 C C . ILE A 1 358 ? 2.052 -0.293 -20.287 1.00 87.88 358 ILE A C 1
ATOM 2712 O O . ILE A 1 358 ? 1.560 -0.773 -21.308 1.00 87.88 358 ILE A O 1
ATOM 2716 N N . ALA A 1 359 ? 2.708 0.868 -20.296 1.00 89.06 359 ALA A N 1
ATOM 2717 C CA . ALA A 1 359 ? 2.892 1.687 -21.486 1.00 89.06 359 ALA A CA 1
ATOM 2718 C C . ALA A 1 359 ? 3.774 1.002 -22.537 1.00 89.06 359 ALA A C 1
ATOM 2720 O O . ALA A 1 359 ? 3.527 1.144 -23.735 1.00 89.06 359 ALA A O 1
ATOM 2721 N N . GLU A 1 360 ? 4.809 0.295 -22.086 1.00 90.31 360 GLU A N 1
ATOM 2722 C CA . GLU A 1 360 ? 5.786 -0.428 -22.896 1.00 90.31 360 GLU A CA 1
ATOM 2723 C C . GLU A 1 360 ? 6.105 -1.772 -22.214 1.00 90.31 360 GLU A C 1
ATOM 2725 O O . GLU A 1 360 ? 7.161 -1.913 -21.593 1.00 90.31 360 GLU A O 1
ATOM 2730 N N . PRO A 1 361 ? 5.205 -2.773 -22.318 1.00 86.88 361 PRO A N 1
ATOM 2731 C CA . PRO A 1 361 ? 5.367 -4.044 -21.624 1.00 86.88 361 PRO A CA 1
ATOM 2732 C C . PRO A 1 361 ? 6.683 -4.747 -21.922 1.00 86.88 361 PRO A C 1
ATOM 2734 O O . PRO A 1 361 ? 7.219 -4.675 -23.037 1.00 86.88 361 PRO A O 1
ATOM 2737 N N . ASP A 1 362 ? 7.178 -5.448 -20.904 1.00 89.94 362 ASP A N 1
ATOM 2738 C CA . ASP A 1 362 ? 8.399 -6.235 -20.988 1.00 89.94 362 ASP A CA 1
ATOM 2739 C C . ASP A 1 362 ? 8.216 -7.395 -21.961 1.00 89.94 362 ASP A C 1
ATOM 2741 O O . ASP A 1 362 ? 7.207 -8.109 -21.959 1.00 89.94 362 ASP A O 1
ATOM 2745 N N . PHE A 1 363 ? 9.212 -7.583 -22.819 1.00 90.31 363 PHE A N 1
ATOM 2746 C CA . PHE A 1 363 ? 9.220 -8.696 -23.749 1.00 90.31 363 PHE A CA 1
ATOM 2747 C C . PHE A 1 363 ? 9.368 -10.003 -22.963 1.00 90.31 363 PHE A C 1
ATOM 2749 O O . PHE A 1 363 ? 10.078 -10.047 -21.953 1.00 90.31 363 PHE A O 1
ATOM 2756 N N . PRO A 1 364 ? 8.741 -11.103 -23.418 1.00 91.38 364 PRO A N 1
ATOM 2757 C CA . PRO A 1 364 ? 8.981 -12.395 -22.800 1.00 91.38 364 PRO A CA 1
ATOM 2758 C C . PRO A 1 364 ? 10.466 -12.756 -22.920 1.00 91.38 364 PRO A C 1
ATOM 2760 O O . PRO A 1 364 ? 11.101 -12.499 -23.940 1.00 91.38 364 PRO A O 1
ATOM 2763 N N . LEU A 1 365 ? 11.026 -13.397 -21.892 1.00 91.81 365 LEU A N 1
ATOM 2764 C CA . LEU A 1 365 ? 12.397 -13.910 -21.971 1.00 91.81 365 LEU A CA 1
ATOM 2765 C C . LEU A 1 365 ? 12.528 -14.964 -23.087 1.00 91.81 365 LEU A C 1
ATOM 2767 O O . LEU A 1 365 ? 13.512 -14.975 -23.830 1.00 91.81 365 LEU A O 1
ATOM 2771 N N . ASP A 1 366 ? 11.524 -15.841 -23.187 1.00 94.75 366 ASP A N 1
ATOM 2772 C CA . ASP A 1 366 ? 11.459 -16.948 -24.139 1.00 94.75 366 ASP A CA 1
ATOM 2773 C C . ASP A 1 366 ? 11.059 -16.501 -25.548 1.00 94.75 366 ASP A C 1
ATOM 2775 O O . ASP A 1 366 ? 10.253 -15.591 -25.738 1.00 94.75 366 ASP A O 1
ATOM 2779 N N . GLY A 1 367 ? 11.575 -17.201 -26.557 1.00 93.31 367 GLY A N 1
ATOM 2780 C CA . GLY A 1 367 ? 11.208 -17.000 -27.958 1.00 93.31 367 GLY A CA 1
ATOM 2781 C C . GLY A 1 367 ? 11.801 -15.745 -28.603 1.00 93.31 367 GLY A C 1
ATOM 2782 O O . GLY A 1 367 ? 11.761 -15.626 -29.829 1.00 93.31 367 GLY A O 1
ATOM 2783 N N . ILE A 1 368 ? 12.403 -14.856 -27.809 1.00 96.88 368 ILE A N 1
ATOM 2784 C CA . ILE A 1 368 ? 13.088 -13.650 -28.269 1.00 96.88 368 ILE A CA 1
ATOM 2785 C C . ILE A 1 368 ? 14.557 -13.956 -28.567 1.00 96.88 368 ILE A C 1
ATOM 2787 O O . ILE A 1 368 ? 15.252 -14.640 -27.811 1.00 96.88 368 ILE A O 1
ATOM 2791 N N . ARG A 1 369 ? 15.037 -13.434 -29.699 1.00 96.31 369 ARG A N 1
ATOM 2792 C CA . ARG A 1 369 ? 16.465 -13.375 -30.007 1.00 96.31 369 ARG A CA 1
ATOM 2793 C C . ARG A 1 369 ? 17.029 -12.116 -29.355 1.00 96.31 369 ARG A C 1
ATOM 2795 O O . ARG A 1 369 ? 16.764 -11.013 -29.819 1.00 96.31 369 ARG A O 1
ATOM 2802 N N . TRP A 1 370 ? 17.783 -12.304 -28.281 1.00 97.75 370 TRP A N 1
ATOM 2803 C CA . TRP A 1 370 ? 18.434 -11.234 -27.536 1.00 97.75 370 TRP A CA 1
ATOM 2804 C C . TRP A 1 370 ? 19.841 -11.017 -28.082 1.00 97.75 370 TRP A C 1
ATOM 2806 O O . TRP A 1 370 ? 20.715 -11.866 -27.913 1.00 97.75 370 TRP A O 1
ATOM 2816 N N . GLU A 1 371 ? 20.062 -9.897 -28.755 1.00 97.38 371 GLU A N 1
ATOM 2817 C CA . GLU A 1 371 ? 21.357 -9.491 -29.290 1.00 97.38 371 GLU A CA 1
ATOM 2818 C C . GLU A 1 371 ? 22.221 -8.867 -28.198 1.00 97.38 371 GLU A C 1
ATOM 2820 O O . GLU A 1 371 ? 21.787 -7.952 -27.511 1.00 97.38 371 GLU A O 1
ATOM 2825 N N . VAL A 1 372 ? 23.454 -9.338 -28.037 1.00 96.50 372 VAL A N 1
ATOM 2826 C CA . VAL A 1 372 ? 24.412 -8.824 -27.053 1.00 96.50 372 VAL A CA 1
ATOM 2827 C C . VAL A 1 372 ? 24.950 -7.487 -27.541 1.00 96.50 372 VAL A C 1
ATOM 2829 O O . VAL A 1 372 ? 25.721 -7.462 -28.492 1.00 96.50 372 VAL A O 1
ATOM 2832 N N . VAL A 1 373 ? 24.586 -6.383 -26.892 1.00 95.38 373 VAL A N 1
ATOM 2833 C CA . VAL A 1 373 ? 25.018 -5.025 -27.274 1.00 95.38 373 VAL A CA 1
ATOM 2834 C C . VAL A 1 373 ? 26.228 -4.577 -26.454 1.00 95.38 373 VAL A C 1
ATOM 2836 O O . VAL A 1 373 ? 27.114 -3.894 -26.968 1.00 95.38 373 VAL A O 1
ATOM 2839 N N . THR A 1 374 ? 26.294 -4.988 -25.187 1.00 94.50 374 THR A N 1
ATOM 2840 C CA . THR A 1 374 ? 27.309 -4.526 -24.233 1.00 94.50 374 THR A CA 1
ATOM 2841 C C . THR A 1 374 ? 27.807 -5.672 -23.371 1.00 94.50 374 THR A C 1
ATOM 2843 O O . THR A 1 374 ? 27.015 -6.495 -22.921 1.00 94.50 374 THR A O 1
ATOM 2846 N N . THR A 1 375 ? 29.104 -5.683 -23.064 1.00 95.25 375 THR A N 1
ATOM 2847 C CA . THR A 1 375 ? 29.658 -6.490 -21.964 1.00 95.25 375 THR A CA 1
ATOM 2848 C C . THR A 1 375 ? 29.909 -5.619 -20.740 1.00 95.25 375 THR A C 1
ATOM 2850 O O . THR A 1 375 ? 30.415 -4.500 -20.869 1.00 95.25 375 THR A O 1
ATOM 2853 N N . ILE A 1 376 ? 29.601 -6.151 -19.561 1.00 94.31 376 ILE A N 1
ATOM 2854 C CA . ILE A 1 376 ? 29.751 -5.494 -18.262 1.00 94.31 376 ILE A CA 1
ATOM 2855 C C . ILE A 1 376 ? 30.913 -6.145 -17.509 1.00 94.31 376 ILE A C 1
ATOM 2857 O O . ILE A 1 376 ? 31.014 -7.372 -17.452 1.00 94.31 376 ILE A O 1
ATOM 2861 N N . THR A 1 377 ? 31.781 -5.328 -16.917 1.00 89.31 377 THR A N 1
ATOM 2862 C CA . THR A 1 377 ? 32.859 -5.772 -16.023 1.00 89.31 377 THR A CA 1
ATOM 2863 C C . THR A 1 377 ? 32.847 -4.961 -14.729 1.00 89.31 377 THR A C 1
ATOM 2865 O O . THR A 1 377 ? 32.508 -3.778 -14.735 1.00 89.31 377 THR A O 1
ATOM 2868 N N . ASN A 1 378 ? 33.208 -5.590 -13.604 1.00 81.56 378 ASN A N 1
ATOM 2869 C CA . ASN A 1 378 ? 33.205 -4.965 -12.273 1.00 81.56 378 ASN A CA 1
ATOM 2870 C C . ASN A 1 378 ? 31.878 -4.253 -11.927 1.00 81.56 378 ASN A C 1
ATOM 2872 O O . ASN A 1 378 ? 31.890 -3.192 -11.310 1.00 81.56 378 ASN A O 1
ATOM 2876 N N . ALA A 1 379 ? 30.752 -4.822 -12.361 1.00 75.81 379 ALA A N 1
ATOM 2877 C CA . ALA A 1 379 ? 29.374 -4.338 -12.237 1.00 75.81 379 ALA A CA 1
ATOM 2878 C C . ALA A 1 379 ? 29.014 -3.063 -13.029 1.00 75.81 379 ALA A C 1
ATOM 2880 O O . ALA A 1 379 ? 27.874 -2.954 -13.476 1.00 75.81 379 ALA A O 1
ATOM 2881 N N . ASP A 1 380 ? 29.958 -2.148 -13.266 1.00 74.38 380 ASP A N 1
ATOM 2882 C CA . ASP A 1 380 ? 29.648 -0.819 -13.819 1.00 74.38 380 ASP A CA 1
ATOM 2883 C C . ASP A 1 380 ? 30.325 -0.505 -15.165 1.00 74.38 380 ASP A C 1
ATOM 2885 O O . ASP A 1 380 ? 29.809 0.304 -15.941 1.00 74.38 380 ASP A O 1
ATOM 2889 N N . LEU A 1 381 ? 31.472 -1.120 -15.480 1.00 86.00 381 LEU A N 1
ATOM 2890 C CA . LEU A 1 381 ? 32.212 -0.809 -16.706 1.00 86.00 381 LEU A CA 1
ATOM 2891 C C . LEU A 1 381 ? 31.556 -1.485 -17.909 1.00 86.00 381 LEU A C 1
ATOM 2893 O O . LEU A 1 381 ? 31.611 -2.707 -18.056 1.00 86.00 381 LEU A O 1
ATOM 2897 N N . ARG A 1 382 ? 30.967 -0.667 -18.781 1.00 89.94 382 ARG A N 1
ATOM 2898 C CA . ARG A 1 382 ? 30.228 -1.083 -19.976 1.00 89.94 382 ARG A CA 1
ATOM 2899 C C . ARG A 1 382 ? 31.066 -0.866 -21.232 1.00 89.94 382 ARG A C 1
ATOM 2901 O O . ARG A 1 382 ? 31.516 0.247 -21.492 1.00 89.94 382 ARG A O 1
ATOM 2908 N N . GLN A 1 383 ? 31.243 -1.919 -22.024 1.00 90.88 383 GLN A N 1
ATOM 2909 C CA . GLN A 1 383 ? 31.880 -1.859 -23.340 1.00 90.88 383 GLN A CA 1
ATOM 2910 C C . GLN A 1 383 ? 30.862 -2.237 -24.415 1.00 90.88 383 GLN A C 1
ATOM 2912 O O . GLN A 1 383 ? 30.366 -3.363 -24.417 1.00 90.88 383 GLN A O 1
ATOM 2917 N N . HIS A 1 384 ? 30.550 -1.300 -25.312 1.00 89.81 384 HIS A N 1
ATOM 2918 C CA . HIS A 1 384 ? 29.642 -1.536 -26.435 1.00 89.81 384 HIS A CA 1
ATOM 2919 C C . HIS A 1 384 ? 30.333 -2.280 -27.575 1.00 89.81 384 HIS A C 1
ATOM 2921 O O . HIS A 1 384 ? 31.491 -2.009 -27.902 1.00 89.81 384 HIS A O 1
ATOM 2927 N N . HIS A 1 385 ? 29.583 -3.181 -28.203 1.00 83.81 385 HIS A N 1
ATOM 2928 C CA . HIS A 1 385 ? 30.030 -4.019 -29.307 1.00 83.81 385 HIS A CA 1
ATOM 2929 C C . HIS A 1 385 ? 29.152 -3.767 -30.527 1.00 83.81 385 HIS A C 1
ATOM 2931 O O . HIS A 1 385 ? 27.935 -3.944 -30.483 1.00 83.81 385 HIS A O 1
ATOM 2937 N N . HIS A 1 386 ? 29.781 -3.389 -31.635 1.00 78.94 386 HIS A N 1
ATOM 2938 C CA . HIS A 1 386 ? 29.125 -3.261 -32.931 1.00 78.94 386 HIS A CA 1
ATOM 2939 C C . HIS A 1 386 ? 29.836 -4.184 -33.916 1.00 78.94 386 HIS A C 1
ATOM 2941 O O . HIS A 1 386 ? 30.973 -3.918 -34.309 1.00 78.94 386 HIS A O 1
ATOM 2947 N N . HIS A 1 387 ? 29.173 -5.276 -34.295 1.00 76.31 387 HIS A N 1
ATOM 2948 C CA . HIS A 1 387 ? 29.703 -6.252 -35.244 1.00 76.31 387 HIS A CA 1
ATOM 2949 C C . HIS A 1 387 ? 28.759 -6.420 -36.436 1.00 76.31 387 HIS A C 1
ATOM 2951 O O . HIS A 1 387 ? 27.566 -6.151 -36.344 1.00 76.31 387 HIS A O 1
ATOM 2957 N N . ALA A 1 388 ? 29.302 -6.872 -37.572 1.00 71.81 388 ALA A N 1
ATOM 2958 C CA . ALA A 1 388 ? 28.501 -7.154 -38.766 1.00 71.81 388 ALA A CA 1
ATOM 2959 C C . ALA A 1 388 ? 27.490 -8.292 -38.531 1.00 71.81 388 ALA A C 1
ATOM 2961 O O . ALA A 1 388 ? 26.387 -8.254 -39.067 1.00 71.81 388 ALA A O 1
ATOM 2962 N N . GLU A 1 389 ? 27.860 -9.276 -37.706 1.00 83.19 389 GLU A N 1
ATOM 2963 C CA . GLU A 1 389 ? 26.947 -10.272 -37.150 1.00 83.19 389 GLU A CA 1
ATOM 2964 C C . GLU A 1 389 ? 26.968 -10.153 -35.625 1.00 83.19 389 GLU A C 1
ATOM 2966 O O . GLU A 1 389 ? 27.960 -10.490 -34.973 1.00 83.19 389 GLU A O 1
ATOM 2971 N N . GLN A 1 390 ? 25.881 -9.634 -35.060 1.00 90.00 390 GLN A N 1
ATOM 2972 C CA . GLN A 1 390 ? 25.767 -9.430 -33.623 1.00 90.00 390 GLN A CA 1
ATOM 2973 C C . GLN A 1 390 ? 25.694 -10.788 -32.909 1.00 90.00 390 GLN A C 1
ATOM 2975 O O . GLN A 1 390 ? 24.963 -11.688 -33.331 1.00 90.00 390 GLN A O 1
ATOM 2980 N N . ALA A 1 391 ? 26.450 -10.949 -31.820 1.00 95.69 391 ALA A N 1
ATOM 2981 C CA . ALA A 1 391 ? 26.281 -12.091 -30.926 1.00 95.69 391 ALA A CA 1
ATOM 2982 C C . ALA A 1 391 ? 24.861 -12.076 -30.342 1.00 95.69 391 ALA A C 1
ATOM 2984 O O . ALA A 1 391 ? 24.299 -11.010 -30.101 1.00 95.69 391 ALA A O 1
ATOM 2985 N N . TRP A 1 392 ? 24.267 -13.244 -30.118 1.00 97.12 392 TRP A N 1
ATOM 2986 C CA . TRP A 1 392 ? 22.899 -13.339 -29.615 1.00 97.12 392 TRP A CA 1
ATOM 2987 C C . TRP A 1 392 ? 22.675 -14.609 -28.811 1.00 97.12 392 TRP A C 1
ATOM 2989 O O . TRP A 1 392 ? 23.341 -15.623 -29.013 1.00 97.12 392 TRP A O 1
ATOM 2999 N N . ILE A 1 393 ? 21.684 -14.566 -27.932 1.00 98.00 393 ILE A N 1
ATOM 3000 C CA . ILE A 1 393 ? 21.181 -15.726 -27.205 1.00 98.00 393 ILE A CA 1
ATOM 3001 C C . ILE A 1 393 ? 19.660 -15.781 -27.294 1.00 98.00 393 ILE A C 1
ATOM 3003 O O . ILE A 1 393 ? 18.987 -14.778 -27.525 1.00 98.00 393 ILE A O 1
ATOM 3007 N N . ARG A 1 394 ? 19.112 -16.978 -27.133 1.00 97.88 394 ARG A N 1
ATOM 3008 C CA . ARG A 1 394 ? 17.682 -17.245 -27.134 1.00 97.88 394 ARG A CA 1
ATOM 3009 C C . ARG A 1 394 ? 17.354 -18.320 -26.113 1.00 97.88 394 ARG A C 1
ATOM 3011 O O . ARG A 1 394 ? 18.028 -19.351 -26.039 1.00 97.88 394 ARG A O 1
ATOM 3018 N N . PHE A 1 395 ? 16.273 -18.074 -25.393 1.00 97.06 395 PHE A N 1
ATOM 3019 C CA . PHE A 1 395 ? 15.694 -18.977 -24.414 1.00 97.06 395 PHE A CA 1
ATOM 3020 C C . PHE A 1 395 ? 14.448 -19.629 -25.018 1.00 97.06 395 PHE A C 1
ATOM 3022 O O . PHE A 1 395 ? 13.643 -18.949 -25.652 1.00 97.06 395 PHE A O 1
ATOM 3029 N N . ASP A 1 396 ? 14.307 -20.943 -24.861 1.00 94.56 396 ASP A N 1
ATOM 3030 C CA . ASP A 1 396 ? 13.081 -21.676 -25.188 1.00 94.56 396 ASP A CA 1
ATOM 3031 C C . ASP A 1 396 ? 12.794 -22.678 -24.055 1.00 94.56 396 ASP A C 1
ATOM 3033 O O . ASP A 1 396 ? 13.227 -23.837 -24.081 1.00 94.56 396 ASP A O 1
ATOM 3037 N N . GLY A 1 397 ? 12.101 -22.217 -23.015 1.00 93.19 397 GLY A N 1
ATOM 3038 C CA . GLY A 1 397 ? 11.820 -22.993 -21.813 1.00 93.19 397 GLY A CA 1
ATOM 3039 C C . GLY A 1 397 ? 13.106 -23.341 -21.064 1.00 93.19 397 GLY A C 1
ATOM 3040 O O . GLY A 1 397 ? 13.818 -22.465 -20.589 1.00 93.19 397 GLY A O 1
ATOM 3041 N N . GLY A 1 398 ? 13.414 -24.635 -20.951 1.00 95.50 398 GLY A N 1
ATOM 3042 C CA . GLY A 1 398 ? 14.620 -25.120 -20.264 1.00 95.50 398 GLY A CA 1
ATOM 3043 C C . GLY A 1 398 ? 15.903 -25.073 -21.101 1.00 95.50 398 GLY A C 1
ATOM 3044 O O . GLY A 1 398 ? 16.928 -25.613 -20.681 1.00 95.50 398 GLY A O 1
ATOM 3045 N N . ARG A 1 399 ? 15.856 -24.499 -22.309 1.00 97.38 399 ARG A N 1
ATOM 3046 C CA . ARG A 1 399 ? 16.937 -24.574 -23.297 1.00 97.38 399 ARG A CA 1
ATOM 3047 C C . ARG A 1 399 ? 17.479 -23.192 -23.646 1.00 97.38 399 ARG A C 1
ATOM 3049 O O . ARG A 1 399 ? 16.715 -22.279 -23.943 1.00 97.38 399 ARG A O 1
ATOM 3056 N N . LEU A 1 400 ? 18.802 -23.085 -23.680 1.00 98.00 400 LEU A N 1
ATOM 3057 C CA . LEU A 1 400 ? 19.543 -21.945 -24.207 1.00 98.00 400 LEU A CA 1
ATOM 3058 C C . LEU A 1 400 ? 20.131 -22.315 -25.572 1.00 98.00 400 LEU A C 1
ATOM 3060 O O . LEU A 1 400 ? 20.730 -23.381 -25.729 1.00 98.00 400 LEU A O 1
ATOM 3064 N N . THR A 1 401 ? 20.016 -21.408 -26.535 1.00 98.25 401 THR A N 1
ATOM 3065 C CA . THR A 1 401 ? 20.800 -21.422 -27.780 1.00 98.25 401 THR A CA 1
ATOM 3066 C C . THR A 1 401 ? 21.373 -20.049 -28.057 1.00 98.25 401 THR A C 1
ATOM 3068 O O . THR A 1 401 ? 20.865 -19.057 -27.546 1.00 98.25 401 THR A O 1
ATOM 3071 N N . GLY A 1 402 ? 22.416 -19.970 -28.869 1.00 97.19 402 GLY A N 1
ATOM 3072 C CA . GLY A 1 402 ? 22.964 -18.683 -29.250 1.00 97.19 402 GLY A CA 1
ATOM 3073 C C . GLY A 1 402 ? 24.121 -18.764 -30.225 1.00 97.19 402 GLY A C 1
ATOM 3074 O O . GLY A 1 402 ? 24.568 -19.837 -30.631 1.00 97.19 402 GLY A O 1
ATOM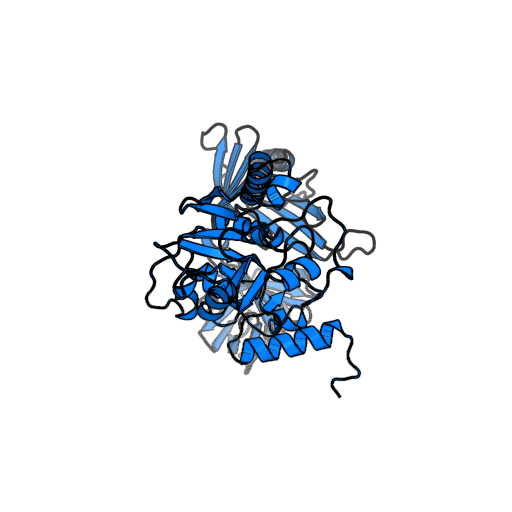 3075 N N . TRP A 1 403 ? 24.633 -17.584 -30.527 1.00 96.56 403 TRP A N 1
ATOM 3076 C CA . TRP A 1 403 ? 25.849 -17.324 -31.270 1.00 96.56 403 TRP A CA 1
ATOM 3077 C C . TRP A 1 403 ? 26.719 -16.393 -30.433 1.00 96.56 403 TRP A C 1
ATOM 3079 O O . TRP A 1 403 ? 26.307 -15.284 -30.096 1.00 96.56 403 TRP A O 1
ATOM 3089 N N . SER A 1 404 ? 27.935 -16.817 -30.107 1.00 93.75 404 SER A N 1
ATOM 3090 C CA . SER A 1 404 ? 28.863 -16.035 -29.281 1.00 93.75 404 SER A CA 1
ATOM 3091 C C . SER A 1 404 ? 29.562 -14.894 -30.033 1.00 93.75 404 SER A C 1
ATOM 3093 O O . SER A 1 404 ? 30.446 -14.250 -29.472 1.00 93.75 404 SER A O 1
ATOM 3095 N N . GLY A 1 405 ? 29.240 -14.687 -31.314 1.00 91.81 405 GLY A N 1
ATOM 3096 C CA . GLY A 1 405 ? 30.049 -13.890 -32.243 1.00 91.81 405 GLY A CA 1
ATOM 3097 C C . GLY A 1 405 ? 31.091 -14.715 -33.014 1.00 91.81 405 GLY A C 1
ATOM 3098 O O . GLY A 1 405 ? 31.730 -14.192 -33.920 1.00 91.81 405 GLY A O 1
ATOM 3099 N N . CYS A 1 406 ? 31.275 -15.996 -32.669 1.00 93.62 406 CYS A N 1
ATOM 3100 C CA . CYS A 1 406 ? 32.272 -16.879 -33.288 1.00 93.62 406 CYS A CA 1
ATOM 3101 C C . CYS A 1 406 ? 31.849 -18.360 -33.345 1.00 93.62 406 CYS A C 1
ATOM 3103 O O . CYS A 1 406 ? 32.148 -19.067 -34.313 1.00 93.62 406 CYS A O 1
ATOM 3105 N N . ASN A 1 407 ? 31.173 -18.847 -32.303 1.00 96.00 407 ASN A N 1
ATOM 3106 C CA . ASN A 1 407 ? 30.704 -20.221 -32.191 1.00 96.00 407 ASN A CA 1
ATOM 3107 C C . ASN A 1 407 ? 29.210 -20.258 -31.883 1.00 96.00 407 ASN A C 1
ATOM 3109 O O . ASN A 1 407 ? 28.679 -19.398 -31.178 1.00 96.00 407 ASN A O 1
ATOM 3113 N N . GLU A 1 408 ? 28.543 -21.299 -32.372 1.00 97.12 408 GLU A N 1
ATOM 3114 C CA . GLU A 1 408 ? 27.214 -21.638 -31.875 1.00 97.12 408 GLU A CA 1
ATOM 3115 C C . GLU A 1 408 ? 27.357 -22.127 -30.435 1.00 97.12 408 GLU A C 1
ATOM 3117 O O . GLU A 1 408 ? 28.305 -22.852 -30.112 1.00 97.12 408 GLU A O 1
ATOM 3122 N N . LEU A 1 409 ? 26.429 -21.722 -29.574 1.00 96.56 409 LEU A N 1
ATOM 3123 C CA . LEU A 1 409 ? 26.360 -22.147 -28.183 1.00 96.56 409 LEU A CA 1
ATOM 3124 C C . LEU A 1 409 ? 24.995 -22.760 -27.886 1.00 96.56 409 LEU A C 1
ATOM 3126 O O . LEU A 1 409 ? 23.966 -22.322 -28.404 1.00 96.56 409 LEU A O 1
ATOM 3130 N N . SER A 1 410 ? 24.980 -23.771 -27.025 1.00 97.56 410 SER A N 1
ATOM 3131 C CA . SER A 1 410 ? 23.749 -24.349 -26.500 1.00 97.56 410 SER A CA 1
ATOM 3132 C C . SER A 1 410 ? 23.927 -24.824 -25.067 1.00 97.56 410 SER A C 1
ATOM 3134 O O . SER A 1 410 ? 25.041 -25.122 -24.640 1.00 97.56 410 SER A O 1
ATOM 3136 N N . GLY A 1 411 ? 22.836 -24.901 -24.317 1.00 97.62 411 GLY A N 1
ATOM 3137 C CA . GLY A 1 411 ? 22.854 -25.450 -22.970 1.00 97.62 411 GLY A CA 1
ATOM 3138 C C . GLY A 1 411 ? 21.469 -25.526 -22.359 1.00 97.62 411 GLY A C 1
ATOM 3139 O O . GLY A 1 411 ? 20.451 -25.333 -23.028 1.00 97.62 411 GLY A O 1
ATOM 3140 N N . THR A 1 412 ? 21.440 -25.808 -21.067 1.00 97.44 412 THR A N 1
ATOM 3141 C CA . THR A 1 412 ? 20.217 -25.839 -20.268 1.00 97.44 412 THR A CA 1
ATOM 3142 C C . THR A 1 412 ? 20.150 -24.623 -19.365 1.00 97.44 412 THR A C 1
ATOM 3144 O O . THR A 1 412 ? 21.171 -24.189 -18.833 1.00 97.44 412 THR A O 1
ATOM 3147 N N . VAL A 1 413 ? 18.944 -24.107 -19.174 1.00 97.00 413 VAL A N 1
ATOM 3148 C CA . VAL A 1 413 ? 18.654 -22.994 -18.276 1.00 97.00 413 VAL A CA 1
ATOM 3149 C C . VAL A 1 413 ? 17.517 -23.399 -17.348 1.00 97.00 413 VAL A C 1
ATOM 3151 O O . VAL A 1 413 ? 16.496 -23.924 -17.788 1.00 97.00 413 VAL A O 1
ATOM 3154 N N . THR A 1 414 ? 17.690 -23.171 -16.055 1.00 94.25 414 THR A N 1
ATOM 3155 C CA . THR A 1 414 ? 16.604 -23.250 -15.075 1.00 94.25 414 THR A CA 1
ATOM 3156 C C . THR A 1 414 ? 16.387 -21.875 -14.475 1.00 94.25 414 THR A C 1
ATOM 3158 O O . THR A 1 414 ? 17.349 -21.146 -14.243 1.00 94.25 414 THR A O 1
ATOM 3161 N N . ARG A 1 415 ? 15.125 -21.521 -14.235 1.00 89.44 415 ARG A N 1
ATOM 3162 C CA . ARG A 1 415 ? 14.730 -20.194 -13.760 1.00 89.44 415 ARG A CA 1
ATOM 3163 C C . ARG A 1 415 ? 14.031 -20.266 -12.413 1.00 89.44 415 ARG A C 1
ATOM 3165 O O . ARG A 1 415 ? 13.199 -21.149 -12.198 1.00 89.44 415 ARG A O 1
ATOM 3172 N N . ASN A 1 416 ? 14.337 -19.304 -11.554 1.00 81.00 416 ASN A N 1
ATOM 3173 C CA . ASN A 1 416 ? 13.453 -18.878 -10.476 1.00 81.00 416 ASN A CA 1
ATOM 3174 C C . ASN A 1 416 ? 12.975 -17.438 -10.773 1.00 81.00 416 ASN A C 1
ATOM 3176 O O . ASN A 1 416 ? 13.128 -16.953 -11.896 1.00 81.00 416 ASN A O 1
ATOM 3180 N N . ASN A 1 417 ? 12.360 -16.765 -9.801 1.00 69.12 417 ASN A N 1
ATOM 3181 C CA . ASN A 1 417 ? 11.754 -15.450 -10.027 1.00 69.12 417 ASN A CA 1
ATOM 3182 C C . ASN A 1 417 ? 12.765 -14.340 -10.376 1.00 69.12 417 ASN A C 1
ATOM 3184 O O . ASN A 1 417 ? 12.370 -13.367 -11.005 1.00 69.12 417 ASN A O 1
ATOM 3188 N N . THR A 1 418 ? 14.041 -14.466 -10.000 1.00 79.75 418 THR A N 1
ATOM 3189 C CA . THR A 1 418 ? 15.045 -13.391 -10.157 1.00 79.75 418 THR A CA 1
ATOM 3190 C C . THR A 1 418 ? 16.374 -13.856 -10.751 1.00 79.75 418 THR A C 1
ATOM 3192 O O . THR A 1 418 ? 17.213 -13.030 -11.106 1.00 79.75 418 THR A O 1
ATOM 3195 N N . GLU A 1 419 ? 16.589 -15.167 -10.858 1.00 90.94 419 GLU A N 1
ATOM 3196 C CA . GLU A 1 419 ? 17.853 -15.759 -11.281 1.00 90.94 419 GLU A CA 1
ATOM 3197 C C . GLU A 1 419 ? 17.670 -16.841 -12.347 1.00 90.94 419 GLU A C 1
ATOM 3199 O O . GLU A 1 419 ? 16.701 -17.611 -12.363 1.00 90.94 419 GLU A O 1
ATOM 3204 N N . LEU A 1 420 ? 18.677 -16.916 -13.212 1.00 95.94 420 LEU A N 1
ATOM 3205 C CA . LEU A 1 420 ? 18.903 -17.970 -14.180 1.00 95.94 420 LEU A CA 1
ATOM 3206 C C . LEU A 1 420 ? 20.122 -18.790 -13.748 1.00 95.94 420 LEU A C 1
ATOM 3208 O O . LEU A 1 420 ? 21.176 -18.251 -13.404 1.00 95.94 420 LEU A O 1
ATOM 3212 N N . THR A 1 421 ? 19.982 -20.108 -13.822 1.00 97.00 421 THR A N 1
ATOM 3213 C CA . THR A 1 421 ? 21.075 -21.064 -13.647 1.00 97.00 421 THR A CA 1
ATOM 3214 C C . THR A 1 421 ? 21.327 -21.734 -14.982 1.00 97.00 421 THR A C 1
ATOM 3216 O O . THR A 1 421 ? 20.467 -22.447 -15.504 1.00 97.00 421 THR A O 1
ATOM 3219 N N . PHE A 1 422 ? 22.521 -21.525 -15.522 1.00 97.38 422 PHE A N 1
ATOM 3220 C CA . PHE A 1 422 ? 22.965 -22.163 -16.749 1.00 97.38 422 PHE A CA 1
ATOM 3221 C C . PHE A 1 422 ? 23.786 -23.411 -16.435 1.00 97.38 422 PHE A C 1
ATOM 3223 O O . PHE A 1 422 ? 24.637 -23.421 -15.544 1.00 97.38 422 PHE A O 1
ATOM 3230 N N . ALA A 1 423 ? 23.534 -24.479 -17.183 1.00 95.75 423 ALA A N 1
ATOM 3231 C CA . ALA A 1 423 ? 24.242 -25.745 -17.063 1.00 95.75 423 ALA A CA 1
ATOM 3232 C C . ALA A 1 423 ? 24.413 -26.397 -18.437 1.00 95.75 423 ALA A C 1
ATOM 3234 O O . ALA A 1 423 ? 23.741 -26.028 -19.401 1.00 95.75 423 ALA A O 1
ATOM 3235 N N . ASN A 1 424 ? 25.301 -27.391 -18.520 1.00 96.06 424 ASN A N 1
ATOM 3236 C CA . ASN A 1 424 ? 25.547 -28.168 -19.740 1.00 96.06 424 ASN A CA 1
ATOM 3237 C C . ASN A 1 424 ? 25.856 -27.291 -20.967 1.00 96.06 424 ASN A C 1
ATOM 3239 O O . ASN A 1 424 ? 25.415 -27.592 -22.076 1.00 96.06 424 ASN A O 1
ATOM 3243 N N . LEU A 1 425 ? 26.582 -26.187 -20.760 1.00 96.88 425 LEU A N 1
ATOM 3244 C CA . LEU A 1 425 ? 26.986 -25.309 -21.849 1.00 96.88 425 LEU A CA 1
ATOM 3245 C C . LEU A 1 425 ? 27.944 -26.040 -22.786 1.00 96.88 425 LEU A C 1
ATOM 3247 O O . LEU A 1 425 ? 28.939 -26.629 -22.365 1.00 96.88 42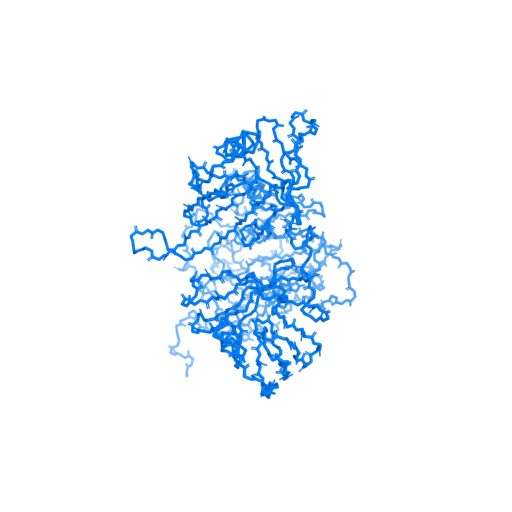5 LEU A O 1
ATOM 3251 N N . THR A 1 426 ? 27.641 -25.963 -24.071 1.00 96.62 426 THR A N 1
ATOM 3252 C CA . THR A 1 426 ? 28.438 -26.513 -25.161 1.00 96.62 426 THR A CA 1
ATOM 3253 C C . THR A 1 426 ? 28.590 -25.451 -26.234 1.00 96.62 426 THR A C 1
ATOM 3255 O O . THR A 1 426 ? 27.672 -24.667 -26.478 1.00 96.62 426 THR A O 1
ATOM 3258 N N . THR A 1 427 ? 29.750 -25.423 -26.882 1.00 96.75 427 THR A N 1
ATOM 3259 C CA . THR A 1 427 ? 29.996 -24.571 -28.044 1.00 96.75 427 THR A CA 1
ATOM 3260 C C . THR A 1 427 ? 30.544 -25.405 -29.187 1.00 96.75 427 THR A C 1
ATOM 3262 O O . THR A 1 427 ? 31.210 -26.421 -28.965 1.00 96.75 427 THR A O 1
ATOM 3265 N N . THR A 1 428 ? 30.339 -24.957 -30.424 1.00 95.00 428 THR A N 1
ATOM 3266 C CA . THR A 1 428 ? 31.175 -25.443 -31.526 1.00 95.00 428 THR A CA 1
ATOM 3267 C C . THR A 1 428 ? 32.646 -25.108 -31.242 1.00 95.00 428 THR A C 1
ATOM 3269 O O . THR A 1 428 ? 32.949 -24.213 -30.453 1.00 95.00 428 THR A O 1
ATOM 3272 N N . ASN A 1 429 ? 33.578 -25.853 -31.839 1.00 88.31 429 ASN A N 1
ATOM 3273 C CA . ASN A 1 429 ? 35.012 -25.709 -31.568 1.00 88.31 429 ASN A CA 1
ATOM 3274 C C . ASN A 1 429 ? 35.747 -25.042 -32.744 1.00 88.31 429 ASN A C 1
ATOM 3276 O O . ASN A 1 429 ? 36.693 -25.603 -33.299 1.00 88.31 429 ASN A O 1
ATOM 3280 N N . ARG A 1 430 ? 35.261 -23.874 -33.189 1.00 91.56 430 ARG A N 1
ATOM 3281 C CA . ARG A 1 430 ? 35.954 -23.035 -34.180 1.00 91.56 430 ARG A CA 1
ATOM 3282 C C . ARG A 1 430 ? 36.912 -22.087 -33.465 1.00 91.56 430 ARG A C 1
ATOM 3284 O O . ARG A 1 430 ? 36.569 -21.515 -32.430 1.00 91.56 430 ARG A O 1
ATOM 3291 N N . ALA A 1 431 ? 38.100 -21.902 -34.038 1.00 91.88 431 ALA A N 1
ATOM 3292 C CA . ALA A 1 431 ? 39.072 -20.938 -33.537 1.00 91.88 431 ALA A CA 1
ATOM 3293 C C . ALA A 1 431 ? 38.556 -19.507 -33.751 1.00 91.88 431 ALA A C 1
ATOM 3295 O O . ALA A 1 431 ? 38.276 -19.119 -34.886 1.00 91.88 431 ALA A O 1
ATOM 3296 N N . CYS A 1 432 ? 38.439 -18.736 -32.667 1.00 90.50 432 CYS A N 1
ATOM 3297 C CA . CYS A 1 432 ? 37.946 -17.363 -32.729 1.00 90.50 432 CYS A CA 1
ATOM 3298 C C . CYS A 1 432 ? 39.060 -16.367 -33.047 1.00 90.50 432 CYS A C 1
ATOM 3300 O O . CYS A 1 432 ? 40.121 -16.433 -32.419 1.00 90.50 432 CYS A O 1
ATOM 3302 N N . PRO A 1 433 ? 38.819 -15.421 -33.969 1.00 90.25 433 PRO A N 1
ATOM 3303 C CA . PRO A 1 433 ? 39.707 -14.289 -34.180 1.00 90.25 433 PRO A CA 1
ATOM 3304 C C . PRO A 1 433 ? 39.944 -13.459 -32.901 1.00 90.25 433 PRO A C 1
ATOM 3306 O O . PRO A 1 433 ? 39.066 -13.412 -32.030 1.00 90.25 433 PRO A O 1
ATOM 3309 N N . PRO A 1 434 ? 41.095 -12.766 -32.780 1.00 88.75 434 PRO A N 1
ATOM 3310 C CA . PRO A 1 434 ? 41.431 -11.957 -31.605 1.00 88.75 434 PRO A CA 1
ATOM 3311 C C . PRO A 1 434 ? 40.388 -10.894 -31.242 1.00 88.75 434 PRO A C 1
ATOM 3313 O O . PRO A 1 434 ? 40.232 -10.574 -30.068 1.00 88.75 434 PRO A O 1
ATOM 3316 N N . GLU A 1 435 ? 39.668 -10.356 -32.224 1.00 86.44 435 GLU A N 1
ATOM 3317 C CA . GLU A 1 435 ? 38.645 -9.331 -32.025 1.00 86.44 435 GLU A CA 1
ATOM 3318 C C . GLU A 1 435 ? 37.337 -9.864 -31.413 1.00 86.44 435 GLU A C 1
ATOM 3320 O O . GLU A 1 435 ? 36.662 -9.127 -30.700 1.00 86.44 435 GLU A O 1
ATOM 3325 N N . THR A 1 436 ? 36.981 -11.135 -31.640 1.00 88.44 436 THR A N 1
ATOM 3326 C CA . THR A 1 436 ? 35.732 -11.747 -31.132 1.00 88.44 436 THR A CA 1
ATOM 3327 C C . THR A 1 436 ? 35.958 -12.666 -29.935 1.00 88.44 436 THR A C 1
ATOM 3329 O O . THR A 1 436 ? 35.032 -12.905 -29.158 1.00 88.44 436 THR A O 1
ATOM 3332 N N . ALA A 1 437 ? 37.185 -13.156 -29.734 1.00 91.31 437 ALA A N 1
ATOM 3333 C CA . ALA A 1 437 ? 37.519 -14.024 -28.607 1.00 91.31 437 ALA A CA 1
ATOM 3334 C C . ALA A 1 437 ? 37.175 -13.413 -27.226 1.00 91.31 437 ALA A C 1
ATOM 3336 O O . ALA A 1 437 ? 36.606 -14.139 -26.404 1.00 91.31 437 ALA A O 1
ATOM 3337 N N . PRO A 1 438 ? 37.422 -12.111 -26.948 1.00 91.88 438 PRO A N 1
ATOM 3338 C CA . PRO A 1 438 ? 37.033 -11.495 -25.678 1.00 91.88 438 PRO A CA 1
ATOM 3339 C C . PRO A 1 438 ? 35.516 -11.453 -25.465 1.00 91.88 438 PRO A C 1
ATOM 3341 O O . PRO A 1 438 ? 35.050 -11.725 -24.360 1.00 91.88 438 PRO A O 1
ATOM 3344 N N . LEU A 1 439 ? 34.742 -11.168 -26.520 1.00 92.56 439 LEU A N 1
ATOM 3345 C CA . LEU A 1 439 ? 33.278 -11.152 -26.464 1.00 92.56 439 LEU A CA 1
ATOM 3346 C C . LEU A 1 439 ? 32.727 -12.547 -26.146 1.00 92.56 439 LEU A C 1
ATOM 3348 O O . LEU A 1 439 ? 31.940 -12.695 -25.213 1.00 92.56 439 LEU A O 1
ATOM 3352 N N . GLN A 1 440 ? 33.196 -13.584 -26.852 1.00 94.06 440 GLN A N 1
ATOM 3353 C CA . GLN A 1 440 ? 32.801 -14.964 -26.555 1.00 94.06 440 GLN A CA 1
ATOM 3354 C C . GLN A 1 440 ? 33.145 -15.347 -25.108 1.00 94.06 440 GLN A C 1
ATOM 3356 O O . GLN A 1 440 ? 32.320 -15.954 -24.424 1.00 94.06 440 GLN A O 1
ATOM 3361 N N . ALA A 1 441 ? 34.343 -15.001 -24.631 1.00 93.94 441 ALA A N 1
ATOM 3362 C CA . ALA A 1 441 ? 34.752 -15.295 -23.261 1.00 93.94 441 ALA A CA 1
ATOM 3363 C C . ALA A 1 441 ? 33.845 -14.605 -22.228 1.00 93.94 441 ALA A C 1
ATOM 3365 O O . ALA A 1 441 ? 33.431 -15.248 -21.265 1.00 93.94 441 ALA A O 1
ATOM 3366 N N . ALA A 1 442 ? 33.483 -13.336 -22.448 1.00 94.25 442 ALA A N 1
ATOM 3367 C CA . ALA A 1 442 ? 32.573 -12.592 -21.576 1.00 94.25 442 ALA A CA 1
ATOM 3368 C C . ALA A 1 442 ? 31.154 -13.186 -21.561 1.00 94.25 442 ALA A C 1
ATOM 3370 O O . ALA A 1 442 ? 30.547 -13.304 -20.494 1.00 94.25 442 ALA A O 1
ATOM 3371 N N . ILE A 1 443 ? 30.646 -13.624 -22.720 1.00 96.31 443 ILE A N 1
ATOM 3372 C CA . ILE A 1 443 ? 29.350 -14.308 -22.816 1.00 96.31 443 ILE A CA 1
ATOM 3373 C C . ILE A 1 443 ? 29.373 -15.593 -21.986 1.00 96.31 443 ILE A C 1
ATOM 3375 O O . ILE A 1 443 ? 28.524 -15.781 -21.119 1.00 96.31 443 ILE A O 1
ATOM 3379 N N . LEU A 1 444 ? 30.371 -16.456 -22.189 1.00 95.88 444 LEU A N 1
ATOM 3380 C CA . LEU A 1 444 ? 30.473 -17.721 -21.455 1.00 95.88 444 LEU A CA 1
ATOM 3381 C C . LEU A 1 444 ? 30.682 -17.514 -19.949 1.00 95.88 444 LEU A C 1
ATOM 3383 O O . LEU A 1 444 ? 30.119 -18.258 -19.153 1.00 95.88 444 LEU A O 1
ATOM 3387 N N . ALA A 1 445 ? 31.446 -16.494 -19.555 1.00 95.38 445 ALA A N 1
ATOM 3388 C CA . ALA A 1 445 ? 31.635 -16.138 -18.151 1.00 95.38 445 ALA A CA 1
ATOM 3389 C C . ALA A 1 445 ? 30.346 -15.620 -17.490 1.00 95.38 445 ALA A C 1
ATOM 3391 O O . ALA A 1 445 ? 30.163 -15.810 -16.289 1.00 95.38 445 ALA A O 1
ATOM 3392 N N . THR A 1 446 ? 29.458 -14.986 -18.263 1.00 97.12 446 THR A N 1
ATOM 3393 C CA . THR A 1 446 ? 28.160 -14.509 -17.765 1.00 97.12 446 THR A CA 1
ATOM 3394 C C . THR A 1 446 ? 27.178 -15.658 -17.562 1.00 97.12 446 THR A C 1
ATOM 3396 O O . THR A 1 446 ? 26.415 -15.636 -16.605 1.00 97.12 446 THR A O 1
ATOM 3399 N N . LEU A 1 447 ? 27.197 -16.680 -18.423 1.00 96.69 447 LEU A N 1
ATOM 3400 C CA . LEU A 1 447 ? 26.263 -17.814 -18.395 1.00 96.69 447 LEU A CA 1
ATOM 3401 C C . LEU A 1 447 ? 26.635 -18.850 -17.310 1.00 96.69 447 LEU A C 1
ATOM 3403 O O . LEU A 1 447 ? 26.910 -20.013 -17.590 1.00 96.69 447 LEU A O 1
ATOM 3407 N N . GLY A 1 448 ? 26.675 -18.418 -16.051 1.00 92.81 448 GLY A N 1
ATOM 3408 C CA . GLY A 1 448 ? 27.045 -19.235 -14.893 1.00 92.81 448 GLY A CA 1
ATOM 3409 C C . GLY A 1 448 ? 25.862 -19.846 -14.120 1.00 92.81 448 GLY A C 1
ATOM 3410 O O . GLY A 1 448 ? 24.710 -19.766 -14.541 1.00 92.81 448 GLY A O 1
ATOM 3411 N N . PRO A 1 449 ? 26.118 -20.454 -12.948 1.00 91.19 449 PRO A N 1
ATOM 3412 C CA . PRO A 1 449 ? 25.074 -21.094 -12.143 1.00 91.19 449 PRO A CA 1
ATOM 3413 C C . PRO A 1 449 ? 24.173 -20.110 -11.372 1.00 91.19 449 PRO A C 1
ATOM 3415 O O . PRO A 1 449 ? 23.096 -20.502 -10.931 1.00 91.19 449 PRO A O 1
ATOM 3418 N N . ALA A 1 450 ? 24.598 -18.858 -11.197 1.00 92.50 450 ALA A N 1
ATOM 3419 C CA . ALA A 1 450 ? 23.838 -17.821 -10.505 1.00 92.50 450 ALA A CA 1
ATOM 3420 C C . ALA A 1 450 ? 23.956 -16.514 -11.291 1.00 92.50 450 ALA A C 1
ATOM 3422 O O . ALA A 1 450 ? 25.000 -15.860 -11.257 1.00 92.50 450 ALA A O 1
ATOM 3423 N N . VAL A 1 451 ? 22.913 -16.180 -12.049 1.00 96.50 451 VAL A N 1
ATOM 3424 C CA . VAL A 1 451 ? 22.867 -14.996 -12.912 1.00 96.50 451 VAL A CA 1
ATOM 3425 C C . VAL A 1 451 ? 21.561 -14.276 -12.653 1.00 96.50 451 VAL A C 1
ATOM 3427 O O . VAL A 1 451 ? 20.497 -14.816 -12.947 1.00 96.50 451 VAL A O 1
ATOM 3430 N N . THR A 1 452 ? 21.619 -13.065 -12.113 1.00 94.75 452 THR A N 1
ATOM 3431 C CA . THR A 1 452 ? 20.424 -12.230 -12.017 1.00 94.75 452 THR A CA 1
ATOM 3432 C C . THR A 1 452 ? 20.069 -11.708 -13.400 1.00 94.75 452 THR A C 1
ATOM 3434 O O . THR A 1 452 ? 20.950 -11.452 -14.228 1.00 94.75 452 THR A O 1
ATOM 3437 N N . TYR A 1 453 ? 18.774 -11.574 -13.669 1.00 93.38 453 TYR A N 1
ATOM 3438 C CA . TYR A 1 453 ? 18.305 -11.009 -14.925 1.00 93.38 453 TYR A CA 1
ATOM 3439 C C . TYR A 1 453 ? 17.222 -9.962 -14.696 1.00 93.38 453 TYR A C 1
ATOM 3441 O O . TYR A 1 453 ? 16.410 -10.082 -13.780 1.00 93.38 453 TYR A O 1
ATOM 3449 N N . THR A 1 454 ? 17.214 -8.938 -15.543 1.00 91.44 454 THR A N 1
ATOM 3450 C CA . THR A 1 454 ? 16.177 -7.900 -15.569 1.00 91.44 454 THR A CA 1
ATOM 3451 C C . THR A 1 454 ? 15.794 -7.612 -17.008 1.00 91.44 454 THR A C 1
ATOM 3453 O O . THR A 1 454 ? 16.680 -7.483 -17.853 1.00 91.44 454 THR A O 1
ATOM 3456 N N . ILE A 1 455 ? 14.498 -7.483 -17.281 1.00 90.25 455 ILE A N 1
ATOM 3457 C CA . ILE A 1 455 ? 13.989 -7.052 -18.584 1.00 90.25 455 ILE A CA 1
ATOM 3458 C C . ILE A 1 455 ? 13.366 -5.666 -18.406 1.00 90.25 455 ILE A C 1
ATOM 3460 O O . ILE A 1 455 ? 12.548 -5.480 -17.513 1.00 90.25 455 ILE A O 1
ATOM 3464 N N . ASP A 1 456 ? 13.784 -4.703 -19.226 1.00 87.94 456 ASP A N 1
ATOM 3465 C CA . ASP A 1 456 ? 13.141 -3.393 -19.369 1.00 87.94 456 ASP A CA 1
ATOM 3466 C C . ASP A 1 456 ? 12.723 -3.234 -20.834 1.00 87.94 456 ASP A C 1
ATOM 3468 O O . ASP A 1 456 ? 13.546 -2.960 -21.712 1.00 87.94 456 ASP A O 1
ATOM 3472 N N . HIS A 1 457 ? 11.437 -3.461 -21.096 1.00 90.88 457 HIS A N 1
ATOM 3473 C CA . HIS A 1 457 ? 10.809 -3.466 -22.407 1.00 90.88 457 HIS A CA 1
ATOM 3474 C C . HIS A 1 457 ? 11.511 -4.444 -23.360 1.00 90.88 457 HIS A C 1
ATOM 3476 O O . HIS A 1 457 ? 11.299 -5.653 -23.289 1.00 90.88 457 HIS A O 1
ATOM 3482 N N . ASN A 1 458 ? 12.385 -3.936 -24.228 1.00 94.31 458 ASN A N 1
ATOM 3483 C CA . ASN A 1 458 ? 13.146 -4.708 -25.203 1.00 94.31 458 ASN A CA 1
ATOM 3484 C C . ASN A 1 458 ? 14.632 -4.839 -24.841 1.00 94.31 458 ASN A C 1
ATOM 3486 O O . ASN A 1 458 ? 15.430 -5.203 -25.705 1.00 94.31 458 ASN A O 1
ATOM 3490 N N . GLN A 1 459 ? 15.016 -4.530 -23.602 1.00 95.00 459 GLN A N 1
ATOM 3491 C CA . GLN A 1 459 ? 16.375 -4.674 -23.087 1.00 95.00 459 GLN A CA 1
ATOM 3492 C C . GLN A 1 459 ? 16.418 -5.768 -22.026 1.00 95.00 459 GLN A C 1
ATOM 3494 O O . GLN A 1 459 ? 15.559 -5.818 -21.154 1.00 95.00 459 GLN A O 1
ATOM 3499 N N . LEU A 1 460 ? 17.429 -6.626 -22.085 1.00 96.06 460 LEU A N 1
ATOM 3500 C CA . LEU A 1 460 ? 17.696 -7.670 -21.100 1.00 96.06 460 LEU A CA 1
ATOM 3501 C C . LEU A 1 460 ? 19.086 -7.429 -20.521 1.00 96.06 460 LEU A C 1
ATOM 3503 O O . LEU A 1 460 ? 20.058 -7.381 -21.266 1.00 96.06 460 LEU A O 1
ATOM 3507 N N . THR A 1 461 ? 19.204 -7.347 -19.203 1.00 96.19 461 THR A N 1
ATOM 3508 C CA . THR A 1 461 ? 20.503 -7.358 -18.523 1.00 96.19 461 THR A CA 1
ATOM 3509 C C . THR A 1 461 ? 20.685 -8.690 -17.817 1.00 96.19 461 THR A C 1
ATOM 3511 O O . THR A 1 461 ? 19.781 -9.158 -17.129 1.00 96.19 461 THR A O 1
ATOM 3514 N N . LEU A 1 462 ? 21.864 -9.288 -17.980 1.00 96.44 462 LEU A N 1
ATOM 3515 C CA . LEU A 1 462 ? 22.323 -10.463 -17.244 1.00 96.44 462 LEU A CA 1
ATOM 3516 C C . LEU A 1 462 ? 23.533 -10.071 -16.404 1.00 96.44 462 LEU A C 1
ATOM 3518 O O . LEU A 1 462 ? 24.473 -9.488 -16.945 1.00 96.44 462 LEU A O 1
ATOM 3522 N N . LEU A 1 463 ? 23.537 -10.401 -15.113 1.00 96.31 463 LEU A N 1
ATOM 3523 C CA . LEU A 1 463 ? 24.631 -10.038 -14.216 1.00 96.31 463 LEU A CA 1
ATOM 3524 C C . LEU A 1 463 ? 24.979 -11.177 -13.256 1.00 96.31 463 LEU A C 1
ATOM 3526 O O . LEU A 1 463 ? 24.123 -11.754 -12.589 1.00 96.31 463 LEU A O 1
ATOM 3530 N N . THR A 1 464 ? 26.262 -11.504 -13.168 1.00 94.88 464 THR A N 1
ATOM 3531 C CA . THR A 1 464 ? 26.778 -12.451 -12.181 1.00 94.88 464 THR A CA 1
ATOM 3532 C C . THR A 1 464 ? 27.054 -11.748 -10.845 1.00 94.88 464 THR A C 1
ATOM 3534 O O . THR A 1 464 ? 27.311 -10.540 -10.816 1.00 94.88 464 THR A O 1
ATOM 3537 N N . PRO A 1 465 ? 27.144 -12.492 -9.725 1.00 92.56 465 PRO A N 1
ATOM 3538 C CA . PRO A 1 465 ? 27.588 -11.945 -8.441 1.00 92.56 465 PRO A CA 1
ATOM 3539 C C . PRO A 1 465 ? 28.981 -11.295 -8.471 1.00 92.56 465 PRO A C 1
ATOM 3541 O O . PRO A 1 465 ? 29.286 -10.457 -7.629 1.00 92.56 465 PRO A O 1
ATOM 3544 N N . SER A 1 466 ? 29.836 -11.665 -9.433 1.00 89.56 466 SER A N 1
ATOM 3545 C CA . SER A 1 466 ? 31.161 -11.061 -9.627 1.00 89.56 466 SER A CA 1
ATOM 3546 C C . SER A 1 466 ? 31.132 -9.754 -10.431 1.00 89.56 466 SER A C 1
ATOM 3548 O O . SER A 1 466 ? 32.187 -9.167 -10.669 1.00 89.56 466 SER A O 1
ATOM 3550 N N . GLY A 1 467 ? 29.952 -9.291 -10.860 1.00 89.00 467 GLY A N 1
ATOM 3551 C CA . GLY A 1 467 ? 29.795 -8.070 -11.649 1.00 89.00 467 GLY A CA 1
ATOM 3552 C C . GLY A 1 467 ? 30.199 -8.225 -13.118 1.00 89.00 467 GLY A C 1
ATOM 3553 O O . GLY A 1 467 ? 30.479 -7.227 -13.781 1.00 89.00 467 GLY A O 1
ATOM 3554 N N . ILE A 1 468 ? 30.270 -9.456 -13.628 1.00 94.94 468 ILE A N 1
ATOM 3555 C CA . ILE A 1 468 ? 30.412 -9.727 -15.063 1.00 94.94 468 ILE A CA 1
ATOM 3556 C C . ILE A 1 468 ? 29.006 -9.859 -15.638 1.00 94.94 468 ILE A C 1
ATOM 3558 O O . ILE A 1 468 ? 28.142 -10.473 -15.016 1.00 94.94 468 ILE A O 1
ATOM 3562 N N . GLY A 1 469 ? 28.751 -9.282 -16.805 1.00 96.50 469 GLY A N 1
ATOM 3563 C CA . GLY A 1 469 ? 27.402 -9.299 -17.350 1.00 96.50 469 GLY A CA 1
ATOM 3564 C C . GLY A 1 469 ? 27.297 -8.921 -18.812 1.00 96.50 469 GLY A C 1
ATOM 3565 O O . GLY A 1 469 ? 28.293 -8.636 -19.482 1.00 96.50 469 GLY A O 1
ATOM 3566 N N . LEU A 1 470 ? 26.058 -8.892 -19.285 1.00 96.94 470 LEU A N 1
ATOM 3567 C CA . LEU A 1 470 ? 25.684 -8.525 -20.643 1.00 96.94 470 LEU A CA 1
ATOM 3568 C C . LEU A 1 470 ? 24.482 -7.582 -20.596 1.00 96.94 470 LEU A C 1
ATOM 3570 O O . LEU A 1 470 ? 23.523 -7.868 -19.881 1.00 96.94 470 LEU A O 1
ATOM 3574 N N . ASP A 1 471 ? 24.505 -6.523 -21.406 1.00 96.12 471 ASP A N 1
ATOM 3575 C CA . ASP A 1 471 ? 23.265 -5.881 -21.846 1.00 96.12 471 ASP A CA 1
ATOM 3576 C C . ASP A 1 471 ? 22.926 -6.396 -23.234 1.00 96.12 471 ASP A C 1
ATOM 3578 O O . ASP A 1 471 ? 23.757 -6.380 -24.152 1.00 96.12 471 ASP A O 1
ATOM 3582 N N . LEU A 1 472 ? 21.688 -6.833 -23.379 1.00 96.94 472 LEU A N 1
ATOM 3583 C CA . LEU A 1 472 ? 21.137 -7.372 -24.597 1.00 96.94 472 LEU A CA 1
ATOM 3584 C C . LEU A 1 472 ? 19.899 -6.588 -25.018 1.00 96.94 472 LEU A C 1
ATOM 3586 O O . LEU A 1 472 ? 19.232 -5.959 -24.199 1.00 96.94 472 LEU A O 1
ATOM 3590 N N . LYS A 1 473 ? 19.574 -6.657 -26.304 1.00 96.31 473 LYS A N 1
ATOM 3591 C CA . LYS A 1 473 ? 18.396 -6.023 -26.889 1.00 96.31 473 LYS A CA 1
ATOM 3592 C C . LYS A 1 473 ? 17.636 -7.019 -27.756 1.00 96.31 473 LYS A C 1
ATOM 3594 O O . LYS A 1 473 ? 18.256 -7.830 -28.436 1.00 96.31 473 LYS A O 1
ATOM 3599 N N . ALA A 1 474 ? 16.310 -6.978 -27.734 1.00 95.50 474 ALA A N 1
ATOM 3600 C CA . ALA A 1 474 ? 15.503 -7.768 -28.655 1.00 95.50 474 ALA A CA 1
ATOM 3601 C C . ALA A 1 474 ? 15.773 -7.329 -30.108 1.00 95.50 474 ALA A C 1
ATOM 3603 O O . ALA A 1 474 ? 15.794 -6.125 -30.390 1.00 95.50 474 ALA A O 1
ATOM 3604 N N . ALA A 1 475 ? 16.010 -8.313 -30.981 1.00 88.69 475 ALA A N 1
ATOM 3605 C CA . ALA A 1 475 ? 16.263 -8.128 -32.413 1.00 88.69 475 ALA A CA 1
ATOM 3606 C C . ALA A 1 475 ? 15.055 -7.581 -33.187 1.00 88.69 475 ALA A C 1
ATOM 3608 O O . ALA A 1 475 ? 13.908 -7.948 -32.831 1.00 88.69 475 ALA A O 1
#

Secondary structure (DSSP, 8-state):
--TTS-HHHHHHHHHHHHHHTT-EEEEPPPTTBPPEEEESSHHHHHHHHTS-TTS--EEE--SHHHHHHHHTTBSS-HHHHHHHHHHHHTT-EEEEEB---TTS-GGGGGGEETTEEEEE----GGGHHHHTTSS--EEEES--TTSPPPSSHHHHHHHS-TT--EE--GGGSPP-S--BPPPEEEE-TT--EEEEE--HHHHHHTSHHHHHHHHHHHHHHHHHH-S-SS-STT-EEEEEEEEETTEEPPPPTT---EEEEEEEE---TTS-SEEEEEEEESSS-EEEEEEETTTTTGGGB---S--EE------HHHHHHHHHHHHHHHT--EEEEETTEEEEEETTEEEEEEEHHHHSPPPPSBS-EEEEEEEEETTTEEEE---SS--EEEEETTEEEEE-SSSEEEEEEEE-SSEEEEEEEEE--PPPPTTTHHHHHHHHHHSSSSEEEEEETTEEEEE-TTS-EEEEEE-